Protein AF-0000000073995951 (afdb_homodimer)

Foldseek 3Di:
DDDDNDDDFDKDKDWDWDDDPAQKIKIKMWMAGADPVRDGDGTDFMKIWIKHFPDDDDQQRADDPPGDHNPQHPQNDPVSVCVQQDPLRWTKMWIWMDTPQAKTFIWIWIDDPFKTKIWTPDMTHDPRHDDFDIWIKMWGQDPQKIKMWIWTADPVGDTDTDDIDIGHDDDDPPCVVVPPVVVPCPPDDPPPPPPPD/DDPPNDDDFDKDKDWDWDDDPAQKIKIKMWMAGADPVRDGDGTDFMKIWIKHFPDDDDQQRADDPPGDHNPQHPQNDPVSVCVQQDPLRWTKMWIWMDTPQAKTFIWIWIDDPFKTKIWTPDMTHDPRHDDFDIWIKMWGQDPQKIKMWIWTADPVRDTDTDDIDIGHDDDDPPCVVVPPVVVPPPPDDPPPPPPPD

Structure (mmCIF, N/CA/C/O backbone):
data_AF-0000000073995951-model_v1
#
loop_
_entity.id
_entity.type
_entity.pdbx_description
1 polymer 'Peroxynitrite isomerase'
#
loop_
_atom_site.group_PDB
_atom_site.id
_atom_site.type_symbol
_atom_site.label_atom_id
_atom_site.label_alt_id
_atom_site.label_comp_id
_atom_site.label_asym_id
_atom_site.label_entity_id
_atom_site.label_seq_id
_atom_site.pdbx_PDB_ins_code
_atom_site.Cartn_x
_atom_site.Cartn_y
_atom_site.Cartn_z
_atom_site.occupancy
_atom_site.B_iso_or_equiv
_atom_site.auth_seq_id
_atom_site.auth_comp_id
_atom_site.auth_asym_id
_atom_site.auth_atom_id
_atom_site.pdbx_PDB_model_num
ATOM 1 N N . MET A 1 1 ? 22.203 2.268 -7.215 1 77.94 1 MET A N 1
ATOM 2 C CA . MET A 1 1 ? 21.922 1.328 -6.133 1 77.94 1 MET A CA 1
ATOM 3 C C . MET A 1 1 ? 23.141 0.487 -5.809 1 77.94 1 MET A C 1
ATOM 5 O O . MET A 1 1 ? 23.984 0.244 -6.68 1 77.94 1 MET A O 1
ATOM 9 N N . TRP A 1 2 ? 23.359 0.242 -4.531 1 68.94 2 TRP A N 1
ATOM 10 C CA . TRP A 1 2 ? 24.469 -0.58 -4.059 1 68.94 2 TRP A CA 1
ATOM 11 C C . TRP A 1 2 ? 23.969 -1.932 -3.559 1 68.94 2 TRP A C 1
ATOM 13 O O . TRP A 1 2 ? 23.062 -1.997 -2.727 1 68.94 2 TRP A O 1
ATOM 23 N N . TYR A 1 3 ? 24.188 -3.059 -4.332 1 60.91 3 TYR A N 1
ATOM 24 C CA . TYR A 1 3 ? 23.875 -4.41 -3.869 1 60.91 3 TYR A CA 1
ATOM 25 C C . TYR A 1 3 ? 25.047 -5.352 -4.129 1 60.91 3 TYR A C 1
ATOM 27 O O . TYR A 1 3 ? 25.672 -5.293 -5.191 1 60.91 3 TYR A O 1
ATOM 35 N N . LYS A 1 4 ? 25.188 -6.367 -3.074 1 56.81 4 LYS A N 1
ATOM 36 C CA . LYS A 1 4 ? 26.141 -7.477 -3.109 1 56.81 4 LYS A CA 1
ATOM 37 C C . LYS A 1 4 ? 27.5 -7.02 -3.639 1 56.81 4 LYS A C 1
ATOM 39 O O . LYS A 1 4 ? 28.031 -7.605 -4.582 1 56.81 4 LYS A O 1
ATOM 44 N N . GLU A 1 5 ? 28.047 -6.004 -3.008 1 55.19 5 GLU A N 1
ATOM 45 C CA . GLU A 1 5 ? 29.391 -5.559 -3.354 1 55.19 5 GLU A CA 1
ATOM 46 C C . GLU A 1 5 ? 29.484 -5.145 -4.82 1 55.19 5 GLU A C 1
ATOM 48 O O . GLU A 1 5 ? 30.578 -5.039 -5.375 1 55.19 5 GLU A O 1
ATOM 53 N N . GLN A 1 6 ? 28.297 -5.324 -5.418 1 55.97 6 GLN A N 1
ATOM 54 C CA . GLN A 1 6 ? 28.391 -4.965 -6.832 1 55.97 6 GLN A CA 1
ATOM 55 C C . GLN A 1 6 ? 28.438 -3.451 -7.012 1 55.97 6 GLN A C 1
ATOM 57 O O . GLN A 1 6 ? 28.078 -2.701 -6.094 1 55.97 6 GLN A O 1
ATOM 62 N N . GLU A 1 7 ? 29.062 -3.033 -8.141 1 61.53 7 GLU A N 1
ATOM 63 C CA . GLU A 1 7 ? 29.203 -1.683 -8.68 1 61.53 7 GLU A CA 1
ATOM 64 C C . GLU A 1 7 ? 27.844 -0.991 -8.773 1 61.53 7 GLU A C 1
ATOM 66 O O . GLU A 1 7 ? 26.812 -1.654 -8.852 1 61.53 7 GLU A O 1
ATOM 71 N N . LYS A 1 8 ? 27.766 0.341 -8.656 1 75.56 8 LYS A N 1
ATOM 72 C CA . LYS A 1 8 ? 26.641 1.257 -8.812 1 75.56 8 LYS A CA 1
ATOM 73 C C . LYS A 1 8 ? 25.859 0.952 -10.086 1 75.56 8 LYS A C 1
ATOM 75 O O . LYS A 1 8 ? 26.422 0.946 -11.18 1 75.56 8 LYS A O 1
ATOM 80 N N . THR A 1 9 ? 24.641 0.313 -9.93 1 82.94 9 THR A N 1
ATOM 81 C CA . THR A 1 9 ? 23.766 0.062 -11.062 1 82.94 9 THR A CA 1
ATOM 82 C C . THR A 1 9 ? 22.781 1.208 -11.242 1 82.94 9 THR A C 1
ATOM 84 O O . THR A 1 9 ? 22.031 1.538 -10.32 1 82.94 9 THR A O 1
ATOM 87 N N . PRO A 1 10 ? 22.859 1.803 -12.383 1 89.31 10 PRO A N 1
ATOM 88 C CA . PRO A 1 10 ? 21.906 2.896 -12.609 1 89.31 10 PRO A CA 1
ATOM 89 C C . PRO A 1 10 ? 20.469 2.42 -12.672 1 89.31 10 PRO A C 1
ATOM 91 O O . PRO A 1 10 ? 20.188 1.337 -13.195 1 89.31 10 PRO A O 1
ATOM 94 N N . PHE A 1 11 ? 19.609 3.17 -12.008 1 95.44 11 PHE A N 1
ATOM 95 C CA . PHE A 1 11 ? 18.172 2.904 -12.062 1 95.44 11 PHE A CA 1
ATOM 96 C C . PHE A 1 11 ? 17.391 4.207 -12.156 1 95.44 11 PHE A C 1
ATOM 98 O O . PHE A 1 11 ? 17.922 5.285 -11.898 1 95.44 11 PHE A O 1
ATOM 105 N N . GLY A 1 12 ? 16.141 4.117 -12.703 1 95.81 12 GLY A N 1
ATOM 106 C CA . GLY A 1 12 ? 15.188 5.215 -12.703 1 95.81 12 GLY A CA 1
ATOM 107 C C . GLY A 1 12 ? 14.023 4.992 -11.766 1 95.81 12 GLY A C 1
ATOM 108 O O . GLY A 1 12 ? 13.789 3.871 -11.305 1 95.81 12 GLY A O 1
ATOM 109 N N . GLN A 1 13 ? 13.398 6.113 -11.469 1 96.38 13 GLN A N 1
ATOM 110 C CA . GLN A 1 13 ? 12.25 6.023 -10.57 1 96.38 13 GLN A CA 1
ATOM 111 C C . GLN A 1 13 ? 11.234 7.121 -10.859 1 96.38 13 GLN A C 1
ATOM 113 O O . GLN A 1 13 ? 11.609 8.258 -11.164 1 96.38 13 GLN A O 1
ATOM 118 N N . ILE A 1 14 ? 10 6.766 -10.812 1 95.81 14 ILE A N 1
ATOM 119 C CA . ILE A 1 14 ? 8.883 7.703 -10.844 1 95.81 14 ILE A CA 1
ATOM 120 C C . ILE A 1 14 ? 8.086 7.602 -9.539 1 95.81 14 ILE A C 1
ATOM 122 O O . ILE A 1 14 ? 7.594 6.527 -9.188 1 95.81 14 ILE A O 1
ATOM 126 N N . ILE A 1 15 ? 8.023 8.656 -8.828 1 96.88 15 ILE A N 1
ATOM 127 C CA . ILE A 1 15 ? 7.223 8.727 -7.609 1 96.88 15 ILE A CA 1
ATOM 128 C C . ILE A 1 15 ? 6.004 9.609 -7.848 1 96.88 15 ILE A C 1
ATOM 130 O O . ILE A 1 15 ? 6.125 10.711 -8.391 1 96.88 15 ILE A O 1
ATOM 134 N N . THR A 1 16 ? 4.867 9.133 -7.453 1 96.62 16 THR A N 1
ATOM 135 C CA . THR A 1 16 ? 3.617 9.875 -7.562 1 96.62 16 THR A CA 1
ATOM 136 C C . THR A 1 16 ? 2.963 10.039 -6.191 1 96.62 16 THR A C 1
ATOM 138 O O . THR A 1 16 ? 2.838 9.07 -5.441 1 96.62 16 THR A O 1
ATOM 141 N N . PHE A 1 17 ? 2.617 11.242 -5.887 1 95.94 17 PHE A N 1
ATOM 142 C CA . PHE A 1 17 ? 1.756 11.562 -4.754 1 95.94 17 PHE A CA 1
ATOM 143 C C . PHE A 1 17 ? 0.404 12.078 -5.23 1 95.94 17 PHE A C 1
ATOM 145 O O . PHE A 1 17 ? 0.339 12.961 -6.09 1 95.94 17 PHE A O 1
ATOM 152 N N . THR A 1 18 ? -0.629 11.469 -4.648 1 95.06 18 THR A N 1
ATOM 153 C CA . THR A 1 18 ? -1.981 11.875 -5.012 1 95.06 18 THR A CA 1
ATOM 154 C C . THR A 1 18 ? -2.793 12.227 -3.768 1 95.06 18 THR A C 1
ATOM 156 O O . THR A 1 18 ? -2.652 11.578 -2.729 1 95.06 18 THR A O 1
ATOM 159 N N . GLN A 1 19 ? -3.617 13.203 -3.863 1 90.62 19 GLN A N 1
ATOM 160 C CA . GLN A 1 19 ? -4.543 13.586 -2.803 1 90.62 19 GLN A CA 1
ATOM 161 C C . GLN A 1 19 ? -5.953 13.789 -3.35 1 90.62 19 GLN A C 1
ATOM 163 O O . GLN A 1 19 ? -6.133 14.383 -4.414 1 90.62 19 GLN A O 1
ATOM 168 N N . ASP A 1 20 ? -6.898 13.266 -2.643 1 85.12 20 ASP A N 1
ATOM 169 C CA . ASP A 1 20 ? -8.281 13.367 -3.088 1 85.12 20 ASP A CA 1
ATOM 170 C C . ASP A 1 20 ? -9.172 13.953 -1.993 1 85.12 20 ASP A C 1
ATOM 172 O O . ASP A 1 20 ? -10.32 13.547 -1.834 1 85.12 20 ASP A O 1
ATOM 176 N N . GLY A 1 21 ? -8.594 14.828 -1.183 1 86.06 21 GLY A N 1
ATOM 177 C CA . GLY A 1 21 ? -9.352 15.484 -0.132 1 86.06 21 GLY A CA 1
ATOM 178 C C . GLY A 1 21 ? -9.336 14.727 1.183 1 86.06 21 GLY A C 1
ATOM 179 O O . GLY A 1 21 ? -9.945 15.156 2.162 1 86.06 21 GLY A O 1
ATOM 180 N N . LEU A 1 22 ? -8.766 13.68 1.245 1 91.75 22 LEU A N 1
ATOM 181 C CA . LEU A 1 22 ? -8.617 12.867 2.447 1 91.75 22 LEU A CA 1
ATOM 182 C C . LEU A 1 22 ? -7.355 13.25 3.209 1 91.75 22 LEU A C 1
ATOM 184 O O . LEU A 1 22 ? -6.449 13.867 2.648 1 91.75 22 LEU A O 1
ATOM 188 N N . PRO A 1 23 ? -7.309 13 4.504 1 93.69 23 PRO A N 1
ATOM 189 C CA . PRO A 1 23 ? -6.211 13.523 5.32 1 93.69 23 PRO A CA 1
ATOM 190 C C . PRO A 1 23 ? -4.941 12.68 5.207 1 93.69 23 PRO A C 1
ATOM 192 O O . PRO A 1 23 ? -4.293 12.398 6.219 1 93.69 23 PRO A O 1
ATOM 195 N N . TYR A 1 24 ? -4.633 12.227 4.027 1 96.75 24 TYR A N 1
ATOM 196 C CA . TYR A 1 24 ? -3.416 11.484 3.711 1 96.75 24 TYR A CA 1
ATOM 197 C C . TYR A 1 24 ? -3.037 11.656 2.246 1 96.75 24 TYR A C 1
ATOM 199 O O . TYR A 1 24 ? -3.861 12.078 1.431 1 96.75 24 TYR A O 1
ATOM 207 N N . LEU A 1 25 ? -1.79 11.398 1.966 1 97.38 25 LEU A N 1
ATOM 208 C CA . LEU A 1 25 ? -1.292 11.352 0.595 1 97.38 25 LEU A CA 1
ATOM 209 C C . LEU A 1 25 ? -1.127 9.906 0.129 1 97.38 25 LEU A C 1
ATOM 211 O O . LEU A 1 25 ? -0.492 9.102 0.81 1 97.38 25 LEU A O 1
ATOM 215 N N . GLU A 1 26 ? -1.763 9.625 -0.968 1 98.31 26 GLU A N 1
ATOM 216 C CA . GLU A 1 26 ? -1.464 8.344 -1.606 1 98.31 26 GLU A CA 1
ATOM 217 C C . GLU A 1 26 ? -0.094 8.375 -2.279 1 98.31 26 GLU A C 1
ATOM 219 O O . GLU A 1 26 ? 0.255 9.344 -2.953 1 98.31 26 GLU A O 1
ATOM 224 N N . TYR A 1 27 ? 0.659 7.355 -2.061 1 98.5 27 TYR A N 1
ATOM 225 C CA . TYR A 1 27 ? 2.043 7.266 -2.51 1 98.5 27 TYR A CA 1
ATOM 226 C C . TYR A 1 27 ? 2.246 6.055 -3.412 1 98.5 27 TYR A C 1
ATOM 228 O O . TYR A 1 27 ? 1.766 4.957 -3.109 1 98.5 27 TYR A O 1
ATOM 236 N N . ARG A 1 28 ? 2.918 6.184 -4.57 1 98.25 28 ARG A N 1
ATOM 237 C CA . ARG A 1 28 ? 3.359 5.117 -5.461 1 98.25 28 ARG A CA 1
ATOM 238 C C . ARG A 1 28 ? 4.754 5.402 -6.012 1 98.25 28 ARG A C 1
ATOM 240 O O . ARG A 1 28 ? 5.02 6.504 -6.5 1 98.25 28 ARG A O 1
ATOM 247 N N . ALA A 1 29 ? 5.602 4.484 -5.879 1 97.62 29 ALA A N 1
ATOM 248 C CA . ALA A 1 29 ? 6.941 4.609 -6.441 1 97.62 29 ALA A CA 1
ATOM 249 C C . ALA A 1 29 ? 7.277 3.406 -7.32 1 97.62 29 ALA A C 1
ATOM 251 O O . ALA A 1 29 ? 7.238 2.264 -6.859 1 97.62 29 ALA A O 1
ATOM 252 N N . GLU A 1 30 ? 7.566 3.666 -8.539 1 96.81 30 GLU A N 1
ATOM 253 C CA . GLU A 1 30 ? 8.023 2.631 -9.461 1 96.81 30 GLU A CA 1
ATOM 254 C C . GLU A 1 30 ? 9.492 2.814 -9.812 1 96.81 30 GLU A C 1
ATOM 256 O O . GLU A 1 30 ? 9.93 3.924 -10.125 1 96.81 30 GLU A O 1
ATOM 261 N N . SER A 1 31 ? 10.219 1.776 -9.75 1 96.81 31 SER A N 1
ATOM 262 C CA . SER A 1 31 ? 11.641 1.789 -10.086 1 96.81 31 SER A CA 1
ATOM 263 C C . SER A 1 31 ? 11.938 0.835 -11.242 1 96.81 31 SER A C 1
ATOM 265 O O . SER A 1 31 ? 11.312 -0.219 -11.359 1 96.81 31 SER A O 1
ATOM 267 N N . PHE A 1 32 ? 12.867 1.181 -12.039 1 95.31 32 PHE A N 1
ATOM 268 C CA . PHE A 1 32 ? 13.211 0.387 -13.211 1 95.31 32 PHE A CA 1
ATOM 269 C C . PHE A 1 32 ? 14.695 0.513 -13.539 1 95.31 32 PHE A C 1
ATOM 271 O O . PHE A 1 32 ? 15.336 1.501 -13.172 1 95.31 32 PHE A O 1
ATOM 278 N N . LEU A 1 33 ? 15.219 -0.508 -14.188 1 94.12 33 LEU A N 1
ATOM 279 C CA . LEU A 1 33 ? 16.578 -0.454 -14.703 1 94.12 33 LEU A CA 1
ATOM 280 C C . LEU A 1 33 ? 16.656 0.437 -15.945 1 94.12 33 LEU A C 1
ATOM 282 O O . LEU A 1 33 ? 15.695 0.534 -16.703 1 94.12 33 LEU A O 1
ATOM 286 N N . LEU A 1 34 ? 17.766 1.068 -16.062 1 93.06 34 LEU A N 1
ATOM 287 C CA . LEU A 1 34 ? 18.031 1.894 -17.234 1 93.06 34 LEU A CA 1
ATOM 288 C C . LEU A 1 34 ? 19.047 1.216 -18.156 1 93.06 34 LEU A C 1
ATOM 290 O O . LEU A 1 34 ? 19.953 0.528 -17.688 1 93.06 34 LEU A O 1
ATOM 294 N N . ASP A 1 35 ? 18.797 1.463 -19.453 1 90.94 35 ASP A N 1
ATOM 295 C CA . ASP A 1 35 ? 19.797 0.988 -20.406 1 90.94 35 ASP A CA 1
ATOM 296 C C . ASP A 1 35 ? 20.922 2.012 -20.578 1 90.94 35 ASP A C 1
ATOM 298 O O . ASP A 1 35 ? 20.938 3.031 -19.875 1 90.94 35 ASP A O 1
ATOM 302 N N . ASP A 1 36 ? 21.797 1.67 -21.484 1 90.56 36 ASP A N 1
ATOM 303 C CA . ASP A 1 36 ? 23 2.496 -21.656 1 90.56 36 ASP A CA 1
ATOM 304 C C . ASP A 1 36 ? 22.625 3.887 -22.172 1 90.56 36 ASP A C 1
ATOM 306 O O . ASP A 1 36 ? 23.406 4.828 -22.062 1 90.56 36 ASP A O 1
ATOM 310 N N . SER A 1 37 ? 21.438 4.051 -22.781 1 92.62 37 SER A N 1
ATOM 311 C CA . SER A 1 37 ? 20.984 5.324 -23.312 1 92.62 37 SER A CA 1
ATOM 312 C C . SER A 1 37 ? 20.125 6.074 -22.297 1 92.62 37 SER A C 1
ATOM 314 O O . SER A 1 37 ? 19.609 7.156 -22.594 1 92.62 37 SER A O 1
ATOM 316 N N . GLY A 1 38 ? 19.906 5.457 -21.172 1 90.69 38 GLY A N 1
ATOM 317 C CA . GLY A 1 38 ? 19.125 6.105 -20.125 1 90.69 38 GLY A CA 1
ATOM 318 C C . GLY A 1 38 ? 17.625 5.871 -20.266 1 90.69 38 GLY A C 1
ATOM 319 O O . GLY A 1 38 ? 16.828 6.566 -19.641 1 90.69 38 GLY A O 1
ATOM 320 N N . GLN A 1 39 ? 17.328 4.934 -21.094 1 92.44 39 GLN A N 1
ATOM 321 C CA . GLN A 1 39 ? 15.914 4.609 -21.297 1 92.44 39 GLN A CA 1
ATOM 322 C C . GLN A 1 39 ? 15.484 3.455 -20.391 1 92.44 39 GLN A C 1
ATOM 324 O O . GLN A 1 39 ? 16.312 2.633 -19.984 1 92.44 39 GLN A O 1
ATOM 329 N N . LYS A 1 40 ? 14.234 3.426 -20.094 1 92.56 40 LYS A N 1
ATOM 330 C CA . LYS A 1 40 ? 13.695 2.34 -19.281 1 92.56 40 LYS A CA 1
ATOM 331 C C . LYS A 1 40 ? 13.961 0.984 -19.938 1 92.56 40 LYS A C 1
ATOM 333 O O . LYS A 1 40 ? 13.641 0.775 -21.109 1 92.56 40 LYS A O 1
ATOM 338 N N . LEU A 1 41 ? 14.586 0.11 -19.234 1 93.19 41 LEU A N 1
ATOM 339 C CA . LEU A 1 41 ? 14.914 -1.223 -19.734 1 93.19 41 LEU A CA 1
ATOM 340 C C . LEU A 1 41 ? 13.914 -2.252 -19.219 1 93.19 41 LEU A C 1
ATOM 342 O O . LEU A 1 41 ? 13.156 -2.832 -20 1 93.19 41 LEU A O 1
ATOM 346 N N . ARG A 1 42 ? 13.812 -2.447 -17.938 1 93.31 42 ARG A N 1
ATOM 347 C CA . ARG A 1 42 ? 12.859 -3.377 -17.344 1 93.31 42 ARG A CA 1
ATOM 348 C C . ARG A 1 42 ? 12.508 -2.969 -15.914 1 93.31 42 ARG A C 1
ATOM 350 O O . ARG A 1 42 ? 13.32 -2.355 -15.219 1 93.31 42 ARG A O 1
ATOM 357 N N . PRO A 1 43 ? 11.344 -3.377 -15.516 1 94.81 43 PRO A N 1
ATOM 358 C CA . PRO A 1 43 ? 10.922 -3 -14.164 1 94.81 43 PRO A CA 1
ATOM 359 C C . PRO A 1 43 ? 11.75 -3.684 -13.078 1 94.81 43 PRO A C 1
ATOM 361 O O . PRO A 1 43 ? 12.18 -4.828 -13.25 1 94.81 43 PRO A O 1
ATOM 364 N N . ILE A 1 44 ? 11.984 -2.955 -11.977 1 95.62 44 ILE A N 1
ATOM 365 C CA . ILE A 1 44 ? 12.609 -3.537 -10.797 1 95.62 44 ILE A CA 1
ATOM 366 C C . ILE A 1 44 ? 11.539 -3.867 -9.758 1 95.62 44 ILE A C 1
ATOM 368 O O . ILE A 1 44 ? 11.383 -5.023 -9.359 1 95.62 44 ILE A O 1
ATOM 372 N N . THR A 1 45 ? 10.836 -2.795 -9.305 1 96.94 45 THR A N 1
ATOM 373 C CA . THR A 1 45 ? 9.82 -2.996 -8.281 1 96.94 45 THR A CA 1
ATOM 374 C C . THR A 1 45 ? 8.883 -1.789 -8.203 1 96.94 45 THR A C 1
ATOM 376 O O . THR A 1 45 ? 9.133 -0.764 -8.836 1 96.94 45 THR A O 1
ATOM 379 N N . ILE A 1 46 ? 7.805 -2.002 -7.477 1 97.44 46 ILE A N 1
ATOM 380 C CA . ILE A 1 46 ? 6.863 -0.954 -7.09 1 97.44 46 ILE A CA 1
ATOM 381 C C . ILE A 1 46 ? 6.664 -0.973 -5.574 1 97.44 46 ILE A C 1
ATOM 383 O O . ILE A 1 46 ? 6.617 -2.043 -4.961 1 97.44 46 ILE A O 1
ATOM 387 N N . GLU A 1 47 ? 6.566 0.115 -4.977 1 98.06 47 GLU A N 1
ATOM 388 C CA . GLU A 1 47 ? 6.051 0.229 -3.615 1 98.06 47 GLU A CA 1
ATOM 389 C C . GLU A 1 47 ? 4.898 1.229 -3.547 1 98.06 47 GLU A C 1
ATOM 391 O O . GLU A 1 47 ? 4.879 2.215 -4.285 1 98.06 47 GLU A O 1
ATOM 396 N N . THR A 1 48 ? 3.92 0.929 -2.762 1 98.75 48 THR A N 1
ATOM 397 C CA . THR A 1 48 ? 2.736 1.77 -2.621 1 98.75 48 THR A CA 1
ATOM 398 C C . THR A 1 48 ? 2.416 2.006 -1.147 1 98.75 48 THR A C 1
ATOM 400 O O . THR A 1 48 ? 2.867 1.256 -0.28 1 98.75 48 THR A O 1
ATOM 403 N N . GLY A 1 49 ? 1.668 3.094 -0.919 1 98.75 49 GLY A N 1
ATOM 404 C CA . GLY A 1 49 ? 1.246 3.324 0.454 1 98.75 49 GLY A CA 1
ATOM 405 C C . GLY A 1 49 ? 0.696 4.719 0.684 1 98.75 49 GLY A C 1
ATOM 406 O O . GLY A 1 49 ? 0.107 5.316 -0.22 1 98.75 49 GLY A O 1
ATOM 407 N N . PHE A 1 50 ? 0.819 5.133 1.949 1 98.81 50 PHE A N 1
ATOM 408 C CA . PHE A 1 50 ? 0.211 6.391 2.369 1 98.81 50 PHE A CA 1
ATOM 409 C C . PHE A 1 50 ? 1.135 7.148 3.314 1 98.81 50 PHE A C 1
ATOM 411 O O . PHE A 1 50 ? 1.787 6.547 4.168 1 98.81 50 PHE A O 1
ATOM 418 N N . TRP A 1 51 ? 1.158 8.461 3.141 1 98.69 51 TRP A N 1
ATOM 419 C CA . TRP A 1 51 ? 1.833 9.375 4.055 1 98.69 51 TRP A CA 1
ATOM 420 C C . TRP A 1 51 ? 0.827 10.266 4.773 1 98.69 51 TRP A C 1
ATOM 422 O O . TRP A 1 51 ? -0.137 10.742 4.168 1 98.69 51 TRP A O 1
ATOM 432 N N . GLN A 1 52 ? 1.057 10.547 6.039 1 98.31 52 GLN A N 1
ATOM 433 C CA . GLN A 1 52 ? 0.182 11.484 6.742 1 98.31 52 GLN A CA 1
ATOM 434 C C . GLN A 1 52 ? 0.86 12.039 7.992 1 98.31 52 GLN A C 1
ATOM 436 O O . GLN A 1 52 ? 1.897 11.523 8.422 1 98.31 52 GLN A O 1
ATOM 441 N N . ILE A 1 53 ? 0.311 13.125 8.461 1 98.06 53 ILE A N 1
ATOM 442 C CA . ILE A 1 53 ? 0.805 13.695 9.711 1 98.06 53 ILE A CA 1
ATOM 443 C C . ILE A 1 53 ? 0.484 12.758 10.867 1 98.06 53 ILE A C 1
ATOM 445 O O . ILE A 1 53 ? -0.613 12.195 10.938 1 98.06 53 ILE A O 1
ATOM 449 N N . ASP A 1 54 ? 1.519 12.609 11.703 1 98.44 54 ASP A N 1
ATOM 450 C CA . ASP A 1 54 ? 1.403 11.734 12.867 1 98.44 54 ASP A CA 1
ATOM 451 C C . ASP A 1 54 ? 0.559 12.383 13.961 1 98.44 54 ASP A C 1
ATOM 453 O O . ASP A 1 54 ? 1.097 12.992 14.891 1 98.44 54 ASP A O 1
ATOM 457 N N . ARG A 1 55 ? -0.71 12.234 13.883 1 97.81 55 ARG A N 1
ATOM 458 C CA . ARG A 1 55 ? -1.673 12.703 14.875 1 97.81 55 ARG A CA 1
ATOM 459 C C . ARG A 1 55 ? -2.779 11.68 15.102 1 97.81 55 ARG A C 1
ATOM 461 O O . ARG A 1 55 ? -3.17 10.969 14.172 1 97.81 55 ARG A O 1
ATOM 468 N N . PRO A 1 56 ? -3.297 11.656 16.312 1 96.06 56 PRO A N 1
ATOM 469 C CA . PRO A 1 56 ? -4.379 10.688 16.531 1 96.06 56 PRO A CA 1
ATOM 470 C C . PRO A 1 56 ? -5.547 10.891 15.57 1 96.06 56 PRO A C 1
ATOM 472 O O . PRO A 1 56 ? -5.953 12.023 15.312 1 96.06 56 PRO A O 1
ATOM 475 N N . LEU A 1 57 ? -6.047 9.789 15.062 1 96.19 57 LEU A N 1
ATOM 476 C CA . LEU A 1 57 ? -7.258 9.859 14.25 1 96.19 57 LEU A CA 1
ATOM 477 C C . LEU A 1 57 ? -8.492 10.023 15.133 1 96.19 57 LEU A C 1
ATOM 479 O O . LEU A 1 57 ? -8.555 9.477 16.234 1 96.19 57 LEU A O 1
ATOM 483 N N . THR A 1 58 ? -9.398 10.734 14.633 1 94.81 58 THR A N 1
ATOM 484 C CA . THR A 1 58 ? -10.695 10.891 15.281 1 94.81 58 THR A CA 1
ATOM 485 C C . THR A 1 58 ? -11.812 10.367 14.383 1 94.81 58 THR A C 1
ATOM 487 O O . THR A 1 58 ? -11.562 9.969 13.242 1 94.81 58 THR A O 1
ATOM 490 N N . ASP A 1 59 ? -13 10.406 14.914 1 91.94 59 ASP A N 1
ATOM 491 C CA . ASP A 1 59 ? -14.148 9.984 14.117 1 91.94 59 ASP A CA 1
ATOM 492 C C . ASP A 1 59 ? -14.281 10.836 12.859 1 91.94 59 ASP A C 1
ATOM 494 O O . ASP A 1 59 ? -14.727 10.352 11.82 1 91.94 59 ASP A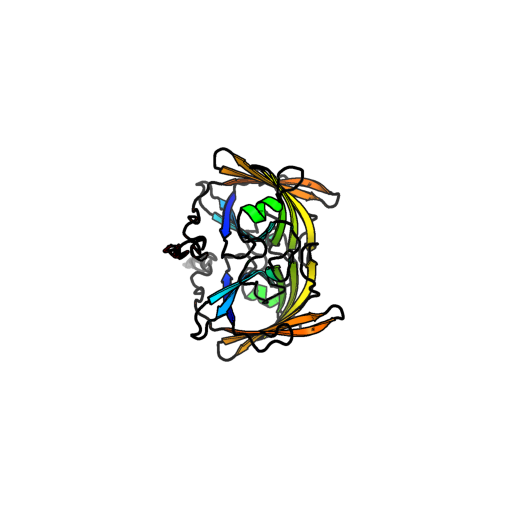 O 1
ATOM 498 N N . ALA A 1 60 ? -13.852 12.039 12.961 1 94.38 60 ALA A N 1
ATOM 499 C CA . ALA A 1 60 ? -13.977 12.977 11.852 1 94.38 60 ALA A CA 1
ATOM 500 C C . ALA A 1 60 ? -13.102 12.555 10.672 1 94.38 60 ALA A C 1
ATOM 502 O O . ALA A 1 60 ? -13.289 13.023 9.547 1 94.38 60 ALA A O 1
ATOM 503 N N . ASP A 1 61 ? -12.164 11.664 10.914 1 94.94 61 ASP A N 1
ATOM 504 C CA . ASP A 1 61 ? -11.195 11.289 9.891 1 94.94 61 ASP A CA 1
ATOM 505 C C . ASP A 1 61 ? -11.656 10.055 9.117 1 94.94 61 ASP A C 1
ATOM 507 O O . ASP A 1 61 ? -11.062 9.703 8.094 1 94.94 61 ASP A O 1
ATOM 511 N N . GLY A 1 62 ? -12.688 9.453 9.578 1 91.88 62 GLY A N 1
ATOM 512 C CA . GLY A 1 62 ? -13.164 8.242 8.93 1 91.88 62 GLY A CA 1
ATOM 513 C C . GLY A 1 62 ? -12.383 7.004 9.32 1 91.88 62 GLY A C 1
ATOM 514 O O . GLY A 1 62 ? -11.469 7.078 10.148 1 91.88 62 GLY A O 1
ATOM 515 N N . GLY A 1 63 ? -12.773 5.828 8.766 1 88.81 63 GLY A N 1
ATOM 516 C CA . GLY A 1 63 ? -12.164 4.562 9.133 1 88.81 63 GLY A CA 1
ATOM 517 C C . GLY A 1 63 ? -12.633 4.035 10.477 1 88.81 63 GLY A C 1
ATOM 518 O O . GLY A 1 63 ? -13.359 4.727 11.195 1 88.81 63 GLY A O 1
ATOM 519 N N . PHE A 1 64 ? -12.242 2.834 10.781 1 86.88 64 PHE A N 1
ATOM 520 C CA . PHE A 1 64 ? -11.484 1.93 9.922 1 86.88 64 PHE A CA 1
ATOM 521 C C . PHE A 1 64 ? -12.352 1.412 8.781 1 86.88 64 PHE A C 1
ATOM 523 O O . PHE A 1 64 ? -13.578 1.512 8.836 1 86.88 64 PHE A O 1
ATOM 530 N N . GLY A 1 65 ? -11.719 0.892 7.734 1 91.5 65 GLY A N 1
ATOM 531 C CA . GLY A 1 65 ? -12.477 0.32 6.629 1 91.5 65 GLY A CA 1
ATOM 532 C C . GLY A 1 65 ? -13.195 1.362 5.797 1 91.5 65 GLY A C 1
ATOM 533 O O . GLY A 1 65 ? -12.594 2.346 5.363 1 91.5 65 GLY A O 1
ATOM 534 N N . LEU A 1 66 ? -14.531 1.167 5.656 1 94.19 66 LEU A N 1
ATOM 535 C CA . LEU A 1 66 ? -15.273 2.014 4.727 1 94.19 66 LEU A CA 1
ATOM 536 C C . LEU A 1 66 ? -16.156 3.008 5.48 1 94.19 66 LEU A C 1
ATOM 538 O O . LEU A 1 66 ? -17.156 3.488 4.945 1 94.19 66 LEU A O 1
ATOM 542 N N . VAL A 1 67 ? -15.789 3.336 6.734 1 92 67 VAL A N 1
ATOM 543 C CA . VAL A 1 67 ? -16.484 4.391 7.465 1 92 67 VAL A CA 1
ATOM 544 C C . VAL A 1 67 ? -16.078 5.754 6.91 1 92 67 VAL A C 1
ATOM 546 O O . VAL A 1 67 ? -14.898 6.117 6.945 1 92 67 VAL A O 1
ATOM 549 N N . PRO A 1 68 ? -17.016 6.473 6.414 1 92.81 68 PRO A N 1
ATOM 550 C CA . PRO A 1 68 ? -16.656 7.758 5.805 1 92.81 68 PRO A CA 1
ATOM 551 C C . PRO A 1 68 ? -16.219 8.797 6.832 1 92.81 68 PRO A C 1
ATOM 553 O O . PRO A 1 68 ? -16.641 8.742 7.992 1 92.81 68 PRO A O 1
ATOM 556 N N . LYS A 1 69 ? -15.414 9.672 6.359 1 93.81 69 LYS A N 1
ATOM 557 C CA . LYS A 1 69 ? -15.062 10.805 7.207 1 93.81 69 LYS A CA 1
ATOM 558 C C . LYS A 1 69 ? -16.234 11.773 7.348 1 93.81 69 LYS A C 1
ATOM 560 O O . LYS A 1 69 ? -17.172 11.742 6.539 1 93.81 69 LYS A O 1
ATOM 565 N N . ASP A 1 70 ? -16.109 12.656 8.336 1 93.81 70 ASP A N 1
ATOM 566 C CA . ASP A 1 70 ? -17.078 13.734 8.477 1 93.81 70 ASP A CA 1
ATOM 567 C C . ASP A 1 70 ? -16.969 14.734 7.328 1 93.81 70 ASP A C 1
ATOM 569 O O . ASP A 1 70 ? -15.914 14.828 6.684 1 93.81 70 ASP A O 1
ATOM 573 N N . ILE A 1 71 ? -18.031 15.367 7.117 1 90.94 71 ILE A N 1
ATOM 574 C CA . ILE A 1 71 ? -18.031 16.406 6.086 1 90.94 71 ILE A CA 1
ATOM 575 C C . ILE A 1 71 ? -17 17.484 6.418 1 90.94 71 ILE A C 1
ATOM 577 O O . ILE A 1 71 ? -16.281 17.953 5.535 1 90.94 71 ILE A O 1
ATOM 581 N N . VAL A 1 72 ? -17.016 17.859 7.68 1 92 72 VAL A N 1
ATOM 582 C CA . VAL A 1 72 ? -16.016 18.812 8.141 1 92 72 VAL A CA 1
ATOM 583 C C . VAL A 1 72 ? -14.781 18.062 8.648 1 92 72 VAL A C 1
ATOM 585 O O . VAL A 1 72 ? -14.859 17.328 9.633 1 92 72 VAL A O 1
ATOM 588 N N . PRO A 1 73 ? -13.695 18.297 8.016 1 92.25 73 PRO A N 1
ATOM 589 C CA . PRO A 1 73 ? -12.484 17.594 8.453 1 92.25 73 PRO A CA 1
ATOM 590 C C . PRO A 1 73 ? -11.984 18.078 9.812 1 92.25 73 PRO A C 1
ATOM 592 O O . PRO A 1 73 ? -12.211 19.234 10.18 1 92.25 73 PRO A O 1
ATOM 595 N N . ALA A 1 74 ? -11.312 17.219 10.547 1 93.31 74 ALA A N 1
ATOM 596 C CA . ALA A 1 74 ? -10.742 17.547 11.852 1 93.31 74 ALA A CA 1
ATOM 597 C C . ALA A 1 74 ? -9.781 18.719 11.75 1 93.31 74 ALA A C 1
ATOM 599 O O . ALA A 1 74 ? -9.75 19.578 12.633 1 93.31 74 ALA A O 1
ATOM 600 N N . PHE A 1 75 ? -8.992 18.688 10.719 1 94.94 75 PHE A N 1
ATOM 601 C CA . PHE A 1 75 ? -8.109 19.797 10.398 1 94.94 75 PHE A CA 1
ATOM 602 C C . PHE A 1 75 ? -8.43 20.359 9.016 1 94.94 75 PHE A C 1
ATOM 604 O O . PHE A 1 75 ? -7.895 19.891 8.008 1 94.94 75 PHE A O 1
ATOM 611 N N . ALA A 1 76 ? -9.172 21.312 8.984 1 91.06 76 ALA A N 1
ATOM 612 C CA . ALA A 1 76 ? -9.883 21.703 7.773 1 91.06 76 ALA A CA 1
ATOM 613 C C . ALA A 1 76 ? -9.062 22.672 6.941 1 91.06 76 ALA A C 1
ATOM 615 O O . ALA A 1 76 ? -9.367 22.906 5.766 1 91.06 76 ALA A O 1
ATOM 616 N N . ASP A 1 77 ? -8.016 23.25 7.598 1 91.62 77 ASP A N 1
ATOM 617 C CA . ASP A 1 77 ? -7.262 24.297 6.898 1 91.62 77 ASP A CA 1
ATOM 618 C C . ASP A 1 77 ? -5.82 24.344 7.398 1 91.62 77 ASP A C 1
ATOM 620 O O . ASP A 1 77 ? -5.453 23.641 8.336 1 91.62 77 ASP A O 1
ATOM 624 N N . ALA A 1 78 ? -5.098 25.156 6.656 1 91.88 78 ALA A N 1
ATOM 625 C CA . ALA A 1 78 ? -3.672 25.25 6.949 1 91.88 78 ALA A CA 1
ATOM 626 C C . ALA A 1 78 ? -3.441 25.703 8.391 1 91.88 78 ALA A C 1
ATOM 628 O O . ALA A 1 78 ? -2.5 25.25 9.047 1 91.88 78 ALA A O 1
ATOM 629 N N . GLU A 1 79 ? -4.262 26.609 8.859 1 96.5 79 GLU A N 1
ATOM 630 C CA . GLU A 1 79 ? -4.117 27.125 10.219 1 96.5 79 GLU A CA 1
ATOM 631 C C . GLU A 1 79 ? -4.273 26.016 11.25 1 96.5 79 GLU A C 1
ATOM 633 O O . GLU A 1 79 ? -3.496 25.938 12.203 1 96.5 79 GLU A O 1
ATOM 638 N N . SER A 1 80 ? -5.309 25.203 11.031 1 95.94 80 SER A N 1
ATOM 639 C CA . SER A 1 80 ? -5.516 24.094 11.953 1 95.94 80 SER A CA 1
ATOM 640 C C . SER A 1 80 ? -4.371 23.078 11.867 1 95.94 80 SER A C 1
ATOM 642 O O . SER A 1 80 ? -3.955 22.516 12.883 1 95.94 80 SER A O 1
ATOM 644 N N . VAL A 1 81 ? -3.826 22.875 10.727 1 96.12 81 VAL A N 1
ATOM 645 C CA . VAL A 1 81 ? -2.719 21.938 10.555 1 96.12 81 VAL A CA 1
ATOM 646 C C . VAL A 1 81 ? -1.47 22.484 11.242 1 96.12 81 VAL A C 1
ATOM 648 O O . VAL A 1 81 ? -0.688 21.734 11.82 1 96.12 81 VAL A O 1
ATOM 651 N N . GLU A 1 82 ? -1.266 23.812 11.25 1 97.31 82 GLU A N 1
ATOM 652 C CA . GLU A 1 82 ? -0.116 24.453 11.875 1 97.31 82 GLU A CA 1
ATOM 653 C C . GLU A 1 82 ? -0.065 24.172 13.375 1 97.31 82 GLU A C 1
ATOM 655 O O . GLU A 1 82 ? 1.014 24.141 13.969 1 97.31 82 GLU A O 1
ATOM 660 N N . THR A 1 83 ? -1.233 23.906 13.898 1 97.62 83 THR A N 1
ATOM 661 C CA . THR A 1 83 ? -1.286 23.641 15.328 1 97.62 83 THR A CA 1
ATOM 662 C C . THR A 1 83 ? -0.634 22.297 15.648 1 97.62 83 THR A C 1
ATOM 664 O O . THR A 1 83 ? -0.361 22 16.812 1 97.62 83 THR A O 1
ATOM 667 N N . LEU A 1 84 ? -0.315 21.562 14.617 1 97.75 84 LEU A N 1
ATOM 668 C CA . LEU A 1 84 ? 0.271 20.234 14.797 1 97.75 84 LEU A CA 1
ATOM 669 C C . LEU A 1 84 ? 1.793 20.297 14.734 1 97.75 84 LEU A C 1
ATOM 671 O O . LEU A 1 84 ? 2.469 19.281 14.852 1 97.75 84 LEU A O 1
ATOM 675 N N . ARG A 1 85 ? 2.301 21.438 14.484 1 98.12 85 ARG A N 1
ATOM 676 C CA . ARG A 1 85 ? 3.75 21.609 14.484 1 98.12 85 ARG A CA 1
ATOM 677 C C . ARG A 1 85 ? 4.348 21.172 15.812 1 98.12 85 ARG A C 1
ATOM 679 O O . ARG A 1 85 ? 3.816 21.484 16.875 1 98.12 85 ARG A O 1
ATOM 686 N N . ASN A 1 86 ? 5.461 20.484 15.742 1 97.94 86 ASN A N 1
ATOM 687 C CA . ASN A 1 86 ? 6.094 20.016 16.969 1 97.94 86 ASN A CA 1
ATOM 688 C C . ASN A 1 86 ? 7.098 21.031 17.5 1 97.94 86 ASN A C 1
ATOM 690 O O . ASN A 1 86 ? 7.195 22.141 16.984 1 97.94 86 ASN A O 1
ATOM 694 N N . GLU A 1 87 ? 7.805 20.641 18.578 1 97.25 87 GLU A N 1
ATOM 695 C CA . GLU A 1 87 ? 8.695 21.562 19.281 1 97.25 87 GLU A CA 1
ATOM 696 C C . GLU A 1 87 ? 9.898 21.922 18.422 1 97.25 87 GLU A C 1
ATOM 698 O O . GLU A 1 87 ? 10.523 22.969 18.625 1 97.25 87 GLU A O 1
ATOM 703 N N . ASP A 1 88 ? 10.188 21.156 17.422 1 96.81 88 ASP A N 1
ATOM 704 C CA . ASP A 1 88 ? 11.336 21.391 16.547 1 96.81 88 ASP A CA 1
ATOM 705 C C . ASP A 1 88 ? 10.93 22.188 15.312 1 96.81 88 ASP A C 1
ATOM 707 O O . ASP A 1 88 ? 11.711 22.297 14.367 1 96.81 88 ASP A O 1
ATOM 711 N N . ASP A 1 89 ? 9.703 22.594 15.328 1 97.25 89 ASP A N 1
ATOM 712 C CA . ASP A 1 89 ? 9.156 23.391 14.234 1 97.25 89 ASP A CA 1
ATOM 713 C C . ASP A 1 89 ? 8.977 22.547 12.977 1 97.25 89 ASP A C 1
ATOM 715 O O . ASP A 1 89 ? 9.094 23.062 11.859 1 97.25 89 ASP A O 1
ATOM 719 N N . GLY A 1 90 ? 8.82 21.344 13.148 1 98.38 90 GLY A N 1
ATOM 720 C CA . GLY A 1 90 ? 8.484 20.391 12.086 1 98.38 90 GLY A CA 1
ATOM 721 C C . GLY A 1 90 ? 7.168 19.688 12.32 1 98.38 90 GLY A C 1
ATOM 722 O O . GLY A 1 90 ? 6.391 20.078 13.203 1 98.38 90 GLY A O 1
ATOM 723 N N . PHE A 1 91 ? 6.805 18.812 11.461 1 98.69 91 PHE A N 1
ATOM 724 C CA . PHE A 1 91 ? 5.648 17.938 11.633 1 98.69 91 PHE A CA 1
ATOM 725 C C . PHE A 1 91 ? 6.078 16.484 11.734 1 98.69 91 PHE A C 1
ATOM 727 O O . PHE A 1 91 ? 6.883 16.016 10.922 1 98.69 91 PHE A O 1
ATOM 734 N N . ASN A 1 92 ? 5.574 15.805 12.789 1 98.81 92 ASN A N 1
ATOM 735 C CA . ASN A 1 92 ? 5.758 14.352 12.844 1 98.81 92 ASN A CA 1
ATOM 736 C C . ASN A 1 92 ? 4.949 13.648 11.758 1 98.81 92 ASN A C 1
ATOM 738 O O . ASN A 1 92 ? 3.805 14.023 11.492 1 98.81 92 ASN A O 1
ATOM 742 N N . LEU A 1 93 ? 5.594 12.617 11.141 1 98.69 93 LEU A N 1
ATOM 743 C CA . LEU A 1 93 ? 4.973 11.914 10.023 1 98.69 93 LEU A CA 1
ATOM 744 C C . LEU A 1 93 ? 4.922 10.414 10.289 1 98.69 93 LEU A C 1
ATOM 746 O O . LEU A 1 93 ? 5.766 9.883 11.016 1 98.69 93 LEU A O 1
ATOM 750 N N . ILE A 1 94 ? 3.988 9.758 9.719 1 98.81 94 ILE A N 1
ATOM 751 C CA . ILE A 1 94 ? 4.023 8.312 9.516 1 98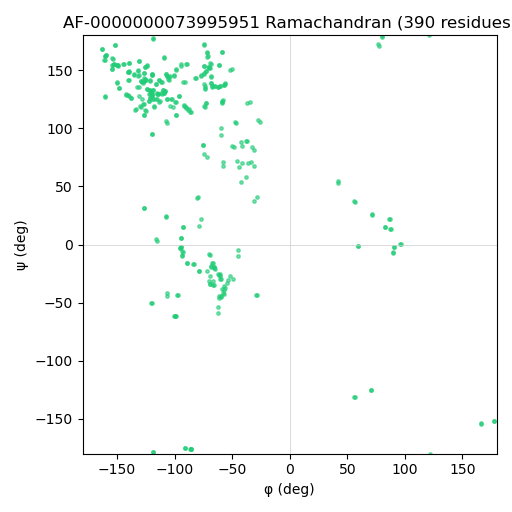.81 94 ILE A CA 1
ATOM 752 C C . ILE A 1 94 ? 3.857 7.992 8.031 1 98.81 94 ILE A C 1
ATOM 754 O O . ILE A 1 94 ? 3.303 8.797 7.273 1 98.81 94 ILE A O 1
ATOM 758 N N . ALA A 1 95 ? 4.336 6.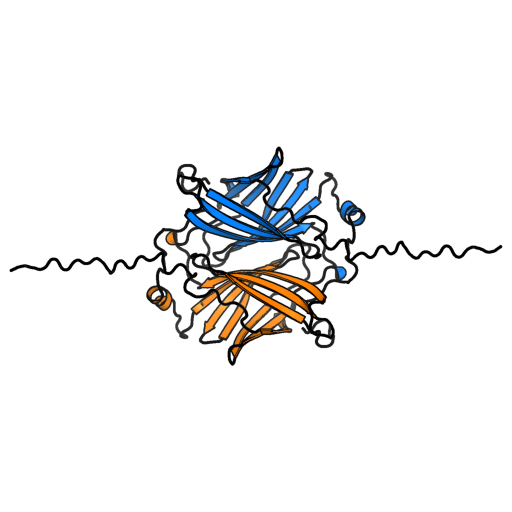922 7.594 1 98.88 95 ALA A N 1
ATOM 759 C CA . ALA A 1 95 ? 4.094 6.367 6.266 1 98.88 95 ALA A CA 1
ATOM 760 C C . ALA A 1 95 ? 3.861 4.859 6.332 1 98.88 95 ALA A C 1
ATOM 762 O O . ALA A 1 95 ? 4.641 4.133 6.953 1 98.88 95 ALA A O 1
ATOM 763 N N . THR A 1 96 ? 2.781 4.414 5.789 1 98.81 96 THR A N 1
ATOM 764 C CA . THR A 1 96 ? 2.447 3.002 5.648 1 98.81 96 THR A CA 1
ATOM 765 C C . THR A 1 96 ? 2.77 2.506 4.242 1 98.81 96 THR A C 1
ATOM 767 O O . THR A 1 96 ? 2.1 2.879 3.277 1 98.81 96 THR A O 1
ATOM 770 N N . ILE A 1 97 ? 3.787 1.635 4.121 1 98.75 97 ILE A N 1
ATOM 771 C CA . ILE A 1 97 ? 4.289 1.264 2.801 1 98.75 97 ILE A CA 1
ATOM 772 C C . ILE A 1 97 ? 4.168 -0.246 2.609 1 98.75 97 ILE A C 1
ATOM 774 O O . ILE A 1 97 ? 4.633 -1.023 3.447 1 98.75 97 ILE A O 1
ATOM 778 N N . ALA A 1 98 ? 3.527 -0.647 1.548 1 98.81 98 ALA A N 1
ATOM 779 C CA . ALA A 1 98 ? 3.48 -2.041 1.113 1 98.81 98 ALA A CA 1
ATOM 780 C C . ALA A 1 98 ? 4.543 -2.32 0.053 1 98.81 98 ALA A C 1
ATOM 782 O O . ALA A 1 98 ? 4.664 -1.575 -0.922 1 98.81 98 ALA A O 1
ATOM 783 N N . HIS A 1 99 ? 5.332 -3.326 0.275 1 98.25 99 HIS A N 1
ATOM 784 C CA . HIS A 1 99 ? 6.25 -3.881 -0.711 1 98.25 99 HIS A CA 1
ATOM 785 C C . HIS A 1 99 ? 5.762 -5.234 -1.221 1 98.25 99 HIS A C 1
ATOM 787 O O . HIS A 1 99 ? 5.172 -6.008 -0.467 1 98.25 99 HIS A O 1
ATOM 793 N N . PRO A 1 100 ? 6.059 -5.523 -2.549 1 97.44 100 PRO A N 1
ATOM 794 C CA . PRO A 1 100 ? 5.848 -6.922 -2.934 1 97.44 100 PRO A CA 1
ATOM 795 C C . PRO A 1 100 ? 6.68 -7.895 -2.102 1 97.44 100 PRO A C 1
ATOM 797 O O . PRO A 1 100 ? 7.586 -7.473 -1.377 1 97.44 100 PRO A O 1
ATOM 800 N N . GLY A 1 101 ? 6.32 -9.18 -2.188 1 97.19 101 GLY A N 1
ATOM 801 C CA . GLY A 1 101 ? 7.102 -10.188 -1.493 1 97.19 101 GLY A CA 1
ATOM 802 C C . GLY A 1 101 ? 6.727 -10.336 -0.031 1 97.19 101 GLY A C 1
ATOM 803 O O . GLY A 1 101 ? 7.531 -10.797 0.78 1 97.19 101 GLY A O 1
ATOM 804 N N . GLY A 1 102 ? 5.586 -9.797 0.386 1 98.19 102 GLY A N 1
ATOM 805 C CA . GLY A 1 102 ? 5.059 -10.062 1.716 1 98.19 102 GLY A CA 1
ATOM 806 C C . GLY A 1 102 ? 5.598 -9.117 2.77 1 98.19 102 GLY A C 1
ATOM 807 O O . GLY A 1 102 ? 5.625 -9.445 3.957 1 98.19 102 GLY A O 1
ATOM 808 N N . ILE A 1 103 ? 6.082 -7.949 2.365 1 98.25 103 ILE A N 1
ATOM 809 C CA . ILE A 1 103 ? 6.703 -7.043 3.328 1 98.25 103 ILE A CA 1
ATOM 810 C C . ILE A 1 103 ? 5.848 -5.785 3.477 1 98.25 103 ILE A C 1
ATOM 812 O O . ILE A 1 103 ? 5.531 -5.125 2.484 1 98.25 103 ILE A O 1
ATOM 816 N N . SER A 1 104 ? 5.41 -5.473 4.656 1 98.69 104 SER A N 1
ATOM 817 C CA . SER A 1 104 ? 4.77 -4.219 5.043 1 98.69 104 SER A CA 1
ATOM 818 C C . SER A 1 104 ? 5.629 -3.439 6.031 1 98.69 104 SER A C 1
ATOM 820 O O . SER A 1 104 ? 6.082 -3.99 7.039 1 98.69 104 SER A O 1
ATOM 822 N N . GLU A 1 105 ? 5.805 -2.227 5.699 1 98.5 105 GLU A N 1
ATOM 823 C CA . GLU A 1 105 ? 6.688 -1.399 6.516 1 98.5 105 GLU A CA 1
ATOM 824 C C . GLU A 1 105 ? 6.012 -0.089 6.906 1 98.5 105 GLU A C 1
ATOM 826 O O . GLU A 1 105 ? 5.617 0.696 6.043 1 98.5 105 GLU A O 1
ATOM 831 N N . ASN A 1 106 ? 5.832 0.126 8.211 1 98.88 106 ASN A N 1
ATOM 832 C CA . ASN A 1 106 ? 5.367 1.414 8.719 1 98.88 106 ASN A CA 1
ATOM 833 C C . ASN A 1 106 ? 6.527 2.264 9.234 1 98.88 106 ASN A C 1
ATOM 835 O O . ASN A 1 106 ? 7.258 1.847 10.125 1 98.88 106 ASN A O 1
ATOM 839 N N . TYR A 1 107 ? 6.656 3.445 8.672 1 98.88 107 TYR A N 1
ATOM 840 C CA . TYR A 1 107 ? 7.711 4.391 9.016 1 98.88 107 TYR A CA 1
ATOM 841 C C . TYR A 1 107 ? 7.195 5.449 9.984 1 98.88 107 TYR A C 1
ATOM 843 O O . TYR A 1 107 ? 6.012 5.797 9.961 1 98.88 107 TYR A O 1
ATOM 851 N N . VAL A 1 108 ? 8.094 5.934 10.789 1 98.81 108 VAL A N 1
ATOM 852 C CA . VAL A 1 108 ? 7.891 7.152 11.57 1 98.81 108 VAL A CA 1
ATOM 853 C C . VAL A 1 108 ? 9.039 8.125 11.312 1 98.81 108 VAL A C 1
ATOM 855 O O . VAL A 1 108 ? 10.164 7.711 11.023 1 98.81 108 VAL A O 1
ATOM 858 N N . GLY A 1 109 ? 8.703 9.391 11.375 1 98.69 109 GLY A N 1
ATOM 859 C CA . GLY A 1 109 ? 9.719 10.422 11.203 1 98.69 109 GLY A CA 1
ATOM 860 C C . GLY A 1 109 ? 9.156 11.828 11.242 1 98.69 109 GLY A C 1
ATOM 861 O O . GLY A 1 109 ? 8.195 12.102 11.969 1 98.69 109 GLY A O 1
ATOM 862 N N . MET A 1 110 ? 9.859 12.711 10.539 1 98.5 110 MET A N 1
ATOM 863 C CA . MET A 1 110 ? 9.445 14.109 10.57 1 98.5 110 MET A CA 1
ATOM 864 C C . MET A 1 110 ? 9.883 14.844 9.312 1 98.5 110 MET A C 1
ATOM 866 O O . MET A 1 110 ? 10.875 14.469 8.68 1 98.5 110 MET A O 1
ATOM 870 N N . VAL A 1 111 ? 9.125 15.805 9 1 98.56 111 VAL A N 1
ATOM 871 C CA . VAL A 1 111 ? 9.531 16.797 8.016 1 98.56 111 VAL A CA 1
ATOM 872 C C . VAL A 1 111 ? 9.883 18.109 8.711 1 98.56 111 VAL A C 1
ATOM 874 O O . VAL A 1 111 ? 9.117 18.594 9.555 1 98.56 111 VAL A O 1
ATOM 877 N N . LYS A 1 112 ? 10.977 18.594 8.5 1 97.88 112 LYS A N 1
ATOM 878 C CA . LYS A 1 112 ? 11.461 19.891 8.977 1 97.88 112 LYS A CA 1
ATOM 879 C C . LYS A 1 112 ? 12.148 20.672 7.859 1 97.88 112 LYS A C 1
ATOM 881 O O . LYS A 1 112 ? 13.203 20.266 7.371 1 97.88 112 LYS A O 1
ATOM 886 N N . GLY A 1 113 ? 11.5 21.828 7.531 1 95.81 113 GLY A N 1
ATOM 887 C CA . GLY A 1 113 ? 11.992 22.5 6.34 1 95.81 113 GLY A CA 1
ATOM 888 C C . GLY A 1 113 ? 11.969 21.609 5.105 1 95.81 113 GLY A C 1
ATOM 889 O O . GLY A 1 113 ? 10.945 21.016 4.781 1 95.81 113 GLY A O 1
ATOM 890 N N . PRO A 1 114 ? 13.094 21.547 4.352 1 96.44 114 PRO A N 1
ATOM 891 C CA . PRO A 1 114 ? 13.086 20.766 3.105 1 96.44 114 PRO A CA 1
ATOM 892 C C . PRO A 1 114 ? 13.555 19.328 3.299 1 96.44 114 PRO A C 1
ATOM 894 O O . PRO A 1 114 ? 13.914 18.656 2.33 1 96.44 114 PRO A O 1
ATOM 897 N N . VAL A 1 115 ? 13.594 18.906 4.547 1 98.06 115 VAL A N 1
ATOM 898 C CA . VAL A 1 115 ? 14.164 17.594 4.828 1 98.06 115 VAL A CA 1
ATOM 899 C C . VAL A 1 115 ? 13.109 16.688 5.461 1 98.06 115 VAL A C 1
ATOM 901 O O . VAL A 1 115 ? 12.352 17.125 6.336 1 98.06 115 VAL A O 1
ATOM 904 N N . VAL A 1 116 ? 12.969 15.5 5.023 1 98.56 116 VAL A N 1
ATOM 905 C CA . VAL A 1 116 ? 12.164 14.445 5.629 1 98.56 116 VAL A CA 1
ATOM 906 C C . VAL A 1 116 ? 13.055 13.273 6.023 1 98.56 116 VAL A C 1
ATOM 908 O O . VAL A 1 116 ? 13.828 12.773 5.207 1 98.56 116 VAL A O 1
ATOM 911 N N . ARG A 1 117 ? 13.008 12.891 7.215 1 98.69 117 ARG A N 1
ATOM 912 C CA . ARG A 1 117 ? 13.711 11.703 7.699 1 98.69 117 ARG A CA 1
ATOM 913 C C . ARG A 1 117 ? 12.727 10.688 8.273 1 98.69 117 ARG A C 1
ATOM 915 O O . ARG A 1 117 ? 11.914 11.016 9.141 1 98.69 117 ARG A O 1
ATOM 922 N N . MET A 1 118 ? 12.859 9.508 7.789 1 98.81 118 MET A N 1
ATOM 923 C CA . MET A 1 118 ? 11.953 8.438 8.211 1 98.81 118 MET A CA 1
ATOM 924 C C . MET A 1 118 ? 12.734 7.184 8.594 1 98.81 118 MET A C 1
ATOM 926 O O . MET A 1 118 ? 13.781 6.902 8.008 1 98.81 118 MET A O 1
ATOM 930 N N . GLN A 1 119 ? 12.203 6.441 9.508 1 98.69 119 GLN A N 1
ATOM 931 C CA . GLN A 1 119 ? 12.773 5.145 9.859 1 98.69 119 GLN A CA 1
ATOM 932 C C . GLN A 1 119 ? 11.68 4.113 10.109 1 98.69 119 GLN A C 1
ATOM 934 O O . GLN A 1 119 ? 10.586 4.457 10.57 1 98.69 119 GLN A O 1
ATOM 939 N N . THR A 1 120 ? 11.977 2.871 9.812 1 98.38 120 THR A N 1
ATOM 940 C CA . THR A 1 120 ? 11.023 1.797 10.078 1 98.38 120 THR A CA 1
ATOM 941 C C . THR A 1 120 ? 10.68 1.739 11.562 1 98.38 120 THR A C 1
ATOM 943 O O . THR A 1 120 ? 11.57 1.638 12.406 1 98.38 120 THR A O 1
ATOM 946 N N . ALA A 1 121 ? 9.422 1.859 11.867 1 98.25 121 ALA A N 1
ATOM 947 C CA . ALA A 1 121 ? 8.945 1.692 13.242 1 98.25 121 ALA A CA 1
ATOM 948 C C . ALA A 1 121 ? 8.406 0.284 13.469 1 98.25 121 ALA A C 1
ATOM 950 O O . ALA A 1 121 ? 8.633 -0.315 14.516 1 98.25 121 ALA A O 1
ATOM 951 N N . ASN A 1 122 ? 7.645 -0.238 12.547 1 97.94 122 ASN A N 1
ATOM 952 C CA . ASN A 1 122 ? 7.074 -1.581 12.562 1 97.94 122 ASN A CA 1
ATOM 953 C C . ASN A 1 122 ? 7.223 -2.27 11.203 1 97.94 122 ASN A C 1
ATOM 955 O O . ASN A 1 122 ? 7.203 -1.61 10.164 1 97.94 122 ASN A O 1
ATOM 959 N N . LEU A 1 123 ? 7.398 -3.59 11.312 1 97.5 123 LEU A N 1
ATOM 960 C CA . LEU A 1 123 ? 7.691 -4.352 10.102 1 97.5 123 LEU A CA 1
ATOM 961 C C . LEU A 1 123 ? 6.996 -5.711 10.133 1 97.5 123 LEU A C 1
ATOM 963 O O . LEU A 1 123 ? 7.008 -6.395 11.156 1 97.5 123 LEU A O 1
ATOM 967 N N . ILE A 1 124 ? 6.27 -6.035 9.047 1 98.06 124 ILE A N 1
ATOM 968 C CA . ILE A 1 124 ? 5.77 -7.387 8.828 1 98.06 124 ILE A CA 1
ATOM 969 C C . ILE A 1 124 ? 6.531 -8.047 7.68 1 98.06 124 ILE A C 1
ATOM 971 O O . ILE A 1 124 ? 6.715 -7.438 6.621 1 98.06 124 ILE A O 1
ATOM 975 N N . ARG A 1 125 ? 6.988 -9.211 7.93 1 97.12 125 ARG A N 1
ATOM 976 C CA . ARG A 1 125 ? 7.477 -10.117 6.895 1 97.12 125 ARG A CA 1
ATOM 977 C C . ARG A 1 125 ? 6.711 -11.43 6.918 1 97.12 125 ARG A C 1
ATOM 979 O O . ARG A 1 125 ? 6.613 -12.086 7.957 1 97.12 125 ARG A O 1
ATOM 986 N N . ASP A 1 126 ? 6.168 -11.719 5.805 1 97.31 126 ASP A N 1
ATOM 987 C CA . ASP A 1 126 ? 5.547 -13.039 5.699 1 97.31 126 ASP A CA 1
ATOM 988 C C . ASP A 1 126 ? 6.602 -14.133 5.566 1 97.31 126 ASP A C 1
ATOM 990 O O . ASP A 1 126 ? 7.789 -13.844 5.41 1 97.31 126 ASP A O 1
ATOM 994 N N . ASP A 1 127 ? 6.211 -15.43 5.625 1 96 127 ASP A N 1
ATOM 995 C CA . ASP A 1 127 ? 7.117 -16.562 5.574 1 96 127 ASP A CA 1
ATOM 996 C C . ASP A 1 127 ? 7.883 -16.594 4.254 1 96 127 ASP A C 1
ATOM 998 O O . ASP A 1 127 ? 9.023 -17.062 4.203 1 96 127 ASP A O 1
ATOM 1002 N N . ILE A 1 128 ? 7.363 -16.047 3.223 1 96.94 128 ILE A N 1
ATOM 1003 C CA . ILE A 1 128 ? 7.941 -16.141 1.886 1 96.94 128 ILE A CA 1
ATOM 1004 C C . ILE A 1 128 ? 9.031 -15.086 1.716 1 96.94 128 ILE A C 1
ATOM 1006 O O . ILE A 1 128 ? 9.836 -15.164 0.789 1 96.94 128 ILE A O 1
ATOM 1010 N N . SER A 1 129 ? 9.07 -14.094 2.549 1 96.75 129 SER A N 1
ATOM 1011 C CA . SER A 1 129 ? 9.805 -12.852 2.305 1 96.75 129 SER A CA 1
ATOM 1012 C C . SER A 1 129 ? 11.312 -13.07 2.416 1 96.75 129 SER A C 1
ATOM 1014 O O . SER A 1 129 ? 11.766 -13.883 3.215 1 96.75 129 SER A O 1
ATOM 1016 N N . HIS A 1 130 ? 12.047 -12.266 1.629 1 94.06 130 HIS A N 1
ATOM 1017 C CA . HIS A 1 130 ? 13.469 -12.133 1.91 1 94.06 130 HIS A CA 1
ATOM 1018 C C . HIS A 1 130 ? 13.703 -11.547 3.301 1 94.06 130 HIS A C 1
ATOM 1020 O O . HIS A 1 130 ? 12.836 -10.867 3.846 1 94.06 130 HIS A O 1
ATOM 1026 N N . GLN A 1 131 ? 14.867 -11.883 3.805 1 92.25 131 GLN A N 1
ATOM 1027 C CA . GLN A 1 131 ? 15.234 -11.266 5.074 1 92.25 131 GLN A CA 1
ATOM 1028 C C . GLN A 1 131 ? 15.352 -9.758 4.938 1 92.25 131 GLN A C 1
ATOM 1030 O O . GLN A 1 131 ? 15.898 -9.258 3.953 1 92.25 131 GLN A O 1
ATOM 1035 N N . TYR A 1 132 ? 14.852 -9.047 5.801 1 93.38 132 TYR A N 1
ATOM 1036 C CA . TYR A 1 132 ? 14.805 -7.59 5.836 1 93.38 132 TYR A CA 1
ATOM 1037 C C . TYR A 1 132 ? 14.539 -7.086 7.25 1 93.38 132 TYR A C 1
ATOM 1039 O O . TYR A 1 132 ? 13.57 -7.5 7.895 1 93.38 132 TYR A O 1
ATOM 1047 N N . ALA A 1 133 ? 15.352 -6.199 7.746 1 94.44 133 ALA A N 1
ATOM 1048 C CA . ALA A 1 133 ? 15.258 -5.859 9.164 1 94.44 133 ALA A CA 1
ATOM 1049 C C . ALA A 1 133 ? 14.852 -4.402 9.352 1 94.44 133 ALA A C 1
ATOM 1051 O O . ALA A 1 133 ? 14.875 -3.881 10.469 1 94.44 133 ALA A O 1
ATOM 1052 N N . GLY A 1 134 ? 14.547 -3.68 8.297 1 96.69 134 GLY A N 1
ATOM 1053 C CA . GLY A 1 134 ? 14.141 -2.287 8.406 1 96.69 134 GLY A CA 1
ATOM 1054 C C . GLY A 1 134 ? 15.047 -1.339 7.645 1 96.69 134 GLY A C 1
ATOM 1055 O O . GLY A 1 134 ? 16.016 -1.771 7.004 1 96.69 134 GLY A O 1
ATOM 1056 N N . SER A 1 135 ? 14.688 -0.024 7.73 1 97.38 135 SER A N 1
ATOM 1057 C CA . SER A 1 135 ? 15.445 0.924 6.918 1 97.38 135 SER A CA 1
ATOM 1058 C C . SER A 1 135 ? 15.305 2.346 7.453 1 97.38 135 SER A C 1
ATOM 1060 O O . SER A 1 135 ? 14.5 2.6 8.352 1 97.38 135 SER A O 1
ATOM 1062 N N . VAL A 1 136 ? 16.203 3.156 7.004 1 98.25 136 VAL A N 1
ATOM 1063 C CA . VAL A 1 136 ? 16.141 4.605 7.164 1 98.25 136 VAL A CA 1
ATOM 1064 C C . VAL A 1 136 ? 16.125 5.273 5.789 1 98.25 136 VAL A C 1
ATOM 1066 O O . VAL A 1 136 ? 16.922 4.91 4.91 1 98.25 136 VAL A O 1
ATOM 1069 N N . ARG A 1 137 ? 15.188 6.211 5.656 1 98.5 137 ARG A N 1
ATOM 1070 C CA . ARG A 1 137 ? 15.117 6.98 4.418 1 98.5 137 ARG A CA 1
ATOM 1071 C C . ARG A 1 137 ? 15.203 8.477 4.695 1 98.5 137 ARG A C 1
ATOM 1073 O O . ARG A 1 137 ? 14.57 8.977 5.625 1 98.5 137 ARG A O 1
ATOM 1080 N N . LEU A 1 138 ? 16.016 9.094 3.92 1 98.56 138 LEU A N 1
ATOM 1081 C CA . LEU A 1 138 ? 16.188 10.539 3.982 1 98.56 138 LEU A CA 1
ATOM 1082 C C . LEU A 1 138 ? 15.82 11.188 2.648 1 98.56 138 LEU A C 1
ATOM 1084 O O . LEU A 1 138 ? 16.25 10.719 1.591 1 98.56 138 LEU A O 1
ATOM 1088 N N . TRP A 1 139 ? 14.984 12.203 2.695 1 98.12 139 TRP A N 1
ATOM 1089 C CA . TRP A 1 139 ? 14.648 13.023 1.536 1 98.12 139 TRP A CA 1
ATOM 1090 C C . TRP A 1 139 ? 15.031 14.477 1.771 1 98.12 139 TRP A C 1
ATOM 1092 O O . TRP A 1 139 ? 14.875 14.992 2.883 1 98.12 139 TRP A O 1
ATOM 1102 N N . GLY A 1 140 ? 15.438 15.109 0.709 1 98 140 GLY A N 1
ATOM 1103 C CA . GLY A 1 140 ? 15.75 16.531 0.758 1 98 140 GLY A CA 1
ATOM 1104 C C . GLY A 1 140 ? 15.469 17.25 -0.549 1 98 140 GLY A C 1
ATOM 1105 O O . GLY A 1 140 ? 15.781 16.734 -1.625 1 98 140 GLY A O 1
ATOM 1106 N N . LEU A 1 141 ? 14.859 18.359 -0.437 1 96.25 141 LEU A N 1
ATOM 1107 C CA . LEU A 1 141 ? 14.688 19.219 -1.604 1 96.25 141 LEU A CA 1
ATOM 1108 C C . LEU A 1 141 ? 15.906 20.109 -1.807 1 96.25 141 LEU A C 1
ATOM 1110 O O . LEU A 1 141 ? 16.203 20.969 -0.962 1 96.25 141 LEU A O 1
ATOM 1114 N N . VAL A 1 142 ? 16.625 19.922 -2.873 1 93.31 142 VAL A N 1
ATOM 1115 C CA . VAL A 1 142 ? 17.859 20.641 -3.188 1 93.31 142 VAL A CA 1
ATOM 1116 C C . VAL A 1 142 ? 17.75 21.25 -4.586 1 93.31 142 VAL A C 1
ATOM 1118 O O . VAL A 1 142 ? 17.688 20.531 -5.582 1 93.31 142 VAL A O 1
ATOM 1121 N N . ASN A 1 143 ? 17.672 22.625 -4.648 1 92.94 143 ASN A N 1
ATOM 1122 C CA . ASN A 1 143 ? 17.609 23.359 -5.918 1 92.94 143 ASN A CA 1
ATOM 1123 C C . ASN A 1 143 ? 16.438 22.875 -6.77 1 92.94 143 ASN A C 1
ATOM 1125 O O . ASN A 1 143 ? 16.594 22.625 -7.965 1 92.94 143 ASN A O 1
ATOM 1129 N N . GLY A 1 144 ? 15.359 22.578 -6.16 1 91.44 144 GLY A N 1
ATOM 1130 C CA . GLY A 1 144 ? 14.133 22.234 -6.859 1 91.44 144 GLY A CA 1
ATOM 1131 C C . GLY A 1 144 ? 14.008 20.75 -7.145 1 91.44 144 GLY A C 1
ATOM 1132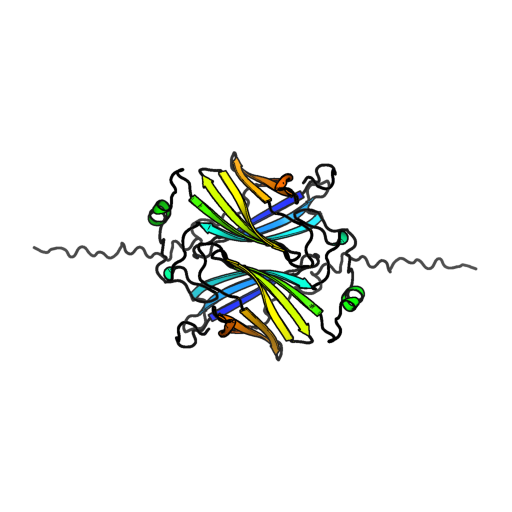 O O . GLY A 1 144 ? 12.953 20.281 -7.578 1 91.44 144 GLY A O 1
ATOM 1133 N N . ASN A 1 145 ? 15.109 20.016 -6.848 1 94.81 145 ASN A N 1
ATOM 1134 C CA . ASN A 1 145 ? 15.078 18.562 -7.047 1 94.81 145 ASN A CA 1
ATOM 1135 C C . ASN A 1 145 ? 14.938 17.828 -5.723 1 94.81 145 ASN A C 1
ATOM 1137 O O . ASN A 1 145 ? 15.453 18.266 -4.695 1 94.81 145 ASN A O 1
ATOM 1141 N N . LEU A 1 146 ? 14.203 16.734 -5.828 1 95.94 146 LEU A N 1
ATOM 1142 C CA . LEU A 1 146 ? 14.086 15.859 -4.664 1 95.94 146 LEU A CA 1
ATOM 1143 C C . LEU A 1 146 ? 15.211 14.828 -4.641 1 95.94 146 LEU A C 1
ATOM 1145 O O . LEU A 1 146 ? 15.297 13.984 -5.531 1 95.94 146 LEU A O 1
ATOM 1149 N N . MET A 1 147 ? 16 14.922 -3.66 1 97.44 147 MET A N 1
ATOM 1150 C CA . MET A 1 147 ? 17.047 13.914 -3.457 1 97.44 147 MET A CA 1
ATOM 1151 C C . MET A 1 147 ? 16.672 12.969 -2.318 1 97.44 147 MET A C 1
ATOM 1153 O O . MET A 1 147 ? 16.109 13.398 -1.31 1 97.44 147 MET A O 1
ATOM 1157 N N . TRP A 1 148 ? 17 11.695 -2.51 1 97.31 148 TRP A N 1
ATOM 1158 C CA . TRP A 1 148 ? 16.734 10.805 -1.383 1 97.31 148 TRP A CA 1
ATOM 1159 C C . TRP A 1 148 ? 17.812 9.734 -1.273 1 97.31 148 TRP A C 1
ATOM 1161 O O . TRP A 1 148 ? 18.516 9.445 -2.248 1 97.31 148 TRP A O 1
ATOM 1171 N N . ASP A 1 149 ? 17.969 9.234 -0.065 1 97.25 149 ASP A N 1
ATOM 1172 C CA . ASP A 1 149 ? 18.844 8.125 0.309 1 97.25 149 ASP A CA 1
ATOM 1173 C C . ASP A 1 149 ? 18.078 7.055 1.083 1 97.25 149 ASP A C 1
ATOM 1175 O O . ASP A 1 149 ? 17.25 7.379 1.939 1 97.25 149 ASP A O 1
ATOM 1179 N N . TRP A 1 150 ? 18.422 5.816 0.723 1 97.5 150 TRP A N 1
ATOM 1180 C CA . TRP A 1 150 ? 17.812 4.66 1.371 1 97.5 150 TRP A CA 1
ATOM 1181 C C . TRP A 1 150 ? 18.875 3.734 1.949 1 97.5 150 TRP A C 1
ATOM 1183 O O . TRP A 1 150 ? 19.672 3.141 1.206 1 97.5 150 TRP A O 1
ATOM 1193 N N . GLU A 1 151 ? 18.859 3.631 3.287 1 97 151 GLU A N 1
ATOM 1194 C CA . GLU A 1 151 ? 19.734 2.691 3.988 1 97 151 GLU A CA 1
ATOM 1195 C C . GLU A 1 151 ? 18.922 1.557 4.613 1 97 151 GLU A C 1
ATOM 1197 O O . GLU A 1 151 ? 17.844 1.78 5.148 1 97 151 GLU A O 1
ATOM 1202 N N . ILE A 1 152 ? 19.453 0.38 4.52 1 95.38 152 ILE A N 1
ATOM 1203 C CA . ILE A 1 152 ? 18.766 -0.801 5.027 1 95.38 152 ILE A CA 1
ATOM 1204 C C . ILE A 1 152 ? 19.578 -1.417 6.168 1 95.38 152 ILE A C 1
ATOM 1206 O O . ILE A 1 152 ? 20.812 -1.508 6.09 1 95.38 152 ILE A O 1
ATOM 1210 N N . ALA A 1 153 ? 18.859 -1.822 7.191 1 95.19 153 ALA A N 1
ATOM 1211 C CA . ALA A 1 153 ? 19.5 -2.434 8.359 1 95.19 153 ALA A CA 1
ATOM 1212 C C . ALA A 1 153 ? 19.781 -3.912 8.109 1 95.19 153 ALA A C 1
ATOM 1214 O O . ALA A 1 153 ? 19 -4.605 7.457 1 95.19 153 ALA A O 1
ATOM 1215 N N . ASP A 1 154 ? 20.891 -4.398 8.602 1 91.5 154 ASP A N 1
ATOM 1216 C CA . ASP A 1 154 ? 21.094 -5.84 8.695 1 91.5 154 ASP A CA 1
ATOM 1217 C C . ASP A 1 154 ? 20.516 -6.398 9.992 1 91.5 154 ASP A C 1
ATOM 1219 O O . ASP A 1 154 ? 19.828 -5.68 10.734 1 91.5 154 ASP A O 1
ATOM 1223 N N . ASN A 1 155 ? 20.703 -7.68 10.227 1 89.69 155 ASN A N 1
ATOM 1224 C CA . ASN A 1 155 ? 20.094 -8.352 11.359 1 89.69 155 ASN A CA 1
ATOM 1225 C C . ASN A 1 155 ? 20.641 -7.828 12.688 1 89.69 155 ASN A C 1
ATOM 1227 O O . ASN A 1 155 ? 20.016 -8 13.734 1 89.69 155 ASN A O 1
ATOM 1231 N N . GLU A 1 156 ? 21.797 -7.184 12.656 1 92.81 156 GLU A N 1
ATOM 1232 C CA . GLU A 1 156 ? 22.406 -6.625 13.859 1 92.81 156 GLU A CA 1
ATOM 1233 C C . GLU A 1 156 ? 22.016 -5.164 14.047 1 92.81 156 GLU A C 1
ATOM 1235 O O . GLU A 1 156 ? 22.391 -4.535 15.039 1 92.81 156 GLU A O 1
ATOM 1240 N N . GLY A 1 157 ? 21.344 -4.633 13.109 1 89.81 157 GLY A N 1
ATOM 1241 C CA . GLY A 1 157 ? 20.875 -3.264 13.219 1 89.81 157 GLY A CA 1
ATOM 1242 C C . GLY A 1 157 ? 21.797 -2.26 12.547 1 89.81 157 GLY A C 1
ATOM 1243 O O . GLY A 1 157 ? 21.531 -1.055 12.578 1 89.81 157 GLY A O 1
ATOM 1244 N N . ASN A 1 158 ? 22.844 -2.787 11.969 1 95.06 158 ASN A N 1
ATOM 1245 C CA . ASN A 1 158 ? 23.734 -1.89 11.242 1 95.06 158 ASN A CA 1
ATOM 1246 C C . ASN A 1 158 ? 23.125 -1.458 9.906 1 95.06 158 ASN A C 1
ATOM 1248 O O . ASN A 1 158 ? 22.594 -2.285 9.172 1 95.06 158 ASN A O 1
ATOM 1252 N N . LEU A 1 159 ? 23.281 -0.206 9.609 1 95.31 159 LEU A N 1
ATOM 1253 C CA . LEU A 1 159 ? 22.703 0.342 8.383 1 95.31 159 LEU A CA 1
ATOM 1254 C C . LEU A 1 159 ? 23.719 0.29 7.246 1 95.31 159 LEU A C 1
ATOM 1256 O O . LEU A 1 159 ? 24.906 0.589 7.445 1 95.31 159 LEU A O 1
ATOM 1260 N N . HIS A 1 160 ? 23.234 -0.044 6.098 1 93.69 160 HIS A N 1
ATOM 1261 C CA . HIS A 1 160 ? 24.031 -0.078 4.875 1 93.69 160 HIS A CA 1
ATOM 1262 C C . HIS A 1 160 ? 23.344 0.693 3.752 1 93.69 160 HIS A C 1
ATOM 1264 O O . HIS A 1 160 ? 22.125 0.631 3.607 1 93.69 160 HIS A O 1
ATOM 1270 N N . LYS A 1 161 ? 24.188 1.379 3.025 1 94.25 161 LYS A N 1
ATOM 1271 C CA . LYS A 1 161 ? 23.625 2.09 1.876 1 94.25 161 LYS A CA 1
ATOM 1272 C C . LYS A 1 161 ? 22.984 1.12 0.891 1 94.25 161 LYS A C 1
ATOM 1274 O O . LYS A 1 161 ? 23.547 0.066 0.589 1 94.25 161 LYS A O 1
ATOM 1279 N N . HIS A 1 162 ? 21.828 1.436 0.375 1 94.88 162 HIS A N 1
ATOM 1280 C CA . HIS A 1 162 ? 21.109 0.572 -0.558 1 94.88 162 HIS A CA 1
ATOM 1281 C C . HIS A 1 162 ? 20.891 1.271 -1.895 1 94.88 162 HIS A C 1
ATOM 1283 O O . HIS A 1 162 ? 21.188 0.707 -2.951 1 94.88 162 HIS A O 1
ATOM 1289 N N . ALA A 1 163 ? 20.375 2.465 -1.835 1 95.62 163 ALA A N 1
ATOM 1290 C CA . ALA A 1 163 ? 20.094 3.213 -3.059 1 95.62 163 ALA A CA 1
ATOM 1291 C C . ALA A 1 163 ? 19.953 4.703 -2.77 1 95.62 163 ALA A C 1
ATOM 1293 O O . ALA A 1 163 ? 19.672 5.098 -1.635 1 95.62 163 ALA A O 1
ATOM 1294 N N . SER A 1 164 ? 20.141 5.477 -3.793 1 95.44 164 SER A N 1
ATOM 1295 C CA . SER A 1 164 ? 19.891 6.914 -3.771 1 95.44 164 SER A CA 1
ATOM 1296 C C . SER A 1 164 ? 19.484 7.426 -5.148 1 95.44 164 SER A C 1
ATOM 1298 O O . SER A 1 164 ? 19.797 6.801 -6.168 1 95.44 164 SER A O 1
ATOM 1300 N N . ALA A 1 165 ? 18.75 8.539 -5.082 1 95.62 165 ALA A N 1
ATOM 1301 C CA . ALA A 1 165 ? 18.312 9.102 -6.363 1 95.62 165 ALA A CA 1
ATOM 1302 C C . ALA A 1 165 ? 18.094 10.602 -6.262 1 95.62 165 ALA A C 1
ATOM 1304 O O . ALA A 1 165 ? 17.969 11.141 -5.16 1 95.62 165 ALA A O 1
ATOM 1305 N N . GLU A 1 166 ? 18.203 11.219 -7.398 1 94.69 166 GLU A N 1
ATOM 1306 C CA . GLU A 1 166 ? 17.766 12.594 -7.613 1 94.69 166 GLU A CA 1
ATOM 1307 C C . GLU A 1 166 ? 16.625 12.656 -8.625 1 94.69 166 GLU A C 1
ATOM 1309 O O . GLU A 1 166 ? 16.766 12.18 -9.75 1 94.69 166 GLU A O 1
ATOM 1314 N N . LEU A 1 167 ? 15.547 13.273 -8.188 1 94.88 167 LEU A N 1
ATOM 1315 C CA . LEU A 1 167 ? 14.336 13.273 -9 1 94.88 167 LEU A CA 1
ATOM 1316 C C . LEU A 1 167 ? 13.906 14.695 -9.336 1 94.88 167 LEU A C 1
ATOM 1318 O O . LEU A 1 167 ? 13.984 15.586 -8.492 1 94.88 167 LEU A O 1
ATOM 1322 N N . ARG A 1 168 ? 13.445 14.844 -10.555 1 93.25 168 ARG A N 1
ATOM 1323 C CA . ARG A 1 168 ? 12.859 16.125 -10.969 1 93.25 168 ARG A CA 1
ATOM 1324 C C . ARG A 1 168 ? 11.336 16.062 -10.93 1 93.25 168 ARG A C 1
ATOM 1326 O O . ARG A 1 168 ? 10.742 15.039 -11.297 1 93.25 168 ARG A O 1
ATOM 1333 N N . LYS A 1 169 ? 10.742 17.141 -10.586 1 89.62 169 LYS A N 1
ATOM 1334 C CA . LYS A 1 169 ? 9.281 17.219 -10.594 1 89.62 169 LYS A CA 1
ATOM 1335 C C . LYS A 1 169 ? 8.742 17.281 -12.016 1 89.62 169 LYS A C 1
ATOM 1337 O O . LYS A 1 169 ? 9.219 18.062 -12.836 1 89.62 169 LYS A O 1
ATOM 1342 N N . THR A 1 170 ? 7.887 16.391 -12.484 1 84.06 170 THR A N 1
ATOM 1343 C CA . THR A 1 170 ? 7.406 16.375 -13.859 1 84.06 170 THR A CA 1
ATOM 1344 C C . THR A 1 170 ? 5.957 16.844 -13.938 1 84.06 170 THR A C 1
ATOM 1346 O O . THR A 1 170 ? 5.5 17.281 -14.992 1 84.06 170 THR A O 1
ATOM 1349 N N . SER A 1 171 ? 5.09 16.531 -13.172 1 72.12 171 SER A N 1
ATOM 1350 C CA . SER A 1 171 ? 3.717 17.016 -13.141 1 72.12 171 SER A CA 1
ATOM 1351 C C . SER A 1 171 ? 3.312 17.453 -11.742 1 72.12 171 SER A C 1
ATOM 1353 O O . SER A 1 171 ? 3.91 17.031 -10.75 1 72.12 171 SER A O 1
ATOM 1355 N N . SER A 1 172 ? 2.799 18.688 -11.703 1 61.28 172 SER A N 1
ATOM 1356 C CA . SER A 1 172 ? 2.268 19.125 -10.414 1 61.28 172 SER A CA 1
ATOM 1357 C C . SER A 1 172 ? 0.744 19.094 -10.406 1 61.28 172 SER A C 1
ATOM 1359 O O . SER A 1 172 ? 0.107 19.297 -11.438 1 61.28 172 SER A O 1
ATOM 1361 N N . MET A 1 173 ? 0.191 18.359 -9.586 1 49.31 173 MET A N 1
ATOM 1362 C CA . MET A 1 173 ? -1.237 18.594 -9.406 1 49.31 173 MET A CA 1
ATOM 1363 C C . MET A 1 173 ? -1.511 20.078 -9.164 1 49.31 173 MET A C 1
ATOM 1365 O O . MET A 1 173 ? -0.792 20.734 -8.406 1 49.31 173 MET A O 1
ATOM 1369 N N . SER A 1 174 ? -1.631 20.859 -10.188 1 42.47 174 SER A N 1
ATOM 1370 C CA . SER A 1 174 ? -2.01 22.25 -9.922 1 42.47 174 SER A CA 1
ATOM 1371 C C . SER A 1 174 ? -3.004 22.344 -8.773 1 42.47 174 SER A C 1
ATOM 1373 O O . SER A 1 174 ? -3.781 21.406 -8.539 1 42.47 174 SER A O 1
ATOM 1375 N N . GLY A 1 175 ? -2.701 23.062 -7.727 1 38 175 GLY A N 1
ATOM 1376 C CA . GLY A 1 175 ? -3.543 23.438 -6.598 1 38 175 GLY A CA 1
ATOM 1377 C C . GLY A 1 175 ? -5.012 23.547 -6.961 1 38 175 GLY A C 1
ATOM 1378 O O . GLY A 1 175 ? -5.867 23.641 -6.082 1 38 175 GLY A O 1
ATOM 1379 N N . ASP A 1 176 ? -5.367 24.141 -8.078 1 36.12 176 ASP A N 1
ATOM 1380 C CA . ASP A 1 176 ? -6.758 24.344 -8.469 1 36.12 176 ASP A CA 1
ATOM 1381 C C . ASP A 1 176 ? -7.504 23 -8.523 1 36.12 176 ASP A C 1
ATOM 1383 O O . ASP A 1 176 ? -8.734 22.969 -8.516 1 36.12 176 ASP A O 1
ATOM 1387 N N . SER A 1 177 ? -6.883 22.047 -8.906 1 34.66 177 SER A N 1
ATOM 1388 C CA . SER A 1 177 ? -7.559 20.75 -8.945 1 34.66 177 SER A CA 1
ATOM 1389 C C . SER A 1 177 ? -7.617 20.125 -7.555 1 34.66 177 SER A C 1
ATOM 1391 O O . SER A 1 177 ? -8.148 19.016 -7.391 1 34.66 177 SER A O 1
ATOM 1393 N N . LEU A 1 178 ? -6.758 20.484 -6.656 1 33.72 178 LEU A N 1
ATOM 1394 C CA . LEU A 1 178 ? -7.027 20.203 -5.25 1 33.72 178 LEU A CA 1
ATOM 1395 C C . LEU A 1 178 ? -8.32 20.875 -4.797 1 33.72 178 LEU A C 1
ATOM 1397 O O . LEU A 1 178 ? -8.594 22.016 -5.176 1 33.72 178 LEU A O 1
ATOM 1401 N N . GLY A 1 179 ? -9.43 20.266 -4.695 1 29.98 179 GLY A N 1
ATOM 1402 C CA . GLY A 1 179 ? -10.758 20.703 -4.285 1 29.98 179 GLY A CA 1
ATOM 1403 C C . GLY A 1 179 ? -10.719 21.828 -3.262 1 29.98 179 GLY A C 1
ATOM 1404 O O . GLY A 1 179 ? -10.805 21.578 -2.057 1 29.98 179 GLY A O 1
ATOM 1405 N N . THR A 1 180 ? -9.867 22.734 -3.312 1 29.88 180 THR A N 1
ATOM 1406 C CA . THR A 1 180 ? -10.211 23.922 -2.551 1 29.88 180 THR A CA 1
ATOM 1407 C C . THR A 1 180 ? -11.602 24.422 -2.928 1 29.88 180 THR A C 1
ATOM 1409 O O . THR A 1 180 ? -12.109 25.375 -2.326 1 29.88 180 THR A O 1
ATOM 1412 N N . GLY A 1 181 ? -12.078 24.172 -4.141 1 28.88 181 GLY A N 1
ATOM 1413 C CA . GLY A 1 181 ? -13.391 24.703 -4.504 1 28.88 181 GLY A CA 1
ATOM 1414 C C . GLY A 1 181 ? -14.477 24.312 -3.523 1 28.88 181 GLY A C 1
ATOM 1415 O O . GLY A 1 181 ? -15.609 24.781 -3.631 1 28.88 181 GLY A O 1
ATOM 1416 N N . MET A 1 182 ? -14.359 23.156 -2.953 1 27.03 182 MET A N 1
ATOM 1417 C CA . MET A 1 182 ? -15.602 22.828 -2.256 1 27.03 182 MET A CA 1
ATOM 1418 C C . MET A 1 182 ? -15.766 23.703 -1.016 1 27.03 182 MET A C 1
ATOM 1420 O O . MET A 1 182 ? -16.75 23.578 -0.29 1 27.03 182 MET A O 1
ATOM 1424 N N . PHE A 1 183 ? -14.609 24.281 -0.456 1 28.31 183 PHE A N 1
ATOM 1425 C CA . PHE A 1 183 ? -15.016 25.188 0.624 1 28.31 183 PHE A CA 1
ATOM 1426 C C . PHE A 1 183 ? -15.664 26.438 0.068 1 28.31 183 PHE A C 1
ATOM 1428 O O . PHE A 1 183 ? -15.031 27.203 -0.672 1 28.31 183 PHE A O 1
ATOM 1435 N N . GLY A 1 184 ? -16.828 26.375 -0.368 1 26.95 184 GLY A N 1
ATOM 1436 C CA . GLY A 1 184 ? -17.688 27.516 -0.657 1 26.95 184 GLY A CA 1
ATOM 1437 C C . GLY A 1 184 ? -17.375 28.734 0.177 1 26.95 184 GLY A C 1
ATOM 1438 O O . GLY A 1 184 ? -16.922 28.609 1.32 1 26.95 184 GLY A O 1
ATOM 1439 N N . SER A 1 185 ? -16.812 29.688 -0.426 1 26.97 185 SER A N 1
ATOM 1440 C CA . SER A 1 185 ? -16.734 31.047 0.114 1 26.97 185 SER A CA 1
ATOM 1441 C C . SER A 1 185 ? -17.953 31.359 0.978 1 26.97 185 SER A C 1
ATOM 1443 O O . SER A 1 185 ? -19.078 31.469 0.471 1 26.97 185 SER A O 1
ATOM 1445 N N . LEU A 1 186 ? -18.094 30.719 2.105 1 27.78 186 LEU A N 1
ATOM 1446 C CA . LEU A 1 186 ? -19.141 31.203 3.018 1 27.78 186 LEU A CA 1
ATOM 1447 C C . LEU A 1 186 ? -19.109 32.719 3.133 1 27.78 186 LEU A C 1
ATOM 1449 O O . LEU A 1 186 ? -19.797 33.281 3.982 1 27.78 186 LEU A O 1
ATOM 1453 N N . ASP A 1 187 ? -18.094 33.312 2.484 1 26.77 187 ASP A N 1
ATOM 1454 C CA . ASP A 1 187 ? -18.062 34.719 2.85 1 26.77 187 ASP A CA 1
ATOM 1455 C C . ASP A 1 187 ? -19.297 35.438 2.318 1 26.77 187 ASP A C 1
ATOM 1457 O O . ASP A 1 187 ? -19.516 36.625 2.646 1 26.77 187 ASP A O 1
ATOM 1461 N N . ASP A 1 188 ? -19.766 34.969 1.213 1 29.39 188 ASP A N 1
ATOM 1462 C CA . ASP A 1 188 ? -20.328 36.125 0.512 1 29.39 188 ASP A CA 1
ATOM 1463 C C . ASP A 1 188 ? -21.484 36.75 1.307 1 29.39 188 ASP A C 1
ATOM 1465 O O . ASP A 1 188 ? -21.844 37.906 1.09 1 29.39 188 ASP A O 1
ATOM 1469 N N . GLY A 1 189 ? -22.453 35.844 1.646 1 28.2 189 GLY A N 1
ATOM 1470 C CA . GLY A 1 189 ? -23.75 36.531 1.717 1 28.2 189 GLY A CA 1
ATOM 1471 C C . GLY A 1 189 ? -23.938 37.312 2.992 1 28.2 189 GLY A C 1
ATOM 1472 O O . GLY A 1 189 ? -24.922 37.125 3.709 1 28.2 189 GLY A O 1
ATOM 1473 N N . ALA A 1 190 ? -22.797 37.594 3.791 1 30.47 190 ALA A N 1
ATOM 1474 C CA . ALA A 1 190 ? -23.234 38.438 4.898 1 30.47 190 ALA A CA 1
ATOM 1475 C C . ALA A 1 190 ? -23.875 39.719 4.387 1 30.47 190 ALA A C 1
ATOM 1477 O O . ALA A 1 190 ? -23.188 40.594 3.834 1 30.47 190 ALA A O 1
ATOM 1478 N N . GLU A 1 191 ? -24.984 39.625 3.777 1 29.66 191 GLU A N 1
ATOM 1479 C CA . GLU A 1 191 ? -25.812 40.781 3.559 1 29.66 191 GLU A CA 1
ATOM 1480 C C . GLU A 1 191 ? -25.844 41.688 4.797 1 29.66 191 GLU A C 1
ATOM 1482 O O . GLU A 1 191 ? -26.188 41.219 5.887 1 29.66 191 GLU A O 1
ATOM 1487 N N . GLU A 1 192 ? -24.859 42.562 4.926 1 30.22 192 GLU A N 1
ATOM 1488 C CA . GLU A 1 192 ? -24.922 43.719 5.824 1 30.22 192 GLU A CA 1
ATOM 1489 C C . GLU A 1 192 ? -26.328 44.312 5.863 1 30.22 192 GLU A C 1
ATOM 1491 O O . GLU A 1 192 ? -26.812 44.812 4.852 1 30.22 192 GLU A O 1
ATOM 1496 N N . GLY A 1 193 ? -27.281 43.562 6.48 1 30.36 193 GLY A N 1
ATOM 1497 C CA . GLY A 1 193 ? -28.531 44.219 6.793 1 30.36 193 GLY A CA 1
ATOM 1498 C C . GLY A 1 193 ? -28.344 45.656 7.223 1 30.36 193 GLY A C 1
ATOM 1499 O O . GLY A 1 193 ? -27.5 45.969 8.078 1 30.36 193 GLY A O 1
ATOM 1500 N N . SER A 1 194 ? -28.344 46.594 6.211 1 31.39 194 SER A N 1
ATOM 1501 C CA . SER A 1 194 ? -28.438 48.062 6.375 1 31.39 194 SER A CA 1
ATOM 1502 C C . SER A 1 194 ? -29.25 48.438 7.602 1 31.39 194 SER A C 1
ATOM 1504 O O . SER A 1 194 ? -30.422 48.031 7.707 1 31.39 194 SER A O 1
ATOM 1506 N N . ALA A 1 195 ? -28.625 48.406 8.797 1 29.84 195 ALA A N 1
ATOM 1507 C CA . ALA A 1 195 ? -29.234 49.062 9.953 1 29.84 195 ALA A CA 1
ATOM 1508 C C . ALA A 1 195 ? -29.906 50.375 9.562 1 29.84 195 ALA A C 1
ATOM 1510 O O . ALA A 1 195 ? -29.234 51.344 9.25 1 29.84 195 ALA A O 1
ATOM 1511 N N . GLU A 1 196 ? -30.875 50.281 8.617 1 25.42 196 GLU A N 1
ATOM 1512 C CA . GLU A 1 196 ? -31.75 51.438 8.508 1 25.42 196 GLU A CA 1
ATOM 1513 C C . GLU A 1 196 ? -32.188 51.938 9.883 1 25.42 196 GLU A C 1
ATOM 1515 O O . GLU A 1 196 ? -32.875 51.25 10.609 1 25.42 196 GLU A O 1
ATOM 1520 N N . ASN A 1 197 ? -31.094 52.469 10.656 1 24.09 197 ASN A N 1
ATOM 1521 C CA . ASN A 1 197 ? -31.641 53.594 11.414 1 24.09 197 ASN A CA 1
ATOM 1522 C C . ASN A 1 197 ? -32.125 54.688 10.492 1 24.09 197 ASN A C 1
ATOM 1524 O O . ASN A 1 197 ? -31.5 55 9.484 1 24.09 197 ASN A O 1
ATOM 1528 N N . MET B 1 1 ? -22.609 -0.978 2.832 1 78 1 MET B N 1
ATOM 1529 C CA . MET B 1 1 ? -21.75 -1.11 4 1 78 1 MET B CA 1
ATOM 1530 C C . MET B 1 1 ? -22.562 -1.042 5.289 1 78 1 MET B C 1
ATOM 1532 O O . MET B 1 1 ? -23.609 -0.403 5.332 1 78 1 MET B O 1
ATOM 1536 N N . TRP B 1 2 ? -22.203 -1.861 6.258 1 69.5 2 TRP B N 1
ATOM 1537 C CA . TRP B 1 2 ? -22.844 -1.893 7.562 1 69.5 2 TRP B CA 1
ATOM 1538 C C . TRP B 1 2 ? -21.953 -1.281 8.633 1 69.5 2 TRP B C 1
ATOM 1540 O O . TRP B 1 2 ? -20.781 -1.662 8.766 1 69.5 2 TRP B O 1
ATOM 1550 N N . TYR B 1 3 ? -22.203 -0.029 9.148 1 61.31 3 TYR B N 1
ATOM 1551 C CA . TYR B 1 3 ? -21.5 0.566 10.273 1 61.31 3 TYR B CA 1
ATOM 1552 C C . TYR B 1 3 ? -22.469 1.15 11.297 1 61.31 3 TYR B C 1
ATOM 1554 O O . TYR B 1 3 ? -23.484 1.736 10.922 1 61.31 3 TYR B O 1
ATOM 1562 N N . LYS B 1 4 ? -21.984 1.024 12.664 1 56.81 4 LYS B N 1
ATOM 1563 C CA . LYS B 1 4 ? -22.625 1.588 13.844 1 56.81 4 LYS B CA 1
ATOM 1564 C C . LYS B 1 4 ? -24.141 1.398 13.789 1 56.81 4 LYS B C 1
ATOM 1566 O O . LYS B 1 4 ? -24.891 2.359 13.938 1 56.81 4 LYS B O 1
ATOM 1571 N N . GLU B 1 5 ? -24.531 0.141 13.586 1 54.56 5 GLU B N 1
ATOM 1572 C CA . GLU B 1 5 ? -25.953 -0.19 13.617 1 54.56 5 GLU B CA 1
ATOM 1573 C C . GLU B 1 5 ? -26.719 0.595 12.562 1 54.56 5 GLU B C 1
ATOM 1575 O O . GLU B 1 5 ? -27.953 0.691 12.633 1 54.56 5 GLU B O 1
ATOM 1580 N N . GLN B 1 6 ? -25.922 1.387 11.914 1 55.91 6 GLN B N 1
ATOM 1581 C CA . GLN B 1 6 ? -26.672 2.174 10.93 1 55.91 6 GLN B CA 1
ATOM 1582 C C . GLN B 1 6 ? -27.062 1.324 9.727 1 55.91 6 GLN B C 1
ATOM 1584 O O . GLN B 1 6 ? -26.5 0.244 9.516 1 55.91 6 GLN B O 1
ATOM 1589 N N . GLU B 1 7 ? -28.172 1.734 9.047 1 61.41 7 GLU B N 1
ATOM 1590 C CA . GLU B 1 7 ? -28.75 1.241 7.797 1 61.41 7 GLU B CA 1
ATOM 1591 C C . GLU B 1 7 ? -27.703 1.146 6.699 1 61.41 7 GLU B C 1
ATOM 1593 O O . GLU B 1 7 ? -26.672 1.835 6.754 1 61.41 7 GLU B O 1
ATOM 1598 N N . LYS B 1 8 ? -27.828 0.237 5.727 1 75.5 8 LYS B N 1
ATOM 1599 C CA . LYS B 1 8 ? -27.047 -0.006 4.52 1 75.5 8 LYS B CA 1
ATOM 1600 C C . LYS B 1 8 ? -26.797 1.291 3.756 1 75.5 8 LYS B C 1
ATOM 1602 O O . LYS B 1 8 ? -27.75 2.008 3.412 1 75.5 8 LYS B O 1
ATOM 1607 N N . THR B 1 9 ? -25.531 1.815 3.832 1 82.81 9 THR B N 1
ATOM 1608 C CA . THR B 1 9 ? -25.141 2.99 3.057 1 82.81 9 THR B CA 1
ATOM 1609 C C . THR B 1 9 ? -24.547 2.578 1.713 1 82.81 9 THR B C 1
ATOM 1611 O O . THR B 1 9 ? -23.578 1.826 1.665 1 82.81 9 THR B O 1
ATOM 1614 N N . PRO B 1 10 ? -25.203 3.021 0.686 1 89.19 10 PRO B N 1
ATOM 1615 C CA . PRO B 1 10 ? -24.641 2.672 -0.626 1 89.19 10 PRO B CA 1
ATOM 1616 C C . PRO B 1 10 ? -23.281 3.305 -0.88 1 89.19 10 PRO B C 1
ATOM 1618 O O . PRO B 1 10 ? -23.031 4.438 -0.462 1 89.19 10 PRO B O 1
ATOM 1621 N N . PHE B 1 11 ? -22.391 2.5 -1.426 1 95.38 11 PHE B N 1
ATOM 1622 C CA . PHE B 1 11 ? -21.078 2.99 -1.828 1 95.38 11 PHE B CA 1
ATOM 1623 C C . PHE B 1 11 ? -20.656 2.377 -3.158 1 95.38 11 PHE B C 1
ATOM 1625 O O . PHE B 1 11 ? -21.234 1.385 -3.602 1 95.38 11 PHE B O 1
ATOM 1632 N N . GLY B 1 12 ? -19.734 3.078 -3.885 1 95.81 12 GLY B N 1
ATOM 1633 C CA . GLY B 1 12 ? -19.094 2.557 -5.078 1 95.81 12 GLY B CA 1
ATOM 1634 C C . GLY B 1 12 ? -17.625 2.227 -4.871 1 95.81 12 GLY B C 1
ATOM 1635 O O . GLY B 1 12 ? -17.016 2.654 -3.883 1 95.81 12 GLY B O 1
ATOM 1636 N N . GLN B 1 13 ? -17.172 1.406 -5.789 1 96.38 13 GLN B N 1
ATOM 1637 C CA . GLN B 1 13 ? -15.766 1.022 -5.695 1 96.38 13 GLN B CA 1
ATOM 1638 C C . GLN B 1 13 ? -15.18 0.729 -7.074 1 96.38 13 GLN B C 1
ATOM 1640 O O . GLN B 1 13 ? -15.859 0.155 -7.93 1 96.38 13 GLN B O 1
ATOM 1645 N N . ILE B 1 14 ? -13.977 1.161 -7.277 1 95.81 14 ILE B N 1
ATOM 1646 C CA . ILE B 1 14 ? -13.164 0.798 -8.438 1 95.81 14 ILE B CA 1
ATOM 1647 C C . ILE B 1 14 ? -11.914 0.053 -7.973 1 95.81 14 ILE B C 1
ATOM 1649 O O . ILE B 1 14 ? -11.125 0.582 -7.191 1 95.81 14 ILE B O 1
ATOM 1653 N N . ILE B 1 15 ? -11.773 -1.146 -8.391 1 96.88 15 ILE B N 1
ATOM 1654 C CA . ILE B 1 15 ? -10.578 -1.938 -8.109 1 96.88 15 ILE B CA 1
ATOM 1655 C C . ILE B 1 15 ? -9.75 -2.092 -9.383 1 96.88 15 ILE B C 1
ATOM 1657 O O . ILE B 1 15 ? -10.289 -2.416 -10.445 1 96.88 15 ILE B O 1
ATOM 1661 N N . THR B 1 16 ? -8.484 -1.85 -9.281 1 96.62 16 THR B N 1
ATOM 1662 C CA . THR B 1 16 ? -7.551 -2.01 -10.391 1 96.62 16 THR B CA 1
ATOM 1663 C C . THR B 1 16 ? -6.445 -3.002 -10.031 1 96.62 16 THR B C 1
ATOM 1665 O O . THR B 1 16 ? -5.848 -2.912 -8.961 1 96.62 16 THR B O 1
ATOM 1668 N N . PHE B 1 17 ? -6.25 -3.947 -10.898 1 95.88 17 PHE B N 1
ATOM 1669 C CA . PHE B 1 17 ? -5.09 -4.828 -10.867 1 95.88 17 PHE B CA 1
ATOM 1670 C C . PHE B 1 17 ? -4.168 -4.551 -12.047 1 95.88 17 PHE B C 1
ATOM 1672 O O . PHE B 1 17 ? -4.625 -4.477 -13.195 1 95.88 17 PHE B O 1
ATOM 1679 N N . THR B 1 18 ? -2.889 -4.371 -11.688 1 95.06 18 THR B N 1
ATOM 1680 C CA . THR B 1 18 ? -1.903 -4.109 -12.727 1 95.06 18 THR B CA 1
ATOM 1681 C C . THR B 1 18 ? -0.744 -5.098 -12.641 1 95.06 18 THR B C 1
ATOM 1683 O O . THR B 1 18 ? -0.325 -5.473 -11.547 1 95.06 18 THR B O 1
ATOM 1686 N N . GLN B 1 19 ? -0.241 -5.512 -13.75 1 90.62 19 GLN B N 1
ATOM 1687 C CA . GLN B 1 19 ? 0.939 -6.367 -13.828 1 90.62 19 GLN B CA 1
ATOM 1688 C C . GLN B 1 19 ? 1.947 -5.816 -14.836 1 90.62 19 GLN B C 1
ATOM 1690 O O . GLN B 1 19 ? 1.57 -5.375 -15.922 1 90.62 19 GLN B O 1
ATOM 1695 N N . ASP B 1 20 ? 3.184 -5.82 -14.438 1 85 20 ASP B N 1
ATOM 1696 C CA . ASP B 1 20 ? 4.23 -5.285 -15.305 1 85 20 ASP B CA 1
ATOM 1697 C C . ASP B 1 20 ? 5.352 -6.301 -15.508 1 85 20 ASP B C 1
ATOM 1699 O O . ASP B 1 20 ? 6.523 -5.934 -15.578 1 85 20 ASP B O 1
ATOM 1703 N N . GLY B 1 21 ? 4.98 -7.574 -15.492 1 85.88 21 GLY B N 1
ATOM 1704 C CA . GLY B 1 21 ? 5.957 -8.625 -15.719 1 85.88 21 GLY B CA 1
ATOM 1705 C C . GLY B 1 21 ? 6.613 -9.117 -14.438 1 85.88 21 GLY B C 1
ATOM 1706 O O . GLY B 1 21 ? 7.477 -9.992 -14.477 1 85.88 21 GLY B O 1
ATOM 1707 N N . LEU B 1 22 ? 6.324 -8.609 -13.398 1 91.62 22 LEU B N 1
ATOM 1708 C CA . LEU B 1 22 ? 6.828 -9.008 -12.086 1 91.62 22 LEU B CA 1
ATOM 1709 C C . LEU B 1 22 ? 5.926 -10.062 -11.461 1 91.62 22 LEU B C 1
ATOM 1711 O O . LEU B 1 22 ? 4.773 -10.227 -11.867 1 91.62 22 LEU B O 1
ATOM 1715 N N . PRO B 1 23 ? 6.461 -10.867 -10.562 1 93.5 23 PRO B N 1
ATOM 1716 C CA . PRO B 1 23 ? 5.703 -12.016 -10.07 1 93.5 23 PRO B CA 1
ATOM 1717 C C . PRO B 1 23 ? 4.68 -11.633 -9 1 93.5 23 PRO B C 1
ATOM 1719 O O . PRO B 1 23 ? 4.555 -12.328 -7.984 1 93.5 23 PRO B O 1
ATOM 1722 N N . TYR B 1 24 ? 4.012 -10.547 -9.164 1 96.75 24 TYR B N 1
ATOM 1723 C CA . TYR B 1 24 ? 2.938 -10.07 -8.305 1 96.75 24 TYR B CA 1
ATOM 1724 C C . TYR B 1 24 ? 1.981 -9.164 -9.07 1 96.75 24 TYR B C 1
ATOM 1726 O O . TYR B 1 24 ? 2.316 -8.664 -10.148 1 96.75 24 TYR B O 1
ATOM 1734 N N . LEU B 1 25 ? 0.813 -9.008 -8.547 1 97.38 25 LEU B N 1
ATOM 1735 C CA . LEU B 1 25 ? -0.17 -8.062 -9.055 1 97.38 25 LEU B CA 1
ATOM 1736 C C . LEU B 1 25 ? -0.229 -6.816 -8.172 1 97.38 25 LEU B C 1
ATOM 1738 O O . LEU B 1 25 ? -0.372 -6.922 -6.949 1 97.38 25 LEU B O 1
ATOM 1742 N N . GLU B 1 26 ? -0.049 -5.711 -8.797 1 98.31 26 GLU B N 1
ATOM 1743 C CA . GLU B 1 26 ? -0.325 -4.473 -8.07 1 98.31 26 GLU B CA 1
ATOM 1744 C C . GLU B 1 26 ? -1.826 -4.254 -7.906 1 98.31 26 GLU B C 1
ATOM 1746 O O . GLU B 1 26 ? -2.596 -4.449 -8.852 1 98.31 26 GLU B O 1
ATOM 1751 N N . TYR B 1 27 ? -2.217 -3.896 -6.742 1 98.5 27 TYR B N 1
ATOM 1752 C CA . TYR B 1 27 ? -3.619 -3.771 -6.359 1 98.5 27 TYR B CA 1
ATOM 1753 C C . TYR B 1 27 ? -3.928 -2.363 -5.867 1 98.5 27 TYR B C 1
ATOM 1755 O O . TYR B 1 27 ? -3.168 -1.794 -5.078 1 98.5 27 TYR B O 1
ATOM 1763 N N . ARG B 1 28 ? -5.016 -1.726 -6.316 1 98.25 28 ARG B N 1
ATOM 1764 C CA . ARG B 1 28 ? -5.562 -0.463 -5.828 1 98.25 28 ARG B CA 1
ATOM 1765 C C . ARG B 1 28 ? -7.086 -0.509 -5.781 1 98.25 28 ARG B C 1
ATOM 1767 O O . ARG B 1 28 ? -7.734 -0.906 -6.754 1 98.25 28 ARG B O 1
ATOM 1774 N N . ALA B 1 29 ? -7.613 -0.172 -4.684 1 97.62 29 ALA B N 1
ATOM 1775 C CA . ALA B 1 29 ? -9.062 -0.094 -4.543 1 97.62 29 ALA B CA 1
ATOM 1776 C C . ALA B 1 29 ? -9.492 1.264 -3.988 1 97.62 29 ALA B C 1
ATOM 1778 O O . ALA B 1 29 ? -9.055 1.662 -2.904 1 97.62 29 ALA B O 1
ATOM 1779 N N . GLU B 1 30 ? -10.289 1.938 -4.727 1 96.81 30 GLU B N 1
ATOM 1780 C CA . GLU B 1 30 ? -10.867 3.201 -4.273 1 96.81 30 GLU B CA 1
ATOM 1781 C C . GLU B 1 30 ? -12.359 3.062 -4.016 1 96.81 30 GLU B C 1
ATOM 1783 O O . GLU B 1 30 ? -13.086 2.488 -4.828 1 96.81 30 GLU B O 1
ATOM 1788 N N . SER B 1 31 ? -12.789 3.545 -2.922 1 96.81 31 SER B N 1
ATOM 1789 C CA . SER B 1 31 ? -14.195 3.516 -2.547 1 96.81 31 SER B CA 1
ATOM 1790 C C . SER B 1 31 ? -14.75 4.926 -2.348 1 96.81 31 SER B C 1
ATOM 1792 O O . SER B 1 31 ? -14.031 5.816 -1.889 1 96.81 31 SER B O 1
ATOM 1794 N N . PHE B 1 32 ? -15.969 5.105 -2.656 1 95.38 32 PHE B N 1
ATOM 1795 C CA . PHE B 1 32 ? -16.594 6.418 -2.566 1 95.38 32 PHE B CA 1
ATOM 1796 C C . PHE B 1 32 ? -18.078 6.293 -2.242 1 95.38 32 PHE B C 1
ATOM 1798 O O . PHE B 1 32 ? -18.688 5.262 -2.523 1 95.38 32 PHE B O 1
ATOM 1805 N N . LEU B 1 33 ? -18.609 7.332 -1.625 1 94.25 33 LEU B N 1
ATOM 1806 C CA . LEU B 1 33 ? -20.047 7.414 -1.399 1 94.25 33 LEU B CA 1
ATOM 1807 C C . LEU B 1 33 ? -20.781 7.738 -2.693 1 94.25 33 LEU B C 1
ATOM 1809 O O . LEU B 1 33 ? -20.25 8.43 -3.564 1 94.25 33 LEU B O 1
ATOM 1813 N N . LEU B 1 34 ? -21.953 7.211 -2.781 1 93.12 34 LEU B N 1
ATOM 1814 C CA . LEU B 1 34 ? -22.812 7.496 -3.922 1 93.12 34 LEU B CA 1
ATOM 1815 C C . LEU B 1 34 ? -23.953 8.43 -3.518 1 93.12 34 LEU B C 1
ATOM 1817 O O . LEU B 1 34 ? -24.453 8.352 -2.393 1 93.12 34 LEU B O 1
ATOM 1821 N N . ASP B 1 35 ? -24.297 9.281 -4.492 1 90.81 35 ASP B N 1
ATOM 1822 C CA . ASP B 1 35 ? -25.484 10.094 -4.246 1 90.81 35 ASP B CA 1
ATOM 1823 C C . ASP B 1 35 ? -26.75 9.344 -4.645 1 90.81 35 ASP B C 1
ATOM 1825 O O . ASP B 1 35 ? -26.703 8.164 -5.004 1 90.81 35 ASP B O 1
ATOM 1829 N N . ASP B 1 36 ? -27.844 10.078 -4.527 1 90.5 36 ASP B N 1
ATOM 1830 C CA . ASP B 1 36 ? -29.141 9.445 -4.758 1 90.5 36 ASP B CA 1
ATOM 1831 C C . ASP B 1 36 ? -29.281 8.992 -6.207 1 90.5 36 ASP B C 1
ATOM 1833 O O . ASP B 1 36 ? -30.125 8.148 -6.52 1 90.5 36 ASP B O 1
ATOM 1837 N N . SER B 1 37 ? -28.5 9.562 -7.145 1 92.5 37 SER B N 1
ATOM 1838 C CA . SER B 1 37 ? -28.562 9.211 -8.562 1 92.5 37 SER B CA 1
ATOM 1839 C C . SER B 1 37 ? -27.531 8.141 -8.906 1 92.5 37 SER B C 1
ATOM 1841 O O . SER B 1 37 ? -27.391 7.754 -10.062 1 92.5 37 SER B O 1
ATOM 1843 N N . GLY B 1 38 ? -26.75 7.75 -7.926 1 90.5 38 GLY B N 1
ATOM 1844 C CA . GLY B 1 38 ? -25.766 6.711 -8.156 1 90.5 38 GLY B CA 1
ATOM 1845 C C . GLY B 1 38 ? -24.438 7.25 -8.656 1 90.5 38 GLY B C 1
ATOM 1846 O O . GLY B 1 38 ? -23.594 6.492 -9.148 1 90.5 38 GLY B O 1
ATOM 1847 N N . GLN B 1 39 ? -24.312 8.523 -8.539 1 92.31 39 GLN B N 1
ATOM 1848 C CA . GLN B 1 39 ? -23.062 9.141 -8.977 1 92.31 39 GLN B CA 1
ATOM 1849 C C . GLN B 1 39 ? -22.094 9.305 -7.805 1 92.31 39 GLN B C 1
ATOM 1851 O O . GLN B 1 39 ? -22.516 9.375 -6.648 1 92.31 39 GLN B O 1
ATOM 1856 N N . LYS B 1 40 ? -20.844 9.359 -8.133 1 92.5 40 LYS B N 1
ATOM 1857 C CA . LYS B 1 40 ? -19.828 9.562 -7.105 1 92.5 40 LYS B CA 1
ATOM 1858 C C . LYS B 1 40 ? -20.062 10.859 -6.344 1 92.5 40 LYS B C 1
ATOM 1860 O O . LYS B 1 40 ? -20.219 11.922 -6.949 1 92.5 40 LYS B O 1
ATOM 1865 N N . LEU B 1 41 ? -20.188 10.789 -5.07 1 93.12 41 LEU B N 1
ATOM 1866 C CA . LEU B 1 41 ? -20.422 11.953 -4.223 1 93.12 41 LEU B CA 1
ATOM 1867 C C . LEU B 1 41 ? -19.125 12.43 -3.582 1 93.12 41 LEU B C 1
ATOM 1869 O O . LEU B 1 41 ? -18.641 13.523 -3.885 1 93.12 41 LEU B O 1
ATOM 1873 N N . ARG B 1 42 ? -18.484 11.625 -2.777 1 93.31 42 ARG B N 1
ATOM 1874 C CA . ARG B 1 42 ? -17.219 11.969 -2.154 1 93.31 42 ARG B CA 1
ATOM 1875 C C . ARG B 1 42 ? -16.406 10.719 -1.827 1 93.31 42 ARG B C 1
ATOM 1877 O O . ARG B 1 42 ? -16.969 9.656 -1.58 1 93.31 42 ARG B O 1
ATOM 1884 N N . PRO B 1 43 ? -15.117 10.914 -1.771 1 94.88 43 PRO B N 1
ATOM 1885 C CA . PRO B 1 43 ? -14.266 9.75 -1.488 1 94.88 43 PRO B CA 1
ATOM 1886 C C . PRO B 1 43 ? -14.438 9.227 -0.063 1 94.88 43 PRO B C 1
ATOM 1888 O O . PRO B 1 43 ? -14.664 10.016 0.863 1 94.88 43 PRO B O 1
ATOM 1891 N N . ILE B 1 44 ? -14.352 7.902 0.088 1 95.62 44 ILE B N 1
ATOM 1892 C CA . ILE B 1 44 ? -14.32 7.285 1.409 1 95.62 44 ILE B CA 1
ATOM 1893 C C . ILE B 1 44 ? -12.883 6.934 1.784 1 95.62 44 ILE B C 1
ATOM 1895 O O . ILE B 1 44 ? -12.359 7.422 2.789 1 95.62 44 ILE B O 1
ATOM 1899 N N . THR B 1 45 ? -12.289 6.039 0.956 1 97 45 THR B N 1
ATOM 1900 C CA . THR B 1 45 ? -10.922 5.605 1.25 1 97 45 THR B CA 1
ATOM 1901 C C . THR B 1 45 ? -10.289 4.945 0.029 1 97 45 THR B C 1
ATOM 1903 O O . THR B 1 45 ? -10.969 4.703 -0.973 1 97 45 THR B O 1
ATOM 1906 N N . ILE B 1 46 ? -8.984 4.754 0.142 1 97.5 46 ILE B N 1
ATOM 1907 C CA . ILE B 1 46 ? -8.188 3.975 -0.801 1 97.5 46 ILE B CA 1
ATOM 1908 C C . ILE B 1 46 ? -7.398 2.904 -0.05 1 97.5 46 ILE B C 1
ATOM 1910 O O . ILE B 1 46 ? -6.902 3.15 1.052 1 97.5 46 ILE B O 1
ATOM 1914 N N . GLU B 1 47 ? -7.285 1.771 -0.563 1 98.06 47 GLU B N 1
ATOM 1915 C CA . GLU B 1 47 ? -6.301 0.791 -0.123 1 98.06 47 GLU B CA 1
ATOM 1916 C C . GLU B 1 47 ? -5.434 0.317 -1.287 1 98.06 47 GLU B C 1
ATOM 1918 O O . GLU B 1 47 ? -5.906 0.232 -2.424 1 98.06 47 GLU B O 1
ATOM 1923 N N . THR B 1 48 ? -4.188 0.121 -1.04 1 98.75 48 THR B N 1
ATOM 1924 C CA . THR B 1 48 ? -3.232 -0.296 -2.062 1 98.75 48 THR B CA 1
ATOM 1925 C C . THR B 1 48 ? -2.398 -1.478 -1.574 1 98.75 48 THR B C 1
ATOM 1927 O O . THR B 1 48 ? -2.312 -1.728 -0.37 1 98.75 48 THR B O 1
ATOM 1930 N N . GLY B 1 49 ? -1.846 -2.199 -2.559 1 98.81 49 GLY B N 1
ATOM 1931 C CA . GLY B 1 49 ? -0.958 -3.279 -2.158 1 98.81 49 GLY B CA 1
ATOM 1932 C C . GLY B 1 49 ? -0.646 -4.246 -3.287 1 98.81 49 GLY B C 1
ATOM 1933 O O . GLY B 1 49 ? -0.583 -3.846 -4.453 1 98.81 49 GLY B O 1
ATOM 1934 N N . PHE B 1 50 ? -0.332 -5.473 -2.857 1 98.81 50 PHE B N 1
ATOM 1935 C CA . PHE B 1 50 ? 0.139 -6.473 -3.807 1 98.81 50 PHE B CA 1
ATOM 1936 C C . PHE B 1 50 ? -0.456 -7.84 -3.488 1 98.81 50 PHE B C 1
ATOM 1938 O O . PHE B 1 50 ? -0.581 -8.211 -2.32 1 98.81 50 PHE B O 1
ATOM 1945 N N . TRP B 1 51 ? -0.796 -8.57 -4.547 1 98.69 51 TRP B N 1
ATOM 1946 C CA . TRP B 1 51 ? -1.21 -9.969 -4.461 1 98.69 51 TRP B CA 1
ATOM 1947 C C . TRP B 1 51 ? -0.191 -10.875 -5.137 1 98.69 51 TRP B C 1
ATOM 1949 O O . TRP B 1 51 ? 0.337 -10.547 -6.199 1 98.69 51 TRP B O 1
ATOM 1959 N N . GLN B 1 52 ? 0.054 -12.031 -4.566 1 98.31 52 GLN B N 1
ATOM 1960 C CA . GLN B 1 52 ? 0.942 -12.984 -5.223 1 98.31 52 GLN B CA 1
ATOM 1961 C C . GLN B 1 52 ? 0.726 -14.398 -4.688 1 98.31 52 GLN B C 1
ATOM 1963 O O . GLN B 1 52 ? 0.064 -14.586 -3.666 1 98.31 52 GLN B O 1
ATOM 1968 N N . ILE B 1 53 ? 1.206 -15.344 -5.461 1 98 53 ILE B N 1
ATOM 1969 C CA . ILE B 1 53 ? 1.154 -16.734 -5.012 1 98 53 ILE B CA 1
ATOM 1970 C C . ILE B 1 53 ? 2.086 -16.922 -3.816 1 98 53 ILE B C 1
ATOM 1972 O O . ILE B 1 53 ? 3.203 -16.406 -3.803 1 98 53 ILE B O 1
ATOM 1976 N N . ASP B 1 54 ? 1.519 -17.656 -2.846 1 98.44 54 ASP B N 1
ATOM 1977 C CA . ASP B 1 54 ? 2.256 -17.938 -1.617 1 98.44 54 ASP B CA 1
ATOM 1978 C C . ASP B 1 54 ? 3.324 -19 -1.848 1 98.44 54 ASP B C 1
ATOM 1980 O O . ASP B 1 54 ? 3.096 -20.172 -1.581 1 98.44 54 ASP B O 1
ATOM 1984 N N . ARG B 1 55 ? 4.465 -18.594 -2.287 1 97.81 55 ARG B N 1
ATOM 1985 C CA . ARG B 1 55 ? 5.637 -19.453 -2.488 1 97.81 55 ARG B CA 1
ATOM 1986 C C . ARG B 1 55 ? 6.91 -18.734 -2.051 1 97.81 55 ARG B C 1
ATOM 1988 O O . ARG B 1 55 ? 7.023 -17.516 -2.184 1 97.81 55 ARG B O 1
ATOM 1995 N N . PRO B 1 56 ? 7.863 -19.531 -1.577 1 96 56 PRO B N 1
ATOM 1996 C CA . PRO B 1 56 ? 9.102 -18.859 -1.179 1 96 56 PRO B CA 1
ATOM 1997 C C . PRO B 1 56 ? 9.727 -18.047 -2.314 1 96 56 PRO B C 1
ATOM 1999 O O . PRO B 1 56 ? 9.773 -18.516 -3.457 1 96 56 PRO B O 1
ATOM 2002 N N . LEU B 1 57 ? 10.188 -16.859 -1.975 1 96.19 57 LEU B N 1
ATOM 2003 C CA . LEU B 1 57 ? 10.938 -16.078 -2.947 1 96.19 57 LEU B CA 1
ATOM 2004 C C . LEU B 1 57 ? 12.359 -16.594 -3.092 1 96.19 57 LEU B C 1
ATOM 2006 O O . LEU B 1 57 ? 12.961 -17.047 -2.115 1 96.19 57 LEU B O 1
ATOM 2010 N N . THR B 1 58 ? 12.844 -16.5 -4.23 1 94.69 58 THR B N 1
ATOM 2011 C CA . THR B 1 58 ? 14.234 -16.828 -4.523 1 94.69 58 THR B CA 1
ATOM 2012 C C . THR B 1 58 ? 14.977 -15.617 -5.062 1 94.69 58 THR B C 1
ATOM 2014 O O . THR B 1 58 ? 14.375 -14.562 -5.273 1 94.69 58 THR B O 1
ATOM 2017 N N . ASP B 1 59 ? 16.234 -15.82 -5.293 1 91.81 59 ASP B N 1
ATOM 2018 C CA . ASP B 1 59 ? 17.031 -14.734 -5.871 1 91.81 59 ASP B CA 1
ATOM 2019 C C . ASP B 1 59 ? 16.484 -14.32 -7.238 1 91.81 59 ASP B C 1
ATOM 2021 O O . ASP B 1 59 ? 16.562 -13.156 -7.617 1 91.81 59 ASP B O 1
ATOM 2025 N N . ALA B 1 60 ? 15.906 -15.258 -7.902 1 94.31 60 ALA B N 1
ATOM 2026 C CA . ALA B 1 60 ? 15.391 -15.008 -9.25 1 94.31 60 ALA B CA 1
ATOM 2027 C C . ALA B 1 60 ? 14.219 -14.039 -9.211 1 94.31 60 ALA B C 1
ATOM 2029 O O . ALA B 1 60 ? 13.844 -13.469 -10.242 1 94.31 60 ALA B O 1
ATOM 2030 N N . ASP B 1 61 ? 13.641 -13.82 -8.047 1 94.94 61 ASP B N 1
ATOM 2031 C CA . ASP B 1 61 ? 12.438 -13.008 -7.93 1 94.94 61 ASP B CA 1
ATOM 2032 C C . ASP B 1 61 ? 12.781 -11.555 -7.625 1 94.94 61 ASP B C 1
ATOM 2034 O O . ASP B 1 61 ? 11.914 -10.68 -7.676 1 94.94 61 ASP B O 1
ATOM 2038 N N . GLY B 1 62 ? 14 -11.305 -7.336 1 91.88 62 GLY B N 1
ATOM 2039 C CA . GLY B 1 62 ? 14.406 -9.953 -6.98 1 91.88 62 GLY B CA 1
ATOM 2040 C C . GLY B 1 62 ? 14.094 -9.602 -5.539 1 91.88 62 GLY B C 1
ATOM 2041 O O . GLY B 1 62 ? 13.578 -10.43 -4.785 1 91.88 62 GLY B O 1
ATOM 2042 N N . GLY B 1 63 ? 14.461 -8.367 -5.121 1 88.94 63 GLY B N 1
ATOM 2043 C CA . GLY B 1 63 ? 14.297 -7.938 -3.74 1 88.94 63 GLY B CA 1
ATOM 2044 C C . GLY B 1 63 ? 15.352 -8.508 -2.811 1 88.94 63 GLY B C 1
ATOM 2045 O O . GLY B 1 63 ? 16.141 -9.359 -3.209 1 88.94 63 GLY B O 1
ATOM 2046 N N . PHE B 1 64 ? 15.375 -8.023 -1.613 1 87.06 64 PHE B N 1
ATOM 2047 C CA . PHE B 1 64 ? 14.531 -6.945 -1.104 1 87.06 64 PHE B CA 1
ATOM 2048 C C . PHE B 1 64 ? 14.945 -5.605 -1.694 1 87.06 64 PHE B C 1
ATOM 2050 O O . PHE B 1 64 ? 16.047 -5.469 -2.221 1 87.06 64 PHE B O 1
ATOM 2057 N N . GLY B 1 65 ? 14.039 -4.613 -1.619 1 91.5 65 GLY B N 1
ATOM 2058 C CA . GLY B 1 65 ? 14.375 -3.281 -2.092 1 91.5 65 GLY B CA 1
ATOM 2059 C C . GLY B 1 65 ? 14.492 -3.197 -3.602 1 91.5 65 GLY B C 1
ATOM 2060 O O . GLY B 1 65 ? 13.602 -3.635 -4.328 1 91.5 65 GLY B O 1
ATOM 2061 N N . LEU B 1 66 ? 15.672 -2.707 -4.07 1 94.25 66 LEU B N 1
ATOM 2062 C CA . LEU B 1 66 ? 15.812 -2.418 -5.492 1 94.25 66 LEU B CA 1
ATOM 2063 C C . LEU B 1 66 ? 16.703 -3.449 -6.172 1 94.25 66 LEU B C 1
ATOM 2065 O O . LEU B 1 66 ? 17.312 -3.164 -7.211 1 94.25 66 LEU B O 1
ATOM 2069 N N . VAL B 1 67 ? 16.812 -4.656 -5.59 1 92.06 67 VAL B N 1
ATOM 2070 C CA . VAL B 1 67 ? 17.516 -5.742 -6.254 1 92.06 67 VAL B CA 1
ATOM 2071 C C . VAL B 1 67 ? 16.672 -6.289 -7.398 1 92.06 67 VAL B C 1
ATOM 2073 O O . VAL B 1 67 ? 15.555 -6.777 -7.18 1 92.06 67 VAL B O 1
ATOM 2076 N N . PRO B 1 68 ? 17.172 -6.203 -8.578 1 92.75 68 PRO B N 1
ATOM 2077 C CA . PRO B 1 68 ? 16.359 -6.648 -9.711 1 92.75 68 PRO B CA 1
ATOM 2078 C C . PRO B 1 68 ? 16.188 -8.164 -9.75 1 92.75 68 PRO B C 1
ATOM 2080 O O . PRO B 1 68 ? 17.047 -8.898 -9.266 1 92.75 68 PRO B O 1
ATOM 2083 N N . LYS B 1 69 ? 15.102 -8.531 -10.328 1 93.69 69 LYS B N 1
ATOM 2084 C CA . LYS B 1 69 ? 14.906 -9.961 -10.57 1 93.69 69 LYS B CA 1
ATOM 2085 C C . LYS B 1 69 ? 15.828 -10.453 -11.68 1 93.69 69 LYS B C 1
ATOM 2087 O O . LYS B 1 69 ? 16.344 -9.656 -12.469 1 93.69 69 LYS B O 1
ATOM 2092 N N . ASP B 1 70 ? 15.93 -11.781 -11.758 1 93.75 70 ASP B N 1
ATOM 2093 C CA . ASP B 1 70 ? 16.656 -12.391 -12.875 1 93.75 70 ASP B CA 1
ATOM 2094 C C . ASP B 1 70 ? 15.906 -12.203 -14.188 1 93.75 70 ASP B C 1
ATOM 2096 O O . ASP B 1 70 ? 14.688 -12 -14.188 1 93.75 70 ASP B O 1
ATOM 2100 N N . ILE B 1 71 ? 16.641 -12.258 -15.195 1 91 71 ILE B N 1
ATOM 2101 C CA . ILE B 1 71 ? 16.047 -12.156 -16.516 1 91 71 ILE B CA 1
ATOM 2102 C C . ILE B 1 71 ? 15.047 -13.297 -16.719 1 91 71 ILE B C 1
ATOM 2104 O O . ILE B 1 71 ? 13.953 -13.086 -17.25 1 91 71 ILE B O 1
ATOM 2108 N N . VAL B 1 72 ? 15.484 -14.469 -16.328 1 92.12 72 VAL B N 1
ATOM 2109 C CA . VAL B 1 72 ? 14.594 -15.617 -16.375 1 92.12 72 VAL B CA 1
ATOM 2110 C C . VAL B 1 72 ? 13.836 -15.75 -15.055 1 92.12 72 VAL B C 1
ATOM 2112 O O . VAL B 1 72 ? 14.438 -15.992 -14.016 1 92.12 72 VAL B O 1
ATOM 2115 N N . PRO B 1 73 ? 12.562 -15.641 -15.133 1 92.19 73 PRO B N 1
ATOM 2116 C CA . PRO B 1 73 ? 11.789 -15.75 -13.891 1 92.19 73 PRO B CA 1
ATOM 2117 C C . PRO B 1 73 ? 11.797 -17.156 -13.32 1 92.19 73 PRO B C 1
ATO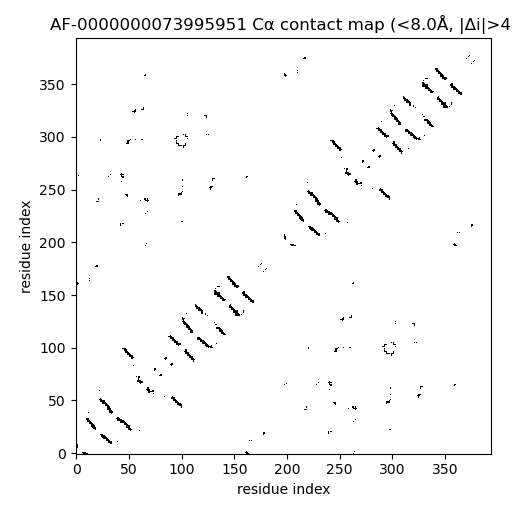M 2119 O O . PRO B 1 73 ? 11.93 -18.141 -14.062 1 92.19 73 PRO B O 1
ATOM 2122 N N . ALA B 1 74 ? 11.656 -17.281 -12.016 1 93.25 74 ALA B N 1
ATOM 2123 C CA . ALA B 1 74 ? 11.609 -18.562 -11.32 1 93.25 74 ALA B CA 1
ATOM 2124 C C . ALA B 1 74 ? 10.477 -19.438 -11.867 1 93.25 74 ALA B C 1
ATOM 2126 O O . ALA B 1 74 ? 10.633 -20.641 -12.008 1 93.25 74 ALA B O 1
ATOM 2127 N N . PHE B 1 75 ? 9.367 -18.797 -12.078 1 94.88 75 PHE B N 1
ATOM 2128 C CA . PHE B 1 75 ? 8.234 -19.453 -12.727 1 94.88 75 PHE B CA 1
ATOM 2129 C C . PHE B 1 75 ? 7.855 -18.734 -14.016 1 94.88 75 PHE B C 1
ATOM 2131 O O . PHE B 1 75 ? 7.051 -17.797 -14 1 94.88 75 PHE B O 1
ATOM 2138 N N . ALA B 1 76 ? 8.336 -19.172 -15.031 1 91.06 76 ALA B N 1
ATOM 2139 C CA . ALA B 1 76 ? 8.414 -18.391 -16.266 1 91.06 76 ALA B CA 1
ATOM 2140 C C . ALA B 1 76 ? 7.16 -18.578 -17.109 1 91.06 76 ALA B C 1
ATOM 2142 O O . ALA B 1 76 ? 6.91 -17.812 -18.047 1 91.06 76 ALA B O 1
ATOM 2143 N N . ASP B 1 77 ? 6.387 -19.641 -16.766 1 91.38 77 ASP B N 1
ATOM 2144 C CA . ASP B 1 77 ? 5.234 -19.953 -17.609 1 91.38 77 ASP B CA 1
ATOM 2145 C C . ASP B 1 77 ? 4.133 -20.641 -16.797 1 91.38 77 ASP B C 1
ATOM 2147 O O . ASP B 1 77 ? 4.316 -20.938 -15.625 1 91.38 77 ASP B O 1
ATOM 2151 N N . ALA B 1 78 ? 3.029 -20.75 -17.516 1 91.69 78 ALA B N 1
ATOM 2152 C CA . ALA B 1 78 ? 1.849 -21.312 -16.875 1 91.69 78 ALA B CA 1
ATOM 2153 C C . ALA B 1 78 ? 2.137 -22.719 -16.328 1 91.69 78 ALA B C 1
ATOM 2155 O O . ALA B 1 78 ? 1.642 -23.078 -15.258 1 91.69 78 ALA B O 1
ATOM 2156 N N . GLU B 1 79 ? 2.891 -23.484 -17.078 1 96.44 79 GLU B N 1
ATOM 2157 C CA . GLU B 1 79 ? 3.209 -24.844 -16.656 1 96.44 79 GLU B CA 1
ATOM 2158 C C . GLU B 1 79 ? 3.973 -24.859 -15.336 1 96.44 79 GLU B C 1
ATOM 2160 O O . GLU B 1 79 ? 3.674 -25.656 -14.453 1 96.44 79 GLU B O 1
ATOM 2165 N N . SER B 1 80 ? 4.957 -23.953 -15.25 1 95.88 80 SER B N 1
ATOM 2166 C CA . SER B 1 80 ? 5.723 -23.875 -14.008 1 95.88 80 SER B CA 1
ATOM 2167 C C . SER B 1 80 ? 4.855 -23.391 -12.859 1 95.88 80 SER B C 1
ATOM 2169 O O . SER B 1 80 ? 4.992 -23.875 -11.727 1 95.88 80 SER B O 1
ATOM 2171 N N . VAL B 1 81 ? 3.941 -22.531 -13.109 1 96.06 81 VAL B N 1
ATOM 2172 C CA . VAL B 1 81 ? 3.057 -22.016 -12.07 1 96.06 81 VAL B CA 1
ATOM 2173 C C . VAL B 1 81 ? 2.111 -23.125 -11.609 1 96.06 81 VAL B C 1
ATOM 2175 O O . VAL B 1 81 ? 1.785 -23.219 -10.422 1 96.06 81 VAL B O 1
ATOM 2178 N N . GLU B 1 82 ? 1.692 -24.016 -12.5 1 97.25 82 GLU B N 1
ATOM 2179 C CA . GLU B 1 82 ? 0.792 -25.125 -12.18 1 97.25 82 GLU B CA 1
ATOM 2180 C C . GLU B 1 82 ? 1.401 -26.047 -11.133 1 97.25 82 GLU B C 1
ATOM 2182 O O . GLU B 1 82 ? 0.678 -26.688 -10.359 1 97.25 82 GLU B O 1
ATOM 2187 N N . THR B 1 83 ? 2.703 -26.047 -11.125 1 97.62 83 THR B N 1
ATOM 2188 C CA . THR B 1 83 ? 3.375 -26.906 -10.164 1 97.62 83 THR B CA 1
ATOM 2189 C C . THR B 1 83 ? 3.174 -26.406 -8.734 1 97.62 83 THR B C 1
ATOM 2191 O O . THR B 1 83 ? 3.451 -27.125 -7.773 1 97.62 83 THR B O 1
ATOM 2194 N N . LEU B 1 84 ? 2.613 -25.219 -8.625 1 97.75 84 LEU B N 1
ATOM 2195 C CA . LEU B 1 84 ? 2.41 -24.609 -7.316 1 97.75 84 LEU B CA 1
ATOM 2196 C C . LEU B 1 84 ? 1.007 -24.891 -6.793 1 97.75 84 LEU B C 1
ATOM 2198 O O . LEU B 1 84 ? 0.645 -24.453 -5.699 1 97.75 84 LEU B O 1
ATOM 2202 N N . ARG B 1 85 ? 0.234 -25.547 -7.57 1 98.12 85 ARG B N 1
ATOM 2203 C CA . ARG B 1 85 ? -1.096 -25.938 -7.113 1 98.12 85 ARG B CA 1
ATOM 2204 C C . ARG B 1 85 ? -1.016 -26.75 -5.828 1 98.12 85 ARG B C 1
ATOM 2206 O O . ARG B 1 85 ? -0.173 -27.641 -5.703 1 98.12 85 ARG B O 1
ATOM 2213 N N . ASN B 1 86 ? -1.92 -26.469 -4.926 1 97.94 86 ASN B N 1
ATOM 2214 C CA . ASN B 1 86 ? -1.906 -27.188 -3.658 1 97.94 86 ASN B CA 1
ATOM 2215 C C . ASN B 1 86 ? -2.781 -28.438 -3.713 1 97.94 86 ASN B C 1
ATOM 2217 O O . ASN B 1 86 ? -3.291 -28.797 -4.777 1 97.94 86 ASN B O 1
ATOM 2221 N N . GLU B 1 87 ? -2.908 -29.109 -2.574 1 97.19 87 GLU B N 1
ATOM 2222 C CA . GLU B 1 87 ? -3.602 -30.406 -2.514 1 97.19 87 GLU B CA 1
ATOM 2223 C C . GLU B 1 87 ? -5.098 -30.234 -2.773 1 97.19 87 GLU B C 1
ATOM 2225 O O . GLU B 1 87 ? -5.77 -31.188 -3.186 1 97.19 87 GLU B O 1
ATOM 2230 N N . ASP B 1 88 ? -5.609 -29.062 -2.627 1 96.81 88 ASP B N 1
ATOM 2231 C CA . ASP B 1 88 ? -7.031 -28.781 -2.811 1 96.81 88 ASP B CA 1
ATOM 2232 C C . ASP B 1 88 ? -7.316 -28.297 -4.23 1 96.81 88 ASP B C 1
ATOM 2234 O O . ASP B 1 88 ? -8.422 -27.828 -4.523 1 96.81 88 ASP B O 1
ATOM 2238 N N . ASP B 1 89 ? -6.293 -28.344 -5.012 1 97.25 89 ASP B N 1
ATOM 2239 C CA . ASP B 1 89 ? -6.391 -27.953 -6.414 1 97.25 89 ASP B CA 1
ATOM 2240 C C . ASP B 1 89 ? -6.566 -26.438 -6.543 1 97.25 89 ASP B C 1
ATOM 2242 O O . ASP B 1 89 ? -7.223 -25.969 -7.473 1 97.25 89 ASP B O 1
ATOM 2246 N N . GLY B 1 90 ? -6.133 -25.734 -5.617 1 98.31 90 GLY B N 1
ATOM 2247 C CA . GLY B 1 90 ? -6.074 -24.281 -5.633 1 98.31 90 GLY B CA 1
ATOM 2248 C C . GLY B 1 90 ? -4.66 -23.75 -5.5 1 98.31 90 GLY B C 1
ATOM 2249 O O . GLY B 1 90 ? -3.689 -24.5 -5.621 1 98.31 90 GLY B O 1
ATOM 2250 N N . PHE B 1 91 ? -4.512 -22.484 -5.473 1 98.69 91 PHE B N 1
ATOM 2251 C CA . PHE B 1 91 ? -3.24 -21.828 -5.195 1 98.69 91 PHE B CA 1
ATOM 2252 C C . PHE B 1 91 ? -3.307 -21.047 -3.889 1 98.69 91 PHE B C 1
ATOM 2254 O O . PHE B 1 91 ? -4.258 -20.297 -3.652 1 98.69 91 PHE B O 1
ATOM 2261 N N . ASN B 1 92 ? -2.305 -21.297 -3.014 1 98.81 92 ASN B N 1
ATOM 2262 C CA . ASN B 1 92 ? -2.17 -20.438 -1.84 1 98.81 92 ASN B CA 1
ATOM 2263 C C . ASN B 1 92 ? -1.742 -19.016 -2.223 1 98.81 92 ASN B C 1
ATOM 2265 O O . ASN B 1 92 ? -0.897 -18.844 -3.102 1 98.81 92 ASN B O 1
ATOM 2269 N N . LEU B 1 93 ? -2.369 -18.031 -1.531 1 98.69 93 LEU B N 1
ATOM 2270 C CA . LEU B 1 93 ? -2.121 -16.625 -1.859 1 98.69 93 LEU B CA 1
ATOM 2271 C C . LEU B 1 93 ? -1.682 -15.844 -0.625 1 98.69 93 LEU B C 1
ATOM 2273 O O . LEU B 1 93 ? -2.043 -16.203 0.5 1 98.69 93 LEU B O 1
ATOM 2277 N N . ILE B 1 94 ? -0.946 -14.812 -0.821 1 98.81 94 ILE B N 1
ATOM 2278 C CA . ILE B 1 94 ? -0.784 -13.742 0.154 1 98.81 94 ILE B CA 1
ATOM 2279 C C . ILE B 1 94 ? -1.172 -12.406 -0.479 1 98.81 94 ILE B C 1
ATOM 2281 O O . ILE B 1 94 ? -1.137 -12.258 -1.703 1 98.81 94 ILE B O 1
ATOM 2285 N N . ALA B 1 95 ? -1.567 -11.484 0.273 1 98.88 95 ALA B N 1
ATOM 2286 C CA . ALA B 1 95 ? -1.777 -10.094 -0.131 1 98.88 95 ALA B CA 1
ATOM 2287 C C . ALA B 1 95 ? -1.251 -9.125 0.926 1 98.88 95 ALA B C 1
ATOM 2289 O O . ALA B 1 95 ? -1.562 -9.266 2.111 1 98.88 95 ALA B O 1
ATOM 2290 N N . THR B 1 96 ? -0.411 -8.234 0.526 1 98.81 96 THR B N 1
ATOM 2291 C CA . THR B 1 96 ? 0.104 -7.156 1.362 1 98.81 96 THR B CA 1
ATOM 2292 C C . THR B 1 96 ? -0.657 -5.859 1.103 1 98.81 96 THR B C 1
ATOM 2294 O O . THR B 1 96 ? -0.528 -5.262 0.031 1 98.81 96 THR B O 1
ATOM 2297 N N . ILE B 1 97 ? -1.445 -5.398 2.096 1 98.75 97 ILE B N 1
ATOM 2298 C CA . ILE B 1 97 ? -2.354 -4.277 1.863 1 98.75 97 ILE B CA 1
ATOM 2299 C C . ILE B 1 97 ? -2.029 -3.141 2.83 1 98.75 97 ILE B C 1
ATOM 2301 O O . ILE B 1 97 ? -1.961 -3.35 4.043 1 98.75 97 ILE B O 1
ATOM 2305 N N . ALA B 1 98 ? -1.805 -1.973 2.293 1 98.81 98 ALA B N 1
ATOM 2306 C CA . ALA B 1 98 ? -1.67 -0.744 3.072 1 98.81 98 ALA B CA 1
ATOM 2307 C C . ALA B 1 98 ? -2.992 0.015 3.133 1 98.81 98 ALA B C 1
ATOM 2309 O O . ALA B 1 98 ? -3.643 0.227 2.107 1 98.81 98 ALA B O 1
ATOM 2310 N N . HIS B 1 99 ? -3.408 0.342 4.309 1 98.25 99 HIS B N 1
ATOM 2311 C CA . HIS B 1 99 ? -4.52 1.253 4.559 1 98.25 99 HIS B CA 1
ATOM 2312 C C . HIS B 1 99 ? -4.023 2.594 5.086 1 98.25 99 HIS B C 1
ATOM 2314 O O . HIS B 1 99 ? -3.041 2.648 5.828 1 98.25 99 HIS B O 1
ATOM 2320 N N . PRO B 1 100 ? -4.758 3.715 4.699 1 97.44 100 PRO B N 1
ATOM 2321 C CA . PRO B 1 100 ? -4.453 4.941 5.445 1 97.44 100 PRO B CA 1
ATOM 2322 C C . PRO B 1 100 ? -4.68 4.789 6.949 1 97.44 100 PRO B C 1
ATOM 2324 O O . PRO B 1 100 ? -5.277 3.805 7.391 1 97.44 100 PRO B O 1
ATOM 2327 N N . GLY B 1 101 ? -4.148 5.75 7.711 1 97.25 101 GLY B N 1
ATOM 2328 C CA . GLY B 1 101 ? -4.379 5.738 9.148 1 97.25 101 GLY B CA 1
ATOM 2329 C C . GLY B 1 101 ? -3.432 4.82 9.898 1 97.25 101 GLY B C 1
ATOM 2330 O O . GLY B 1 101 ? -3.742 4.367 11 1 97.25 101 GLY B O 1
ATOM 2331 N N . GLY B 1 102 ? -2.342 4.387 9.273 1 98.19 102 GLY B N 1
ATOM 2332 C CA . GLY B 1 102 ? -1.29 3.672 9.977 1 98.19 102 GLY B CA 1
ATOM 2333 C C . GLY B 1 102 ? -1.537 2.178 10.062 1 98.19 102 GLY B C 1
ATOM 2334 O O . GLY B 1 102 ? -1.022 1.509 10.961 1 98.19 102 GLY B O 1
ATOM 2335 N N . ILE B 1 103 ? -2.355 1.64 9.18 1 98.25 103 ILE B N 1
ATOM 2336 C CA . ILE B 1 103 ? -2.699 0.225 9.273 1 98.25 103 ILE B CA 1
ATOM 2337 C C . ILE B 1 103 ? -2.117 -0.53 8.078 1 98.25 103 ILE B C 1
ATOM 2339 O O . ILE B 1 103 ? -2.348 -0.156 6.926 1 98.25 103 ILE B O 1
ATOM 2343 N N . SER B 1 104 ? -1.326 -1.533 8.305 1 98.69 104 SER B N 1
ATOM 2344 C CA . SER B 1 104 ? -0.838 -2.5 7.324 1 98.69 104 SER B CA 1
ATOM 2345 C C . SER B 1 104 ? -1.36 -3.902 7.625 1 98.69 104 SER B C 1
ATOM 2347 O O . SER B 1 104 ? -1.26 -4.379 8.758 1 98.69 104 SER B O 1
ATOM 2349 N N . GLU B 1 105 ? -1.877 -4.473 6.617 1 98.5 105 GLU B N 1
ATOM 2350 C CA . GLU B 1 105 ? -2.496 -5.781 6.797 1 98.5 105 GLU B CA 1
ATOM 2351 C C . GLU B 1 105 ? -1.98 -6.777 5.762 1 98.5 105 GLU B C 1
ATOM 2353 O O . GLU B 1 105 ? -2.121 -6.562 4.559 1 98.5 105 GLU B O 1
ATOM 2358 N N . ASN B 1 106 ? -1.342 -7.855 6.238 1 98.88 106 ASN B N 1
ATOM 2359 C CA . ASN B 1 106 ? -0.975 -8.969 5.367 1 98.88 106 ASN B CA 1
ATOM 2360 C C . ASN B 1 106 ? -1.972 -10.117 5.477 1 98.88 106 ASN B C 1
ATOM 2362 O O . ASN B 1 106 ? -2.188 -10.656 6.566 1 98.88 106 ASN B O 1
ATOM 2366 N N . TYR B 1 107 ? -2.543 -10.484 4.352 1 98.88 107 TYR B N 1
ATOM 2367 C CA . TYR B 1 107 ? -3.529 -11.555 4.262 1 98.88 107 TYR B CA 1
ATOM 2368 C C . TYR B 1 107 ? -2.883 -12.859 3.799 1 98.88 107 TYR B C 1
ATOM 2370 O O . TYR B 1 107 ? -1.9 -12.836 3.055 1 98.88 107 TYR B O 1
ATOM 2378 N N . VAL B 1 108 ? -3.461 -13.938 4.234 1 98.81 108 VAL B N 1
ATOM 2379 C CA . VAL B 1 108 ? -3.201 -15.258 3.67 1 98.81 108 VAL B CA 1
ATOM 2380 C C . VAL B 1 108 ? -4.52 -15.922 3.27 1 98.81 108 VAL B C 1
ATOM 2382 O O . VAL B 1 108 ? -5.562 -15.648 3.871 1 98.81 108 VAL B O 1
ATOM 2385 N N . GLY B 1 109 ? -4.438 -16.719 2.229 1 98.69 109 GLY B N 1
ATOM 2386 C CA . GLY B 1 109 ? -5.613 -17.453 1.782 1 98.69 109 GLY B CA 1
ATOM 2387 C C . GLY B 1 109 ? -5.367 -18.281 0.534 1 98.69 109 GLY B C 1
ATOM 2388 O O . GLY B 1 109 ? -4.27 -18.797 0.342 1 98.69 109 GLY B O 1
ATOM 2389 N N . MET B 1 110 ? -6.457 -18.469 -0.22 1 98.5 110 MET B N 1
ATOM 2390 C CA . MET B 1 110 ? -6.332 -19.312 -1.404 1 98.5 110 MET B CA 1
ATOM 2391 C C . MET B 1 110 ? -7.375 -18.938 -2.451 1 98.5 110 MET B C 1
ATOM 2393 O O . MET B 1 110 ? -8.445 -18.422 -2.113 1 98.5 110 MET B O 1
ATOM 2397 N N . VAL B 1 111 ? -7.004 -19.172 -3.627 1 98.56 111 VAL B N 1
ATOM 2398 C CA . VAL B 1 111 ? -7.953 -19.156 -4.734 1 98.56 111 VAL B CA 1
ATOM 2399 C C . VAL B 1 111 ? -8.242 -20.578 -5.195 1 98.56 111 VAL B C 1
ATOM 2401 O O . VAL B 1 111 ? -7.316 -21.375 -5.41 1 98.56 111 VAL B O 1
ATOM 2404 N N . LYS B 1 112 ? -9.406 -20.953 -5.227 1 97.81 112 LYS B N 1
ATOM 2405 C CA . LYS B 1 112 ? -9.891 -22.219 -5.738 1 97.81 112 LYS B CA 1
ATOM 2406 C C . LYS B 1 112 ? -11.102 -22.016 -6.648 1 97.81 112 LYS B C 1
ATOM 2408 O O . LYS B 1 112 ? -12.164 -21.594 -6.188 1 97.81 112 LYS B O 1
ATOM 2413 N N . GLY B 1 113 ? -10.898 -22.406 -7.938 1 95.69 113 GLY B N 1
ATOM 2414 C CA . GLY B 1 113 ? -11.945 -22.047 -8.883 1 95.69 113 GLY B CA 1
ATOM 2415 C C . GLY B 1 113 ? -12.242 -20.562 -8.898 1 95.69 113 GLY B C 1
ATOM 2416 O O . GLY B 1 113 ? -11.336 -19.734 -9.047 1 95.69 113 GLY B O 1
ATOM 2417 N N . PRO B 1 114 ? -13.523 -20.172 -8.812 1 96.38 114 PRO B N 1
ATOM 2418 C CA . PRO B 1 114 ? -13.875 -18.75 -8.914 1 96.38 114 PRO B CA 1
ATOM 2419 C C . PRO B 1 114 ? -13.938 -18.062 -7.555 1 96.38 114 PRO B C 1
ATOM 2421 O O . PRO B 1 114 ? -14.523 -16.984 -7.434 1 96.38 114 PRO B O 1
ATOM 2424 N N . VAL B 1 115 ? -13.391 -18.719 -6.551 1 98 115 VAL B N 1
ATOM 2425 C CA . VAL B 1 115 ? -13.539 -18.203 -5.199 1 98 115 VAL B CA 1
ATOM 2426 C C . VAL B 1 115 ? -12.164 -17.891 -4.613 1 98 115 VAL B C 1
ATOM 2428 O O . VAL B 1 115 ? -11.219 -18.672 -4.766 1 98 115 VAL B O 1
ATOM 2431 N N . VAL B 1 116 ? -11.977 -16.766 -4.016 1 98.56 116 VAL B N 1
ATOM 2432 C CA . VAL B 1 116 ? -10.812 -16.391 -3.232 1 98.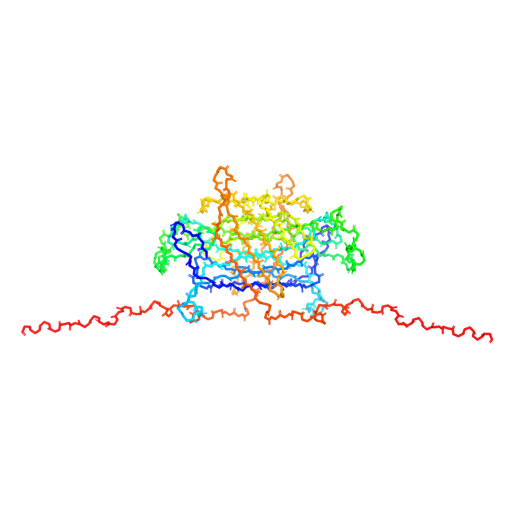56 116 VAL B CA 1
ATOM 2433 C C . VAL B 1 116 ? -11.227 -16.094 -1.792 1 98.56 116 VAL B C 1
ATOM 2435 O O . VAL B 1 116 ? -12.148 -15.305 -1.553 1 98.56 116 VAL B O 1
ATOM 2438 N N . ARG B 1 117 ? -10.641 -16.719 -0.879 1 98.69 117 ARG B N 1
ATOM 2439 C CA . ARG B 1 117 ? -10.844 -16.438 0.541 1 98.69 117 ARG B CA 1
ATOM 2440 C C . ARG B 1 117 ? -9.539 -16.016 1.211 1 98.69 117 ARG B C 1
ATOM 2442 O O . ARG B 1 117 ? -8.531 -16.719 1.104 1 98.69 117 ARG B O 1
ATOM 2449 N N . MET B 1 118 ? -9.617 -14.938 1.867 1 98.81 118 MET B N 1
ATOM 2450 C CA . MET B 1 118 ? -8.43 -14.391 2.523 1 98.81 118 MET B CA 1
ATOM 2451 C C . MET B 1 118 ? -8.734 -14.016 3.969 1 98.81 118 MET B C 1
ATOM 2453 O O . MET B 1 118 ? -9.852 -13.602 4.285 1 98.81 118 MET B O 1
ATOM 2457 N N . GLN B 1 119 ? -7.758 -14.094 4.805 1 98.69 119 GLN B N 1
ATOM 2458 C CA . GLN B 1 119 ? -7.875 -13.641 6.188 1 98.69 119 GLN B CA 1
ATOM 2459 C C . GLN B 1 119 ? -6.594 -12.945 6.645 1 98.69 119 GLN B C 1
ATOM 2461 O O . GLN B 1 119 ? -5.5 -13.305 6.207 1 98.69 119 GLN B O 1
ATOM 2466 N N . THR B 1 120 ? -6.746 -11.984 7.523 1 98.38 120 THR B N 1
ATOM 2467 C CA . THR B 1 120 ? -5.582 -11.305 8.086 1 98.38 120 THR B CA 1
ATOM 2468 C C . THR B 1 120 ? -4.664 -12.305 8.789 1 98.38 120 THR B C 1
ATOM 2470 O O . THR B 1 120 ? -5.102 -13.039 9.672 1 98.38 120 THR B O 1
ATOM 2473 N N . ALA B 1 121 ? -3.438 -12.367 8.359 1 98.25 121 ALA B N 1
ATOM 2474 C CA . ALA B 1 121 ? -2.43 -13.188 9.031 1 98.25 121 ALA B CA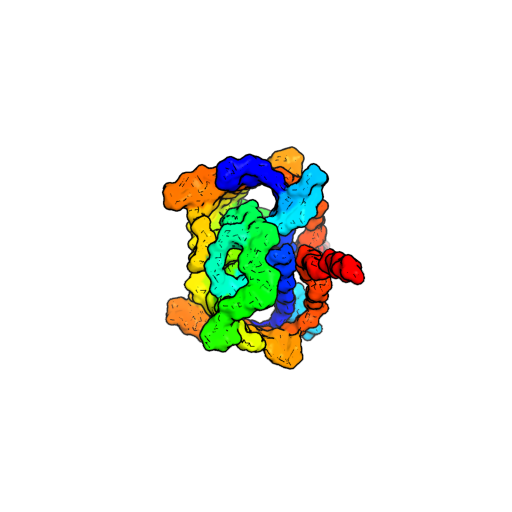 1
ATOM 2475 C C . ALA B 1 121 ? -1.579 -12.344 9.977 1 98.25 121 ALA B C 1
ATOM 2477 O O . ALA B 1 121 ? -1.246 -12.781 11.086 1 98.25 121 ALA B O 1
ATOM 2478 N N . ASN B 1 122 ? -1.169 -11.18 9.562 1 97.94 122 ASN B N 1
ATOM 2479 C CA . ASN B 1 122 ? -0.392 -10.219 10.336 1 97.94 122 ASN B CA 1
ATOM 2480 C C . ASN B 1 122 ? -0.936 -8.797 10.18 1 97.94 122 ASN B C 1
ATOM 2482 O O . ASN B 1 122 ? -1.453 -8.445 9.117 1 97.94 122 ASN B O 1
ATOM 2486 N N . LEU B 1 123 ? -0.806 -8.062 11.281 1 97.5 123 LEU B N 1
ATOM 2487 C CA . LEU B 1 123 ? -1.405 -6.734 11.312 1 97.5 123 LEU B CA 1
ATOM 2488 C C . LEU B 1 123 ? -0.509 -5.754 12.062 1 97.5 123 LEU B C 1
ATOM 2490 O O . LEU B 1 123 ? 0.027 -6.078 13.125 1 97.5 123 LEU B O 1
ATOM 2494 N N . ILE B 1 124 ? -0.224 -4.594 11.43 1 98.06 124 ILE B N 1
ATOM 2495 C CA . ILE B 1 124 ? 0.401 -3.471 12.117 1 98.06 124 ILE B CA 1
ATOM 2496 C C . ILE B 1 124 ? -0.612 -2.34 12.281 1 98.06 124 ILE B C 1
ATOM 2498 O O . ILE B 1 124 ? -1.314 -1.982 11.336 1 98.06 124 ILE B O 1
ATOM 2502 N N . ARG B 1 125 ? -0.708 -1.861 13.469 1 97.06 125 ARG B N 1
ATOM 2503 C CA . ARG B 1 125 ? -1.383 -0.606 13.773 1 97.06 125 ARG B CA 1
ATOM 2504 C C . ARG B 1 125 ? -0.433 0.373 14.461 1 97.06 125 ARG B C 1
ATOM 2506 O O . ARG B 1 125 ? 0.196 0.037 15.461 1 97.06 125 ARG B O 1
ATOM 2513 N N . ASP B 1 126 ? -0.334 1.491 13.852 1 97.38 126 ASP B N 1
ATOM 2514 C CA . ASP B 1 126 ? 0.435 2.533 14.523 1 97.38 126 ASP B CA 1
ATOM 2515 C C . ASP B 1 126 ? -0.352 3.133 15.688 1 97.38 126 ASP B C 1
ATOM 2517 O O . ASP B 1 126 ? -1.535 2.832 15.859 1 97.38 126 ASP B O 1
ATOM 2521 N N . ASP B 1 127 ? 0.275 4.008 16.516 1 96.06 127 ASP B N 1
ATOM 2522 C CA . ASP B 1 127 ? -0.339 4.605 17.688 1 96.06 127 ASP B CA 1
ATOM 2523 C C . ASP B 1 127 ? -1.548 5.457 17.312 1 96.06 127 ASP B C 1
ATOM 2525 O O . ASP B 1 127 ? -2.498 5.578 18.094 1 96.06 127 ASP B O 1
ATOM 2529 N N . ILE B 1 128 ? -1.604 5.965 16.141 1 97 128 ILE B N 1
ATOM 2530 C CA . ILE B 1 128 ? -2.637 6.906 15.719 1 97 128 ILE B CA 1
ATOM 2531 C C . ILE B 1 128 ? -3.883 6.145 15.273 1 97 128 ILE B C 1
ATOM 2533 O O . ILE B 1 128 ? -4.961 6.727 15.148 1 97 128 ILE B O 1
ATOM 2537 N N . SER B 1 129 ? -3.789 4.883 15 1 96.81 129 SER B N 1
ATOM 2538 C CA . SER B 1 129 ? -4.777 4.125 14.242 1 96.81 129 SER B CA 1
ATOM 2539 C C . SER B 1 129 ? -6.043 3.889 15.07 1 96.81 129 SER B C 1
ATOM 2541 O O . SER B 1 129 ? -5.973 3.736 16.297 1 96.81 129 SER B O 1
ATOM 2543 N N . HIS B 1 130 ? -7.164 3.814 14.352 1 94.19 130 HIS B N 1
ATOM 2544 C CA . HIS B 1 130 ? -8.352 3.244 14.969 1 94.19 130 HIS B CA 1
ATOM 2545 C C . HIS B 1 130 ? -8.117 1.795 15.383 1 94.19 130 HIS B C 1
ATOM 2547 O O . HIS B 1 130 ? -7.254 1.118 14.828 1 94.19 130 HIS B O 1
ATOM 2553 N N . GLN B 1 131 ? -8.898 1.415 16.375 1 92.38 131 GLN B N 1
ATOM 2554 C CA . GLN B 1 131 ? -8.836 0.006 16.75 1 92.38 131 GLN B CA 1
ATOM 2555 C C . GLN B 1 131 ? -9.289 -0.888 15.602 1 92.38 131 GLN B C 1
ATOM 2557 O O . GLN B 1 131 ? -10.273 -0.582 14.914 1 92.38 131 GLN B O 1
ATOM 2562 N N . TYR B 1 132 ? -8.625 -1.892 15.336 1 93.38 132 TYR B N 1
ATOM 2563 C CA . TYR B 1 132 ? -8.852 -2.844 14.258 1 93.38 132 TYR B CA 1
ATOM 2564 C C . TYR B 1 132 ? -8.148 -4.164 14.539 1 93.38 132 TYR B C 1
ATOM 2566 O O . TYR B 1 132 ? -6.938 -4.191 14.789 1 93.38 132 TYR B O 1
ATOM 2574 N N . ALA B 1 133 ? -8.844 -5.254 14.484 1 94.38 133 ALA B N 1
ATOM 2575 C CA . ALA B 1 133 ? -8.258 -6.508 14.961 1 94.38 133 ALA B CA 1
ATOM 2576 C C . ALA B 1 133 ? -8.086 -7.504 13.82 1 94.38 133 ALA B C 1
ATOM 2578 O O . ALA B 1 133 ? -7.75 -8.664 14.047 1 94.38 133 ALA B O 1
ATOM 2579 N N . GLY B 1 134 ? -8.398 -7.129 12.594 1 96.69 134 GLY B N 1
ATOM 2580 C CA . GLY B 1 134 ? -8.258 -8.023 11.461 1 96.69 134 GLY B CA 1
ATOM 2581 C C . GLY B 1 134 ? -9.555 -8.25 10.711 1 96.69 134 GLY B C 1
ATOM 2582 O O . GLY B 1 134 ? -10.586 -7.68 11.07 1 96.69 134 GLY B O 1
ATOM 2583 N N . SER B 1 135 ? -9.453 -9.094 9.633 1 97.44 135 SER B N 1
ATOM 2584 C CA . SER B 1 135 ? -10.633 -9.25 8.797 1 97.44 135 SER B CA 1
ATOM 2585 C C . SER B 1 135 ? -10.57 -10.531 7.977 1 97.44 135 SER B C 1
ATOM 2587 O O . SER B 1 135 ? -9.539 -11.203 7.953 1 97.44 135 SER B O 1
ATOM 2589 N N . VAL B 1 136 ? -11.711 -10.891 7.488 1 98.25 136 VAL B N 1
ATOM 2590 C CA . VAL B 1 136 ? -11.875 -11.93 6.477 1 98.25 136 VAL B CA 1
ATOM 2591 C C . VAL B 1 136 ? -12.547 -11.344 5.238 1 98.25 136 VAL B C 1
ATOM 2593 O O . VAL B 1 136 ? -13.523 -10.602 5.344 1 98.25 136 VAL B O 1
ATOM 2596 N N . ARG B 1 137 ? -11.93 -11.672 4.09 1 98.44 137 ARG B N 1
ATOM 2597 C CA . ARG B 1 137 ? -12.516 -11.234 2.824 1 98.44 137 ARG B CA 1
ATOM 2598 C C . ARG B 1 137 ? -12.766 -12.422 1.902 1 98.44 137 ARG B C 1
ATOM 2600 O O . ARG B 1 137 ? -11.922 -13.312 1.78 1 98.44 137 ARG B O 1
ATOM 2607 N N . LEU B 1 138 ? -13.93 -12.398 1.358 1 98.56 138 LEU B N 1
ATOM 2608 C CA . LEU B 1 138 ? -14.336 -13.414 0.389 1 98.56 138 LEU B CA 1
ATOM 2609 C C . LEU B 1 138 ? -14.672 -12.773 -0.955 1 98.56 138 LEU B C 1
ATOM 2611 O O . LEU B 1 138 ? -15.383 -11.773 -1.008 1 98.56 138 LEU B O 1
ATOM 2615 N N . TRP B 1 139 ? -14.086 -13.305 -2.014 1 98.06 139 TRP B N 1
ATOM 2616 C CA . TRP B 1 139 ? -14.406 -12.906 -3.381 1 98.06 139 TRP B CA 1
ATOM 2617 C C . TRP B 1 139 ? -14.938 -14.094 -4.184 1 98.06 139 TRP B C 1
ATOM 2619 O O . TRP B 1 139 ? -14.461 -15.219 -4.02 1 98.06 139 TRP B O 1
ATOM 2629 N N . GLY B 1 140 ? -15.852 -13.789 -5.07 1 97.94 140 GLY B N 1
ATOM 2630 C CA . GLY B 1 140 ? -16.391 -14.797 -5.969 1 97.94 140 GLY B CA 1
ATOM 2631 C C . GLY B 1 140 ? -16.797 -14.234 -7.316 1 97.94 140 GLY B C 1
ATOM 2632 O O . GLY B 1 140 ? -17.391 -13.164 -7.395 1 97.94 140 GLY B O 1
ATOM 2633 N N . LEU B 1 141 ? -16.422 -14.93 -8.328 1 96.19 141 LEU B N 1
ATOM 2634 C CA . LEU B 1 141 ? -16.891 -14.578 -9.664 1 96.19 141 LEU B CA 1
ATOM 2635 C C . LEU B 1 141 ? -18.234 -15.242 -9.945 1 96.19 141 LEU B C 1
ATOM 2637 O O . LEU B 1 141 ? -18.344 -16.469 -9.992 1 96.19 141 LEU B O 1
ATOM 2641 N N . VAL B 1 142 ? -19.281 -14.477 -10.094 1 93.31 142 VAL B N 1
ATOM 2642 C CA . VAL B 1 142 ? -20.641 -14.945 -10.305 1 93.31 142 VAL B CA 1
ATOM 2643 C C . VAL B 1 142 ? -21.219 -14.281 -11.547 1 93.31 142 VAL B C 1
ATOM 2645 O O . VAL B 1 142 ? -21.422 -13.062 -11.578 1 93.31 142 VAL B O 1
ATOM 2648 N N . ASN B 1 143 ? -21.438 -15.102 -12.633 1 92.88 143 ASN B N 1
ATOM 2649 C CA . ASN B 1 143 ? -22.031 -14.617 -13.875 1 92.88 143 ASN B CA 1
ATOM 2650 C C . ASN B 1 143 ? -21.219 -13.453 -14.461 1 92.88 143 ASN B C 1
ATOM 2652 O O . ASN B 1 143 ? -21.797 -12.438 -14.852 1 92.88 143 ASN B O 1
ATOM 2656 N N . GLY B 1 144 ? -19.969 -13.508 -14.336 1 91.38 144 GLY B N 1
ATOM 2657 C CA . GLY B 1 144 ? -19.078 -12.523 -14.953 1 91.38 144 GLY B CA 1
ATOM 2658 C C . GLY B 1 144 ? -18.797 -11.328 -14.062 1 91.38 144 GLY B C 1
ATOM 2659 O O . GLY B 1 144 ? -17.953 -10.5 -14.375 1 91.38 144 GLY B O 1
ATOM 2660 N N . ASN B 1 145 ? -19.516 -11.297 -12.906 1 94.75 145 ASN B N 1
ATOM 2661 C CA . ASN B 1 145 ? -19.297 -10.203 -11.953 1 94.75 145 ASN B CA 1
ATOM 2662 C C . ASN B 1 145 ? -18.5 -10.68 -10.742 1 94.75 145 ASN B C 1
ATOM 2664 O O . ASN B 1 145 ? -18.641 -11.82 -10.305 1 94.75 145 ASN B O 1
ATOM 2668 N N . LEU B 1 146 ? -17.672 -9.758 -10.297 1 96 146 LEU B N 1
ATOM 2669 C CA . LEU B 1 146 ? -16.938 -10.031 -9.07 1 96 146 LEU B CA 1
ATOM 2670 C C . LEU B 1 146 ? -17.734 -9.602 -7.848 1 96 146 LEU B C 1
ATOM 2672 O O . LEU B 1 146 ? -18.016 -8.414 -7.664 1 96 146 LEU B O 1
ATOM 2676 N N . MET B 1 147 ? -18.062 -10.539 -7.055 1 97.38 147 MET B N 1
ATOM 2677 C CA . MET B 1 147 ? -18.719 -10.234 -5.785 1 97.38 147 MET B CA 1
ATOM 2678 C C . MET B 1 147 ? -17.75 -10.406 -4.621 1 97.38 147 MET B C 1
ATOM 2680 O O . MET B 1 147 ? -16.922 -11.312 -4.625 1 97.38 147 MET B O 1
ATOM 2684 N N . TRP B 1 148 ? -17.891 -9.508 -3.646 1 97.31 148 TRP B N 1
ATOM 2685 C CA . TRP B 1 148 ? -17.031 -9.719 -2.484 1 97.31 148 TRP B CA 1
ATOM 2686 C C . TRP B 1 148 ? -17.75 -9.312 -1.2 1 97.31 148 TRP B C 1
ATOM 2688 O O . TRP B 1 148 ? -18.703 -8.539 -1.233 1 97.31 148 TRP B O 1
ATOM 2698 N N . ASP B 1 149 ? -17.297 -9.906 -0.11 1 97.12 149 ASP B N 1
ATOM 2699 C CA . ASP B 1 149 ? -17.719 -9.641 1.263 1 97.12 149 ASP B CA 1
ATOM 2700 C C . ASP B 1 149 ? -16.516 -9.375 2.162 1 97.12 149 ASP B C 1
ATOM 2702 O O . ASP B 1 149 ? -15.484 -10.062 2.055 1 97.12 149 ASP B O 1
ATOM 2706 N N . TRP B 1 150 ? -16.734 -8.391 3.023 1 97.44 150 TRP B N 1
ATOM 2707 C CA . TRP B 1 150 ? -15.703 -8.008 3.984 1 97.44 150 TRP B CA 1
ATOM 2708 C C . TRP B 1 150 ? -16.25 -8.047 5.41 1 97.44 150 TRP B C 1
ATOM 2710 O O . TRP B 1 150 ? -17.141 -7.273 5.762 1 97.44 150 TRP B O 1
ATOM 2720 N N . GLU B 1 151 ? -15.672 -8.961 6.211 1 97 151 GLU B N 1
ATOM 2721 C CA . GLU B 1 151 ? -15.992 -9.039 7.637 1 97 151 GLU B CA 1
ATOM 2722 C C . GLU B 1 151 ? -14.797 -8.617 8.492 1 97 151 GLU B C 1
ATOM 2724 O O . GLU B 1 151 ? -13.656 -8.953 8.18 1 97 151 GLU B O 1
ATOM 2729 N N . ILE B 1 152 ? -15.086 -7.895 9.523 1 95.38 152 ILE B N 1
ATOM 2730 C CA . ILE B 1 152 ? -14.031 -7.379 10.391 1 95.38 152 ILE B CA 1
ATOM 2731 C C . ILE B 1 152 ? -14.18 -7.977 11.789 1 95.38 152 ILE B C 1
ATOM 2733 O O . ILE B 1 152 ? -15.297 -8.094 12.305 1 95.38 152 ILE B O 1
ATOM 2737 N N . ALA B 1 153 ? -13.062 -8.336 12.352 1 95.25 153 ALA B N 1
ATOM 2738 C CA . ALA B 1 153 ? -13.047 -8.922 13.688 1 95.25 153 ALA B CA 1
ATOM 2739 C C . ALA B 1 153 ? -13.125 -7.84 14.758 1 95.25 153 ALA B C 1
ATOM 2741 O O . ALA B 1 153 ? -12.539 -6.766 14.609 1 95.25 153 ALA B O 1
ATOM 2742 N N . ASP B 1 154 ? -13.82 -8.102 15.828 1 91.56 154 ASP B N 1
ATOM 2743 C CA . ASP B 1 154 ? -13.695 -7.285 17.031 1 91.56 154 ASP B CA 1
ATOM 2744 C C . ASP B 1 154 ? -12.547 -7.77 17.906 1 91.56 154 ASP B C 1
ATOM 2746 O O . ASP B 1 154 ? -11.781 -8.648 17.516 1 91.56 154 ASP B O 1
ATOM 2750 N N . ASN B 1 155 ? -12.383 -7.16 19.062 1 89.69 155 ASN B N 1
ATOM 2751 C CA . ASN B 1 155 ? -11.25 -7.453 19.938 1 89.69 155 ASN B CA 1
ATOM 2752 C C . ASN B 1 155 ? -11.312 -8.875 20.484 1 89.69 155 ASN B C 1
ATOM 2754 O O . ASN B 1 155 ? -10.297 -9.422 20.922 1 89.69 155 ASN B O 1
ATOM 2758 N N . GLU B 1 156 ? -12.492 -9.484 20.453 1 92.81 156 GLU B N 1
ATOM 2759 C CA . GLU B 1 156 ? -12.664 -10.852 20.922 1 92.81 156 GLU B CA 1
ATOM 2760 C C . GLU B 1 156 ? -12.516 -11.859 19.797 1 92.81 156 GLU B C 1
ATOM 2762 O O . GLU B 1 156 ? -12.586 -13.07 20.016 1 92.81 156 GLU B O 1
ATOM 2767 N N . GLY B 1 157 ? -12.398 -11.375 18.625 1 89.94 157 GLY B N 1
ATOM 2768 C CA . GLY B 1 157 ? -12.195 -12.25 17.484 1 89.94 157 GLY B CA 1
ATOM 2769 C C . GLY B 1 157 ? -13.477 -12.57 16.75 1 89.94 157 GLY B C 1
ATOM 2770 O O . GLY B 1 157 ? -13.469 -13.32 15.766 1 89.94 157 GLY B O 1
ATOM 2771 N N . ASN B 1 158 ? -14.562 -12.008 17.25 1 95.06 158 ASN B N 1
ATOM 2772 C CA . ASN B 1 158 ? -15.82 -12.211 16.547 1 95.06 158 ASN B CA 1
ATOM 2773 C C . ASN B 1 158 ? -15.883 -11.391 15.258 1 95.06 158 ASN B C 1
ATOM 2775 O O . ASN B 1 158 ? -15.547 -10.203 15.258 1 95.06 158 ASN B O 1
ATOM 2779 N N . LEU B 1 159 ? -16.359 -12.016 14.234 1 95.44 159 LEU B N 1
ATOM 2780 C CA . LEU B 1 159 ? -16.453 -11.352 12.938 1 95.44 159 LEU B CA 1
ATOM 2781 C C . LEU B 1 159 ? -17.797 -10.672 12.766 1 95.44 159 LEU B C 1
ATOM 2783 O O . LEU B 1 159 ? -18.828 -11.234 13.109 1 95.44 159 LEU B O 1
ATOM 2787 N N . HIS B 1 160 ? -17.766 -9.516 12.195 1 93.75 160 HIS B N 1
ATOM 2788 C CA . HIS B 1 160 ? -18.953 -8.734 11.875 1 93.75 160 HIS B CA 1
ATOM 2789 C C . HIS B 1 160 ? -18.938 -8.273 10.422 1 93.75 160 HIS B C 1
ATOM 2791 O O . HIS B 1 160 ? -17.891 -7.891 9.898 1 93.75 160 HIS B O 1
ATOM 2797 N N . LYS B 1 161 ? -20.125 -8.336 9.867 1 94.25 161 LYS B N 1
ATOM 2798 C CA . LYS B 1 161 ? -20.219 -7.836 8.5 1 94.25 161 LYS B CA 1
ATOM 2799 C C . LYS B 1 161 ? -19.844 -6.359 8.422 1 94.25 161 LYS B C 1
ATOM 2801 O O . LYS B 1 161 ? -20.266 -5.562 9.266 1 94.25 161 LYS B O 1
ATOM 2806 N N . HIS B 1 162 ? -19.078 -5.961 7.441 1 94.88 162 HIS B N 1
ATOM 2807 C CA . HIS B 1 162 ? -18.641 -4.574 7.289 1 94.88 162 HIS B CA 1
ATOM 2808 C C . HIS B 1 162 ? -19.109 -3.992 5.961 1 94.88 162 HIS B C 1
ATOM 2810 O O . HIS B 1 162 ? -19.703 -2.906 5.922 1 94.88 162 HIS B O 1
ATOM 2816 N N . ALA B 1 163 ? -18.844 -4.711 4.906 1 95.69 163 ALA B N 1
ATOM 2817 C CA . ALA B 1 163 ? -19.234 -4.234 3.582 1 95.69 163 ALA B CA 1
ATOM 2818 C C . ALA B 1 163 ? -19.266 -5.379 2.574 1 95.69 163 ALA B C 1
ATOM 2820 O O . ALA B 1 163 ? -18.625 -6.414 2.777 1 95.69 163 ALA B O 1
ATOM 2821 N N . SER B 1 164 ? -20 -5.156 1.521 1 95.44 164 SER B N 1
ATOM 2822 C CA . SER B 1 164 ? -20.047 -6.047 0.367 1 95.44 164 SER B CA 1
ATOM 2823 C C . SER B 1 164 ? -20.328 -5.277 -0.917 1 95.44 164 SER B C 1
ATOM 2825 O O . SER B 1 164 ? -20.891 -4.184 -0.878 1 95.44 164 SER B O 1
ATOM 2827 N N . ALA B 1 165 ? -19.859 -5.906 -2.01 1 95.56 165 ALA B N 1
ATOM 2828 C CA . ALA B 1 165 ? -20.094 -5.234 -3.283 1 95.56 165 ALA B CA 1
ATOM 2829 C C . ALA B 1 165 ? -20.156 -6.234 -4.434 1 95.56 165 ALA B C 1
ATOM 2831 O O . ALA B 1 165 ? -19.688 -7.371 -4.297 1 95.56 165 ALA B O 1
ATOM 2832 N N . GLU B 1 166 ? -20.828 -5.809 -5.445 1 94.56 166 GLU B N 1
ATOM 2833 C CA . GLU B 1 166 ? -20.781 -6.445 -6.758 1 94.56 166 GLU B CA 1
ATOM 2834 C C . GLU B 1 166 ? -20.172 -5.52 -7.805 1 94.56 166 GLU B C 1
ATOM 2836 O O . GLU B 1 166 ? -20.656 -4.398 -8.008 1 94.56 166 GLU B O 1
ATOM 2841 N N . LEU B 1 167 ? -19.156 -6.031 -8.461 1 94.75 167 LEU B N 1
ATOM 2842 C CA . LEU B 1 167 ? -18.406 -5.195 -9.383 1 94.75 167 LEU B CA 1
ATOM 2843 C C . LEU B 1 167 ? -18.422 -5.781 -10.797 1 94.75 167 LEU B C 1
ATOM 2845 O O . LEU B 1 167 ? -18.328 -6.996 -10.969 1 94.75 167 LEU B O 1
ATOM 2849 N N . ARG B 1 168 ? -18.516 -4.891 -11.75 1 93.06 168 ARG B N 1
ATOM 2850 C CA . ARG B 1 168 ? -18.391 -5.293 -13.148 1 93.06 168 ARG B CA 1
ATOM 2851 C C . ARG B 1 168 ? -17 -4.984 -13.688 1 93.06 168 ARG B C 1
ATOM 2853 O O . ARG B 1 168 ? -16.422 -3.945 -13.375 1 93.06 168 ARG B O 1
ATOM 2860 N N . LYS B 1 169 ? -16.547 -5.816 -14.547 1 89.5 169 LYS B N 1
ATOM 2861 C CA . LYS B 1 169 ? -15.25 -5.586 -15.203 1 89.5 169 LYS B CA 1
ATOM 2862 C C . LYS B 1 169 ? -15.352 -4.461 -16.219 1 89.5 169 LYS B C 1
ATOM 2864 O O . LYS B 1 169 ? -16.266 -4.449 -17.062 1 89.5 169 LYS B O 1
ATOM 2869 N N . THR B 1 170 ? -14.609 -3.363 -16.172 1 84 170 THR B N 1
ATOM 2870 C CA . THR B 1 170 ? -14.727 -2.236 -17.094 1 84 170 THR B CA 1
ATOM 2871 C C . THR B 1 170 ? -13.547 -2.213 -18.062 1 84 170 THR B C 1
ATOM 2873 O O . THR B 1 170 ? -13.641 -1.64 -19.156 1 84 170 THR B O 1
ATOM 2876 N N . SER B 1 171 ? -12.398 -2.377 -17.766 1 71.75 171 SER B N 1
ATOM 2877 C CA . SER B 1 171 ? -11.25 -2.451 -18.656 1 71.75 171 SER B CA 1
ATOM 2878 C C . SER B 1 171 ? -10.414 -3.697 -18.391 1 71.75 171 SER B C 1
ATOM 2880 O O . SER B 1 171 ? -10.461 -4.258 -17.297 1 71.75 171 SER B O 1
ATOM 2882 N N . SER B 1 172 ? -10.211 -4.449 -19.453 1 60.62 172 SER B N 1
ATOM 2883 C CA . SER B 1 172 ? -9.305 -5.578 -19.281 1 60.62 172 SER B CA 1
ATOM 2884 C C . SER B 1 172 ? -7.926 -5.273 -19.859 1 60.62 172 SER B C 1
ATOM 2886 O O . SER B 1 172 ? -7.812 -4.527 -20.844 1 60.62 172 SER B O 1
ATOM 2888 N N . MET B 1 173 ? -6.973 -5.273 -19.094 1 49.28 173 MET B N 1
ATOM 2889 C CA . MET B 1 173 ? -5.668 -5.293 -19.766 1 49.28 173 MET B CA 1
ATOM 2890 C C . MET B 1 173 ? -5.621 -6.363 -20.844 1 49.28 173 MET B C 1
ATOM 2892 O O . MET B 1 173 ? -6.086 -7.484 -20.641 1 49.28 173 MET B O 1
ATOM 2896 N N . SER B 1 174 ? -6.102 -6.07 -22.016 1 42.09 174 SER B N 1
ATOM 2897 C CA . SER B 1 174 ? -5.938 -7.07 -23.062 1 42.09 174 SER B CA 1
ATOM 2898 C C . SER B 1 174 ? -4.617 -7.82 -22.906 1 42.09 174 SER B C 1
ATOM 2900 O O . SER B 1 174 ? -3.646 -7.273 -22.375 1 42.09 174 SER B O 1
ATOM 2902 N N . GLY B 1 175 ? -4.641 -9.141 -22.781 1 37.78 175 GLY B N 1
ATOM 2903 C CA . GLY B 1 175 ? -3.52 -10.07 -22.812 1 37.78 175 GLY B CA 1
ATOM 2904 C C . GLY B 1 175 ? -2.357 -9.578 -23.656 1 37.78 175 GLY B C 1
ATOM 2905 O O . GLY B 1 175 ? -1.263 -10.141 -23.594 1 37.78 175 GLY B O 1
ATOM 2906 N N . ASP B 1 176 ? -2.602 -9.023 -24.828 1 35.94 176 ASP B N 1
ATOM 2907 C CA . ASP B 1 176 ? -1.53 -8.586 -25.719 1 35.94 176 ASP B CA 1
ATOM 2908 C C . ASP B 1 176 ? -0.607 -7.594 -25.016 1 35.94 176 ASP B C 1
ATOM 2910 O O . ASP B 1 176 ? 0.518 -7.363 -25.469 1 35.94 176 ASP B O 1
ATOM 2914 N N . SER B 1 177 ? -1.127 -6.789 -24.25 1 34.75 177 SER B N 1
ATOM 2915 C CA . SER B 1 177 ? -0.266 -5.844 -23.547 1 34.75 177 SER B CA 1
ATOM 2916 C C . SER B 1 177 ? 0.429 -6.504 -22.359 1 34.75 177 SER B C 1
ATOM 2918 O O . SER B 1 177 ? 1.183 -5.852 -21.625 1 34.75 177 SER B O 1
ATOM 2920 N N . LEU B 1 178 ? -0.096 -7.574 -21.828 1 33.69 178 LEU B N 1
ATOM 2921 C CA . LEU B 1 178 ? 0.731 -8.422 -20.969 1 33.69 178 LEU B CA 1
ATOM 2922 C C . LEU B 1 178 ? 1.939 -8.945 -21.734 1 33.69 178 LEU B C 1
ATOM 2924 O O . LEU B 1 178 ? 1.817 -9.359 -22.891 1 33.69 178 LEU B O 1
ATOM 2928 N N . GLY B 1 179 ? 3.078 -8.406 -21.734 1 29.98 179 GLY B N 1
ATOM 2929 C CA . GLY B 1 179 ? 4.332 -8.758 -22.375 1 29.98 179 GLY B CA 1
ATOM 2930 C C . GLY B 1 179 ? 4.484 -10.25 -22.594 1 29.98 179 GLY B C 1
ATOM 2931 O O . GLY B 1 179 ? 5.09 -10.953 -21.781 1 29.98 179 GLY B O 1
ATOM 2932 N N . THR B 1 180 ? 3.533 -10.953 -22.969 1 29.98 180 THR B N 1
ATOM 2933 C CA . THR B 1 180 ? 3.916 -12.227 -23.594 1 29.98 180 THR B CA 1
ATOM 2934 C C . THR B 1 180 ? 4.973 -12.008 -24.672 1 29.98 180 THR B C 1
ATOM 2936 O O . THR B 1 180 ? 5.492 -12.969 -25.234 1 29.98 180 THR B O 1
ATOM 2939 N N . GLY B 1 181 ? 4.973 -10.852 -25.328 1 28.86 181 GLY B N 1
ATOM 2940 C CA . GLY B 1 181 ? 5.957 -10.664 -26.375 1 28.86 181 GLY B CA 1
ATOM 2941 C C . GLY B 1 181 ? 7.383 -10.906 -25.922 1 28.86 181 GLY B C 1
ATOM 2942 O O . GLY B 1 181 ? 8.32 -10.836 -26.719 1 28.86 181 GLY B O 1
ATOM 2943 N N . MET B 1 182 ? 7.629 -10.641 -24.672 1 27 182 MET B N 1
ATOM 2944 C CA . MET B 1 182 ? 9.078 -10.719 -24.469 1 27 182 MET B CA 1
ATOM 2945 C C . MET B 1 182 ? 9.562 -12.164 -24.578 1 27 182 MET B C 1
ATOM 2947 O O . MET B 1 182 ? 10.766 -12.422 -24.484 1 27 182 MET B O 1
ATOM 2951 N N . PHE B 1 183 ? 8.633 -13.188 -24.266 1 27.97 183 PHE B N 1
ATOM 2952 C CA . PHE B 1 183 ? 9.258 -14.477 -24.547 1 27.97 183 PHE B CA 1
ATOM 2953 C C . PHE B 1 183 ? 9.328 -14.727 -26.047 1 27.97 183 PHE B C 1
ATOM 2955 O O . PHE B 1 183 ? 8.297 -14.742 -26.734 1 27.97 183 PHE B O 1
ATOM 2962 N N . GLY B 1 184 ? 10.188 -14.172 -26.719 1 26.86 184 GLY B N 1
ATOM 2963 C CA . GLY B 1 184 ? 10.594 -14.516 -28.078 1 26.86 184 GLY B CA 1
ATOM 2964 C C . GLY B 1 184 ? 10.336 -15.969 -28.422 1 26.86 184 GLY B C 1
ATOM 2965 O O . GLY B 1 184 ? 10.438 -16.844 -27.547 1 26.86 184 GLY B O 1
ATOM 2966 N N . SER B 1 185 ? 9.352 -16.188 -29.188 1 26.89 185 SER B N 1
ATOM 2967 C CA . SER B 1 185 ? 9.203 -17.469 -29.875 1 26.89 185 SER B CA 1
ATOM 2968 C C . SER B 1 185 ? 10.555 -18.062 -30.234 1 26.89 185 SER B C 1
ATOM 2970 O O . SER B 1 185 ? 11.297 -17.516 -31.047 1 26.89 185 SER B O 1
ATOM 2972 N N . LEU B 1 186 ? 11.289 -18.516 -29.281 1 27.23 186 LEU B N 1
ATOM 2973 C CA . LEU B 1 186 ? 12.469 -19.297 -29.641 1 27.23 186 LEU B CA 1
ATOM 2974 C C . LEU B 1 186 ? 12.141 -20.312 -30.734 1 27.23 186 LEU B C 1
ATOM 2976 O O . LEU B 1 186 ? 12.984 -21.125 -31.109 1 27.23 186 LEU B O 1
ATOM 2980 N N . ASP B 1 187 ? 10.836 -20.453 -31 1 26.41 187 ASP B N 1
ATOM 2981 C CA . ASP B 1 187 ? 10.672 -21.609 -31.859 1 26.41 187 ASP B CA 1
ATOM 2982 C C . ASP B 1 187 ? 11.227 -21.344 -33.25 1 26.41 187 ASP B C 1
ATOM 2984 O O . ASP B 1 187 ? 11.336 -22.266 -34.062 1 26.41 187 ASP B O 1
ATOM 2988 N N . ASP B 1 188 ? 11.148 -20.125 -33.656 1 28.84 188 ASP B N 1
ATOM 2989 C CA . ASP B 1 188 ? 10.992 -20.234 -35.125 1 28.84 188 ASP B CA 1
ATOM 2990 C C . ASP B 1 188 ? 12.211 -20.891 -35.75 1 28.84 188 ASP B C 1
ATOM 2992 O O . ASP B 1 188 ? 12.125 -21.406 -36.875 1 28.84 188 ASP B O 1
ATOM 2996 N N . GLY B 1 189 ? 13.367 -20.25 -35.531 1 27.58 189 GLY B N 1
ATOM 2997 C CA . GLY B 1 189 ? 14.281 -20.406 -36.656 1 27.58 189 GLY B CA 1
ATOM 2998 C C . GLY B 1 189 ? 14.945 -21.766 -36.688 1 27.58 189 GLY B C 1
ATOM 2999 O O . GLY B 1 189 ? 16.172 -21.875 -36.656 1 27.58 189 GLY B O 1
ATOM 3000 N N . ALA B 1 190 ? 14.352 -22.844 -36.031 1 29.7 190 ALA B N 1
ATOM 3001 C CA . ALA B 1 190 ? 15.062 -24.078 -36.375 1 29.7 190 ALA B CA 1
ATOM 3002 C C . ALA B 1 190 ? 15.062 -24.312 -37.875 1 29.7 190 ALA B C 1
ATOM 3004 O O . ALA B 1 190 ? 14.016 -24.594 -38.469 1 29.7 190 ALA B O 1
ATOM 3005 N N . GLU B 1 191 ? 15.797 -23.531 -38.594 1 29.12 191 GLU B N 1
ATOM 3006 C CA . GLU B 1 191 ? 16.141 -23.906 -39.938 1 29.12 191 GLU B CA 1
ATOM 3007 C C . GLU B 1 191 ? 16.516 -25.391 -40.031 1 29.12 191 GLU B C 1
ATOM 3009 O O . GLU B 1 191 ? 17.406 -25.844 -39.312 1 29.12 191 GLU B O 1
ATOM 3014 N N . GLU B 1 192 ? 15.539 -26.234 -40.25 1 29.98 192 GLU B N 1
ATOM 3015 C CA . GLU B 1 192 ? 15.719 -27.609 -40.719 1 29.98 192 GLU B CA 1
ATOM 3016 C C . GLU B 1 192 ? 16.797 -27.656 -41.812 1 29.98 192 GLU B C 1
ATOM 3018 O O . GLU B 1 192 ? 16.641 -27.078 -42.875 1 29.98 192 GLU B O 1
ATOM 3023 N N . GLY B 1 193 ? 1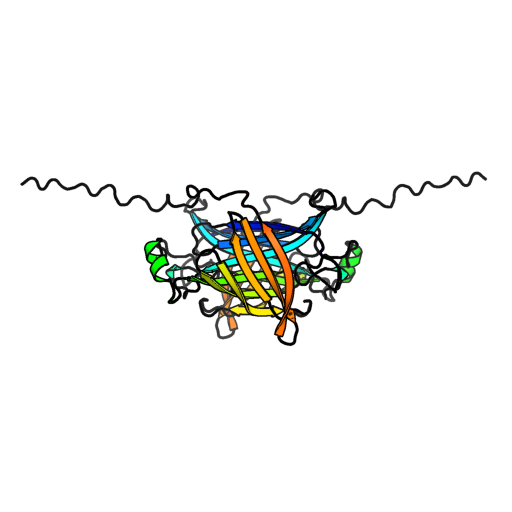8.078 -27.438 -41.406 1 30.08 193 GLY B N 1
ATOM 3024 C CA . GLY B 1 193 ? 19.125 -27.797 -42.344 1 30.08 193 GLY B CA 1
ATOM 3025 C C . GLY B 1 193 ? 18.812 -29.078 -43.125 1 30.08 193 GLY B C 1
ATOM 3026 O O . GLY B 1 193 ? 18.422 -30.078 -42.531 1 30.08 193 GLY B O 1
ATOM 3027 N N . SER B 1 194 ? 18.125 -28.922 -44.281 1 30.69 194 SER B N 1
ATOM 3028 C CA . SER B 1 194 ? 17.922 -29.938 -45.312 1 30.69 194 SER B CA 1
ATOM 3029 C C . SER B 1 194 ? 19.125 -30.891 -45.406 1 30.69 194 SER B C 1
ATOM 3031 O O . SER B 1 194 ? 20.25 -30.438 -45.625 1 30.69 194 SER B O 1
ATOM 3033 N N . ALA B 1 195 ? 19.141 -31.891 -44.562 1 28.66 195 ALA B N 1
ATOM 3034 C CA . ALA B 1 195 ? 20.031 -33.031 -44.812 1 28.66 195 ALA B CA 1
ATOM 3035 C C . ALA B 1 195 ? 20.031 -33.438 -46.281 1 28.66 195 ALA B C 1
ATOM 3037 O O . ALA B 1 195 ? 19.047 -34 -46.75 1 28.66 195 ALA B O 1
ATOM 3038 N N . GLU B 1 196 ? 20.312 -32.438 -47.156 1 25.2 196 GLU B N 1
ATOM 3039 C CA . GLU B 1 196 ? 20.641 -32.906 -48.5 1 25.2 196 GLU B CA 1
ATOM 3040 C C . GLU B 1 196 ? 21.625 -34.062 -48.438 1 25.2 196 GLU B C 1
ATOM 3042 O O . GLU B 1 196 ? 22.75 -33.906 -47.969 1 25.2 196 GLU B O 1
ATOM 3047 N N . ASN B 1 197 ? 21.016 -35.25 -47.969 1 23.72 197 ASN B N 1
ATOM 3048 C CA . ASN B 1 197 ? 21.547 -36.344 -48.75 1 23.72 197 ASN B CA 1
ATOM 3049 C C . ASN B 1 197 ? 21.125 -36.25 -50.219 1 23.72 197 ASN B C 1
ATOM 3051 O O . ASN B 1 197 ? 19.984 -35.875 -50.5 1 23.72 197 ASN B O 1
#

Radius of gyration: 23.87 Å; Cα contacts (8 Å, |Δi|>4): 860; chains: 2; bounding box: 61×90×70 Å

Secondary structure (DSSP, 8-state):
---TT-----EEEEEEEE-SSSSSEEEEEEEEEE-TTS-EEEEEEEEEEEEEE-----GGG--STTPPPPSS-SS-SHHHHHTT--TTSSEEEEEEEEETTTEEEEEEEEEETTEEEEEEEEEEE-TTSPP---EEEEEEEETTEEEEEEEEE-TTS-EEEEEEEEE-------TTSSS-TTS--TTTT--------/---TT-----EEEEEEEE-SSSSSEEEEEEEEEE-TTS-EEEEEEEEEEEEEE-----GGG--STTPPPPSS-SS-SHHHHHTT--TTSSEEEEEEEEETTTEEEEEEEEEETTEEEEEEEEEEE-TTSPP---EEEEEEEETTEEEEEEEEE-TTS-EEEEEEEEE-------TTSSS-TTS--TTTT--------

pLDDT: mean 85.69, std 22.31, range [23.72, 98.88]

Sequence (394 aa):
MWYKEQEKTPFGQIITFTQDGLPYLEYRAESFLLDDSGQKLRPITIETGFWQIDRPLTDADGGFGLVPKDIVPAFADAESVETLRNEDDGFNLIATIAHPGGISENYVGMVKGPVVRMQTANLIRDDISHQYAGSVRLWGLVNGNLMWDWEIADNEGNLHKHASAELRKTSSMSGDSLGTGMFGSLDDGAEEGSAENMWYKEQEKTPFGQIITFTQDGLPYLEYRAESFLLDDSGQKLRPITIETGFWQIDRPLTDADGGFGLVPKDIVPAFADAESVETLRNEDDGFNLIATIAHPGGISENYVGMVKGPVVRMQTANLIRDDISHQYAGSVRLWGLVNGNLMWDWEIADNEGNLHKHASAELRKTSSMSGDSLGTGMFGSLDDGAEEGSAEN

Organism: NCBI:txid172042

InterPro domains:
  IPR012674 Calycin [G3DSA:2.40.128.20] (1-170)
  IPR012674 Calycin [SSF50814] (4-169)
  IPR014878 THAP4-like, heme-binding domain [PF08768] (3-169)
  IPR014878 THAP4-like, heme-binding domain [cd07828] (7-169)

Solvent-accessible surface area (backbone atoms only — not comparable to full-atom values): 22001 Å² total; per-residue (Å²): 54,48,55,91,93,40,72,78,44,70,63,45,72,53,76,48,78,45,70,78,88,54,94,43,33,41,39,39,37,41,33,25,34,43,43,98,86,68,40,85,64,48,71,43,45,58,39,31,25,30,38,34,70,62,54,73,63,49,74,35,64,24,50,66,79,81,38,54,42,42,90,65,48,82,62,73,42,71,71,55,49,56,72,56,46,44,97,84,66,20,37,43,29,34,32,22,35,15,35,66,65,41,29,35,40,33,30,38,36,35,37,44,86,59,34,34,42,35,30,55,73,46,77,47,70,42,94,38,28,68,87,76,62,46,39,42,37,41,38,34,60,54,95,80,24,45,32,37,41,37,28,37,24,41,95,85,62,52,72,37,75,35,36,64,50,79,41,74,81,83,76,70,81,55,67,81,74,44,73,60,70,73,62,61,73,77,65,67,76,70,69,75,71,74,75,76,119,56,46,55,89,91,39,73,78,44,69,64,46,73,52,76,47,78,47,70,77,87,54,92,43,33,41,38,38,37,40,33,25,34,44,42,98,86,68,42,84,64,47,72,44,46,56,38,31,25,31,37,32,70,62,54,75,63,48,75,34,64,24,51,67,81,83,37,53,44,42,91,65,47,83,60,74,42,72,72,55,50,57,70,58,47,43,97,83,67,21,37,45,28,34,31,22,35,15,34,64,66,42,30,36,40,32,31,37,37,35,38,45,86,59,33,36,42,35,29,55,71,46,77,47,69,43,92,38,28,68,87,77,63,46,40,40,39,40,37,34,60,54,95,81,25,43,33,37,42,36,28,37,26,42,94,85,62,53,71,38,76,36,37,64,50,77,42,73,83,82,76,71,81,55,68,80,75,44,71,61,71,72,62,64,73,78,63,66,78,69,70,74,74,74,75,76,117

Nearest PDB structures (foldseek):
  2fwv-assembly1_A  TM=8.836E-01  e=7.451E-08  Mycobacterium tuberculosis H37Rv
  2a13-assembly1_A  TM=8.651E-01  e=5.208E-07  Arabidopsis thaliana
  3ia8-assembly1_A  TM=8.557E-01  e=1.938E-06  Homo sapiens
  9e9r-assembly1_A  TM=4.285E-01  e=4.764E+00  Homo sapiens
  4hbs-assembly1_A  TM=1.904E-01  e=3.098E-01  Bacteroides ovatus ATCC 8483